Protein AF-0000000084516220 (afdb_homodimer)

Secondary structure (DSSP, 8-state):
-EEEEEEEE-STT-EEEEEEESS-SEEEEEE--TTPPTT-STTHHHHHHHHTTT-EEEEE--GGGB--SS---HHHHHHHHHHHHHHHHHTS--SEEEEEEETTHHHHHHHHHHHTTTTTTEEEEEEEEE---TTT-GGGSHHHHHHHHHHHHHHHHTT-TT-GGGGTTT-SS---GGGGTT----SHIIIII-SGGGG-HHHHHHHTTT--S-EEEEEEE-GGGHHHHHHHHHHHHHHHHHHHT--TTTEEEEEEET-B-TTT--B-S-HHHHHHHHHHHHHHHHHHHHHHHHHHHHHHHHHHHHHHHHHHHHHH-/-EEEEEEEE-STT-EEEEEEESS-SEEEEEE--TTPPTT-STTHHHHHHHHTTT-EEEEE--GGGB--SS---HHHHHHHHHHHHHHHHHTS--SEEEEEEETTHHHHHHHHHHHTTTTTTEEEEEEEEE---TTT-GGGSHHHHHHHHHHHHHHHHTT-TT-GGGGTTT-SS---GGGGTT----SHHHHHS-STTTS-HHHHHHHTTT--S-EEEEEEE-GGGHHHHHHHHHHHHHHHHHHHT--TTTEEEEEEET-B-TTT--B-S-HHHHHHHHHHHHHHHHHHHHHHHHHHHHHHHHHHHHHHHHHHHHHH-

Structure (mmCIF, N/CA/C/O backbone):
data_AF-0000000084516220-model_v1
#
loop_
_entity.id
_entity.type
_entity.pdbx_description
1 polymer 'Putative mitochondrial paraflagellar rod component, putative (PFC19)'
#
loop_
_atom_site.group_PDB
_atom_site.id
_atom_site.type_symbol
_atom_site.label_atom_id
_atom_site.label_alt_id
_atom_site.label_comp_id
_atom_site.label_asym_id
_atom_site.label_entity_id
_atom_site.label_seq_id
_atom_site.pdbx_PDB_ins_code
_atom_site.Cartn_x
_atom_site.Cartn_y
_atom_site.Cartn_z
_atom_site.occupancy
_atom_site.B_iso_or_equiv
_atom_site.auth_seq_id
_atom_site.auth_comp_id
_atom_site.auth_asym_id
_atom_site.auth_atom_id
_atom_site.pdbx_PDB_model_num
ATOM 1 N N . MET A 1 1 ? 14.117 -0.674 5.973 1 90.38 1 MET A N 1
ATOM 2 C CA . MET A 1 1 ? 13.758 -0.312 7.34 1 90.38 1 MET A CA 1
ATOM 3 C C . MET A 1 1 ? 13.094 -1.482 8.055 1 90.38 1 MET A C 1
ATOM 5 O O . MET A 1 1 ? 12.156 -2.09 7.523 1 90.38 1 MET A O 1
ATOM 9 N N . ASP A 1 2 ? 13.609 -1.786 9.242 1 93.56 2 ASP A N 1
ATOM 10 C CA . ASP A 1 2 ? 12.992 -2.818 10.07 1 93.56 2 ASP A CA 1
ATOM 11 C C . ASP A 1 2 ? 11.711 -2.305 10.727 1 93.56 2 ASP A C 1
ATOM 13 O O . ASP A 1 2 ? 11.648 -1.149 11.148 1 93.56 2 ASP A O 1
ATOM 17 N N . GLY A 1 3 ? 10.68 -3.154 10.68 1 95.62 3 GLY A N 1
ATOM 18 C CA . GLY A 1 3 ? 9.43 -2.771 11.328 1 95.62 3 GLY A CA 1
ATOM 19 C C . GLY A 1 3 ? 8.352 -3.836 11.227 1 95.62 3 GLY A C 1
ATOM 20 O O . GLY A 1 3 ? 8.656 -5.031 11.188 1 95.62 3 GLY A O 1
ATOM 21 N N . ARG A 1 4 ? 7.18 -3.416 11.516 1 96 4 ARG A N 1
ATOM 22 C CA . ARG A 1 4 ? 6.012 -4.289 11.461 1 96 4 ARG A CA 1
ATOM 23 C C . ARG A 1 4 ? 5.004 -3.793 10.438 1 96 4 ARG A C 1
ATOM 25 O O . ARG A 1 4 ? 4.734 -2.592 10.352 1 96 4 ARG A O 1
ATOM 32 N N . LEU A 1 5 ? 4.527 -4.734 9.594 1 95.25 5 LEU A N 1
ATOM 33 C CA . LEU A 1 5 ? 3.492 -4.438 8.609 1 95.25 5 LEU A CA 1
ATOM 34 C C . LEU A 1 5 ? 2.139 -4.965 9.07 1 95.25 5 LEU A C 1
ATOM 36 O O . LEU A 1 5 ? 2.018 -6.137 9.445 1 95.25 5 LEU A O 1
ATOM 40 N N . PHE A 1 6 ? 1.132 -4.102 9.109 1 93.81 6 PHE A N 1
ATOM 41 C CA . PHE A 1 6 ? -0.238 -4.445 9.469 1 93.81 6 PHE A CA 1
ATOM 42 C C . PHE A 1 6 ? -1.163 -4.328 8.266 1 93.81 6 PHE A C 1
ATOM 44 O O . PHE A 1 6 ? -1.039 -3.393 7.469 1 93.81 6 PHE A O 1
ATOM 51 N N . THR A 1 7 ? -1.919 -5.262 8.086 1 91.19 7 THR A N 1
ATOM 52 C CA . THR A 1 7 ? -3.014 -5.168 7.125 1 91.19 7 THR A CA 1
ATOM 53 C C . THR A 1 7 ? -4.336 -4.891 7.836 1 91.19 7 THR A C 1
ATOM 55 O O . THR A 1 7 ? -4.77 -5.68 8.68 1 91.19 7 THR A O 1
ATOM 58 N N . ILE A 1 8 ? -4.984 -3.832 7.426 1 91.75 8 ILE A N 1
ATOM 59 C CA . ILE A 1 8 ? -6.215 -3.4 8.086 1 91.75 8 ILE A CA 1
ATOM 60 C C . ILE A 1 8 ? -7.402 -3.613 7.152 1 91.75 8 ILE A C 1
ATOM 62 O O . ILE A 1 8 ? -7.469 -3.016 6.074 1 91.75 8 ILE A O 1
ATOM 66 N N . ALA A 1 9 ? -8.281 -4.445 7.582 1 88.88 9 ALA A N 1
ATOM 67 C CA . ALA A 1 9 ? -9.484 -4.68 6.793 1 88.88 9 ALA A CA 1
ATOM 68 C C . ALA A 1 9 ? -10.344 -3.424 6.715 1 88.88 9 ALA A C 1
ATOM 70 O O . ALA A 1 9 ? -10.57 -2.754 7.727 1 88.88 9 ALA A O 1
ATOM 71 N N . ARG A 1 10 ? -10.68 -3.082 5.559 1 88.62 10 ARG A N 1
ATOM 72 C CA . ARG A 1 10 ? -11.57 -1.95 5.312 1 88.62 10 ARG A CA 1
ATOM 73 C C . ARG A 1 10 ? -12.914 -2.42 4.77 1 88.62 10 ARG A C 1
ATOM 75 O O . ARG A 1 10 ? -13.477 -3.398 5.258 1 88.62 10 ARG A O 1
ATOM 82 N N . ASP A 1 11 ? -13.578 -1.668 3.791 1 77.06 11 ASP A N 1
ATOM 83 C CA . ASP A 1 11 ? -14.875 -2.051 3.25 1 77.06 11 ASP A CA 1
ATOM 84 C C . ASP A 1 11 ? -14.734 -3.156 2.207 1 77.06 11 ASP A C 1
ATOM 86 O O . ASP A 1 11 ? -13.867 -3.086 1.335 1 77.06 11 ASP A O 1
ATOM 90 N N . GLY A 1 12 ? -15.5 -4.285 2.422 1 72.25 12 GLY A N 1
ATOM 91 C CA . GLY A 1 12 ? -15.453 -5.375 1.459 1 72.25 12 GLY A CA 1
ATOM 92 C C . GLY A 1 12 ? -14.125 -6.102 1.438 1 72.25 12 GLY A C 1
ATOM 93 O O . GLY A 1 12 ? -13.641 -6.543 2.479 1 72.25 12 GLY A O 1
ATOM 94 N N . LEU A 1 13 ? -13.516 -6.125 0.25 1 71.75 13 LEU A N 1
ATOM 95 C CA . LEU A 1 13 ? -12.266 -6.852 0.071 1 71.75 13 LEU A CA 1
ATOM 96 C C . LEU A 1 13 ? -11.07 -5.906 0.139 1 71.75 13 LEU A C 1
ATOM 98 O O . LEU A 1 13 ? -9.922 -6.344 0.068 1 71.75 13 LEU A O 1
ATOM 102 N N . ARG A 1 14 ? -11.477 -4.664 0.496 1 79.94 14 ARG A N 1
ATOM 103 C CA . ARG A 1 14 ? -10.398 -3.68 0.514 1 79.94 14 ARG A CA 1
ATOM 104 C C . ARG A 1 14 ? -9.633 -3.734 1.828 1 79.94 14 ARG A C 1
ATOM 106 O O . ARG A 1 14 ? -10.227 -3.902 2.896 1 79.94 14 ARG A O 1
ATOM 113 N N . CYS A 1 15 ? -8.305 -3.643 1.68 1 86.38 15 CYS A N 1
ATOM 114 C CA . CYS A 1 15 ? -7.426 -3.512 2.832 1 86.38 15 CYS A CA 1
ATOM 115 C C . CYS A 1 15 ? -6.441 -2.365 2.637 1 86.38 15 CYS A C 1
ATOM 117 O O . CYS A 1 15 ? -6.172 -1.956 1.506 1 86.38 15 CYS A O 1
ATOM 119 N N . THR A 1 16 ? -6.121 -1.791 3.779 1 88.69 16 THR A N 1
ATOM 120 C CA . THR A 1 16 ? -5.023 -0.832 3.734 1 88.69 16 THR A CA 1
ATOM 121 C C . THR A 1 16 ? -3.848 -1.313 4.578 1 88.69 16 THR A C 1
ATOM 123 O O . THR A 1 16 ? -4.008 -2.18 5.441 1 88.69 16 THR A O 1
ATOM 126 N N . SER A 1 17 ? -2.646 -0.883 4.195 1 92.19 17 SER A N 1
ATOM 127 C CA . SER A 1 17 ? -1.428 -1.312 4.875 1 92.19 17 SER A CA 1
ATOM 128 C C . SER A 1 17 ? -0.879 -0.212 5.773 1 92.19 17 SER A C 1
ATOM 130 O O . SER A 1 17 ? -0.928 0.968 5.422 1 92.19 17 SER A O 1
ATOM 132 N N . LEU A 1 18 ? -0.488 -0.605 6.953 1 95.06 18 LEU A N 1
ATOM 133 C CA . LEU A 1 18 ? 0.182 0.248 7.93 1 95.06 18 LEU A CA 1
ATOM 134 C C . LEU A 1 18 ? 1.543 -0.325 8.312 1 95.06 18 LEU A C 1
ATOM 136 O O . LEU A 1 18 ? 1.644 -1.489 8.703 1 95.06 18 LEU A O 1
ATOM 140 N N . PHE A 1 19 ? 2.617 0.469 8.078 1 96.06 19 PHE A N 1
ATOM 141 C CA . PHE A 1 19 ? 3.959 0.056 8.477 1 96.06 19 PHE A CA 1
ATOM 142 C C . PHE A 1 19 ? 4.445 0.873 9.672 1 96.06 19 PHE A C 1
ATOM 144 O O . PHE A 1 19 ? 4.383 2.104 9.656 1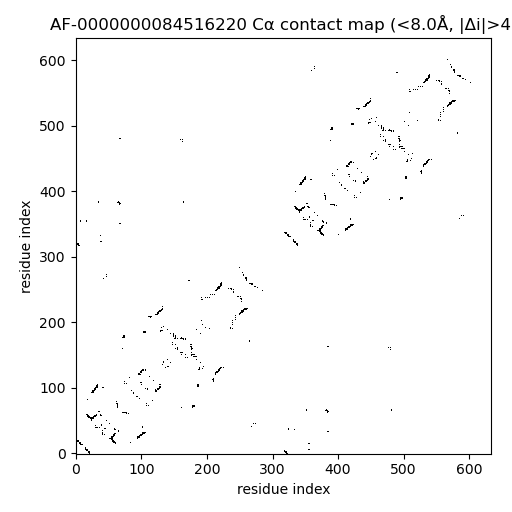 96.06 19 PHE A O 1
ATOM 151 N N . VAL A 1 20 ? 4.895 0.189 10.68 1 96.94 20 VAL A N 1
ATOM 152 C CA . VAL A 1 20 ? 5.355 0.83 11.906 1 96.94 20 VAL A CA 1
ATOM 153 C C . VAL A 1 20 ? 6.82 0.477 12.156 1 96.94 20 VAL A C 1
ATOM 155 O O . VAL A 1 20 ? 7.172 -0.701 12.25 1 96.94 20 VAL A O 1
ATOM 158 N N . ALA A 1 21 ? 7.676 1.454 12.25 1 96.38 21 ALA A N 1
ATOM 159 C CA . ALA A 1 21 ? 9.086 1.274 12.578 1 96.38 21 ALA A CA 1
ATOM 160 C C . ALA A 1 21 ? 9.406 1.854 13.953 1 96.38 21 ALA A C 1
ATOM 162 O O . ALA A 1 21 ? 8.984 2.969 14.281 1 96.38 21 ALA A O 1
ATOM 163 N N . GLY A 1 22 ? 10.156 1.115 14.758 1 95.75 22 GLY A N 1
ATOM 164 C CA . GLY A 1 22 ? 10.547 1.56 16.094 1 95.75 22 GLY A CA 1
ATOM 165 C C . GLY A 1 22 ? 9.75 0.897 17.203 1 95.75 22 GLY A C 1
ATOM 166 O O . GLY A 1 22 ? 8.688 0.324 16.953 1 95.75 22 GLY A O 1
ATOM 167 N N . ASP A 1 23 ? 10.211 1.001 18.422 1 93.5 23 ASP A N 1
ATOM 168 C CA . ASP A 1 23 ? 9.609 0.291 19.562 1 93.5 23 ASP A CA 1
ATOM 169 C C . ASP A 1 23 ? 9.031 1.269 20.578 1 93.5 23 ASP A C 1
ATOM 171 O O . ASP A 1 23 ? 8.461 0.853 21.578 1 93.5 23 ASP A O 1
ATOM 175 N N . ALA A 1 24 ? 9.141 2.521 20.234 1 96.44 24 ALA A N 1
ATOM 176 C CA . ALA A 1 24 ? 8.586 3.512 21.156 1 96.44 24 ALA A CA 1
ATOM 177 C C . ALA A 1 24 ? 7.062 3.436 21.188 1 96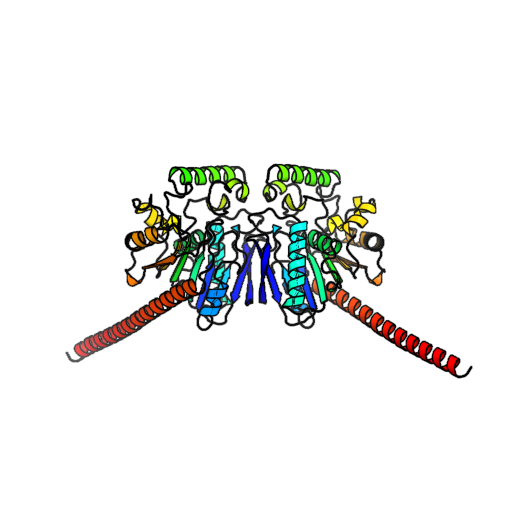.44 24 ALA A C 1
ATOM 179 O O . ALA A 1 24 ? 6.441 2.859 20.297 1 96.44 24 ALA A O 1
ATOM 180 N N . HIS A 1 25 ? 6.516 4.027 22.219 1 97.06 25 HIS A N 1
ATOM 181 C CA . HIS A 1 25 ? 5.066 4.02 22.375 1 97.06 25 HIS A CA 1
ATOM 182 C C . HIS A 1 25 ? 4.465 5.371 22.016 1 97.06 25 HIS A C 1
ATOM 184 O O . HIS A 1 25 ? 3.285 5.621 22.281 1 97.06 25 HIS A O 1
ATOM 190 N N . ARG A 1 26 ? 5.309 6.27 21.531 1 98 26 ARG A N 1
ATOM 191 C CA . ARG A 1 26 ? 4.922 7.5 20.844 1 98 26 ARG A CA 1
ATOM 192 C C . ARG A 1 26 ? 5.234 7.418 19.344 1 98 26 ARG A C 1
ATOM 194 O O . ARG A 1 26 ? 6.32 6.988 18.953 1 98 26 ARG A O 1
ATOM 201 N N . CYS A 1 27 ? 4.25 7.812 18.578 1 98.06 27 CYS A N 1
ATOM 202 C CA . CYS A 1 27 ? 4.395 7.504 17.172 1 98.06 27 CYS A CA 1
ATOM 203 C C . CYS A 1 27 ? 4.109 8.734 16.312 1 98.06 27 CYS A C 1
ATOM 205 O O . CYS A 1 27 ? 3.217 9.523 16.625 1 98.06 27 CYS A O 1
ATOM 207 N N . ILE A 1 28 ? 4.941 8.992 15.297 1 98.31 28 ILE A N 1
ATOM 208 C CA . ILE A 1 28 ? 4.625 9.906 14.203 1 98.31 28 ILE A CA 1
ATOM 209 C C . ILE A 1 28 ? 3.986 9.133 13.055 1 98.31 28 ILE A C 1
ATOM 211 O O . ILE A 1 28 ? 4.648 8.328 12.398 1 98.31 28 ILE A O 1
ATOM 215 N N . LEU A 1 29 ? 2.736 9.266 12.836 1 98.31 29 LEU A N 1
ATOM 216 C CA . LEU A 1 29 ? 2.025 8.641 11.727 1 98.31 29 LEU A CA 1
ATOM 217 C C . LEU A 1 29 ? 2.082 9.523 10.484 1 98.31 29 LEU A C 1
ATOM 219 O O . LEU A 1 29 ? 1.424 10.562 10.422 1 98.31 29 LEU A O 1
ATOM 223 N N . VAL A 1 30 ? 2.818 9.125 9.516 1 97.94 30 VAL A N 1
ATOM 224 C CA . VAL A 1 30 ? 3.021 9.852 8.266 1 97.94 30 VAL A CA 1
ATOM 225 C C . VAL A 1 30 ? 1.9 9.523 7.285 1 97.94 30 VAL A C 1
ATOM 227 O O . VAL A 1 30 ? 1.647 8.352 6.996 1 97.94 30 VAL A O 1
ATOM 230 N N . VAL A 1 31 ? 1.224 10.484 6.855 1 97.06 31 VAL A N 1
ATOM 231 C CA . VAL A 1 31 ? 0.229 10.43 5.789 1 97.06 31 VAL A CA 1
ATOM 232 C C . VAL A 1 31 ? 0.766 11.133 4.543 1 97.06 31 VAL A C 1
ATOM 234 O O . VAL A 1 31 ? 0.728 12.367 4.453 1 97.06 31 VAL A O 1
ATOM 237 N N . GLY A 1 32 ? 1.22 10.32 3.652 1 94 32 GLY A N 1
ATOM 238 C CA . GLY A 1 32 ? 1.884 10.844 2.469 1 94 32 GLY A CA 1
ATOM 239 C C . GLY A 1 32 ? 0.915 11.312 1.4 1 94 32 GLY A C 1
ATOM 240 O O . GLY A 1 32 ? -0.301 11.297 1.608 1 94 32 GLY A O 1
ATOM 241 N N . SER A 1 33 ? 1.484 11.797 0.301 1 91.69 33 SER A N 1
ATOM 242 C CA . SER A 1 33 ? 0.685 12.203 -0.851 1 91.69 33 SER A CA 1
ATOM 243 C C . SER A 1 33 ? 0.001 11.008 -1.5 1 91.69 33 SER A C 1
ATOM 245 O O . SER A 1 33 ? 0.392 9.859 -1.269 1 91.69 33 SER A O 1
ATOM 247 N N . GLN A 1 34 ? -0.963 11.305 -2.312 1 87.5 34 GLN A N 1
ATOM 248 C CA . GLN A 1 34 ? -1.731 10.258 -2.977 1 87.5 34 GLN A CA 1
ATOM 249 C C . GLN A 1 34 ? -0.817 9.305 -3.744 1 87.5 34 GLN A C 1
ATOM 251 O O . GLN A 1 34 ? -1.096 8.109 -3.836 1 87.5 34 GLN A O 1
ATOM 256 N N . MET A 1 35 ? 0.304 9.758 -4.188 1 82.25 35 MET A N 1
ATOM 257 C CA . MET A 1 35 ? 1.145 8.938 -5.055 1 82.25 35 MET A CA 1
ATOM 258 C C . MET A 1 35 ? 2.25 8.258 -4.258 1 82.25 35 MET A C 1
ATOM 260 O O . MET A 1 35 ? 3.006 7.453 -4.801 1 82.25 35 MET A O 1
ATOM 264 N N . ASP A 1 36 ? 2.312 8.508 -3.037 1 85.31 36 ASP A N 1
ATOM 265 C CA . ASP A 1 36 ? 3.408 7.961 -2.244 1 85.31 36 ASP A CA 1
ATOM 266 C C . ASP A 1 36 ? 3.158 6.496 -1.902 1 85.31 36 ASP A C 1
ATOM 268 O O . ASP A 1 36 ? 2.064 6.133 -1.462 1 85.31 36 ASP A O 1
ATOM 272 N N . ALA A 1 37 ? 4.195 5.715 -2.195 1 80.19 37 ALA A N 1
ATOM 273 C CA . ALA A 1 37 ? 4.203 4.348 -1.676 1 80.19 37 ALA A CA 1
ATOM 274 C C . ALA A 1 37 ? 4.566 4.328 -0.193 1 80.19 37 ALA A C 1
ATOM 276 O O . ALA A 1 37 ? 4.992 5.348 0.362 1 80.19 37 ALA A O 1
ATOM 277 N N . LEU A 1 38 ? 4.34 3.15 0.403 1 83.12 38 LEU A N 1
ATOM 278 C CA . LEU A 1 38 ? 4.703 3.02 1.809 1 83.12 38 LEU A CA 1
ATOM 279 C C . LEU A 1 38 ? 6.18 3.342 2.02 1 83.12 38 LEU A C 1
ATOM 281 O O . LEU A 1 38 ? 7.047 2.771 1.35 1 83.12 38 LEU A O 1
ATOM 285 N N . LEU A 1 39 ? 6.441 4.301 2.82 1 75.25 39 LEU A N 1
ATOM 286 C CA . LEU A 1 39 ? 7.734 4.801 3.279 1 75.25 39 LEU A CA 1
ATOM 287 C C . LEU A 1 39 ? 8.477 5.5 2.146 1 75.25 39 LEU A C 1
ATOM 289 O O . LEU A 1 39 ? 9.703 5.617 2.184 1 75.25 39 LEU A O 1
ATOM 293 N N . ALA A 1 40 ? 7.676 5.832 1.105 1 76.94 40 ALA A N 1
ATOM 294 C CA . ALA A 1 40 ? 8.289 6.59 0.019 1 76.94 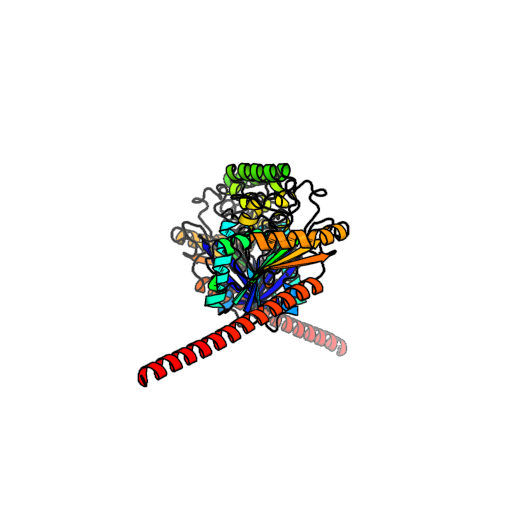40 ALA A CA 1
ATOM 295 C C . ALA A 1 40 ? 7.988 8.078 0.15 1 76.94 40 ALA A C 1
ATOM 297 O O . ALA A 1 40 ? 8.398 8.883 -0.696 1 76.94 40 ALA A O 1
ATOM 298 N N . THR A 1 41 ? 7.258 8.359 1.201 1 82.62 41 THR A N 1
ATOM 299 C CA . THR A 1 41 ? 7.035 9.773 1.484 1 82.62 41 THR A CA 1
ATOM 300 C C . THR A 1 41 ? 8.344 10.469 1.835 1 82.62 41 THR A C 1
ATOM 302 O O . THR A 1 41 ? 9.125 9.969 2.65 1 82.62 41 THR A O 1
ATOM 305 N N . PRO A 1 42 ? 8.531 11.602 1.283 1 83.88 42 PRO A N 1
ATOM 306 C CA . PRO A 1 42 ? 9.766 12.32 1.59 1 83.88 42 PRO A CA 1
ATOM 307 C C . PRO A 1 42 ? 9.969 12.539 3.088 1 83.88 42 PRO A C 1
ATOM 309 O O . PRO A 1 42 ? 9.008 12.812 3.811 1 83.88 42 PRO A O 1
ATOM 312 N N . TYR A 1 43 ? 11.125 12.234 3.592 1 90.19 43 TYR A N 1
ATOM 313 C CA . TYR A 1 43 ? 11.641 12.531 4.922 1 90.19 43 TYR A CA 1
ATOM 314 C C . TYR A 1 43 ? 11.188 11.492 5.934 1 90.19 43 TYR A C 1
ATOM 316 O O . TYR A 1 43 ? 11.539 11.562 7.113 1 90.19 43 TYR A O 1
ATOM 324 N N . ALA A 1 44 ? 10.305 10.539 5.504 1 90.75 44 ALA A N 1
ATOM 325 C CA . ALA A 1 44 ? 9.883 9.5 6.445 1 90.75 44 ALA A CA 1
ATOM 326 C C . ALA A 1 44 ? 11.094 8.789 7.047 1 90.75 44 ALA A C 1
ATOM 328 O O . ALA A 1 44 ? 11.164 8.594 8.266 1 90.75 44 ALA A O 1
ATOM 329 N N . HIS A 1 45 ? 12.062 8.492 6.262 1 90.69 45 HIS A N 1
ATOM 330 C CA . HIS A 1 45 ? 13.266 7.816 6.73 1 90.69 45 HIS A CA 1
ATOM 331 C C . HIS A 1 45 ? 14.109 8.734 7.609 1 90.69 45 HIS A C 1
ATOM 333 O O . HIS A 1 45 ? 14.664 8.297 8.625 1 90.69 45 HIS A O 1
ATOM 339 N N . ASP A 1 46 ? 14.227 9.961 7.176 1 94.25 46 ASP A N 1
ATOM 340 C CA . ASP A 1 46 ? 14.984 10.945 7.941 1 94.25 46 ASP A CA 1
ATOM 341 C C . ASP A 1 46 ? 14.383 11.141 9.336 1 94.25 46 ASP A C 1
ATOM 343 O O . ASP A 1 46 ? 15.117 11.25 10.32 1 94.25 46 ASP A O 1
ATOM 347 N N . LEU A 1 47 ? 13.07 11.227 9.328 1 94.94 47 LEU A N 1
ATOM 348 C CA . LEU A 1 47 ? 12.375 11.391 10.602 1 94.94 47 LEU A CA 1
ATOM 349 C C . LEU A 1 47 ? 12.648 10.211 11.531 1 94.94 47 LEU A C 1
ATOM 351 O O . LEU A 1 47 ? 12.93 10.398 12.719 1 94.94 47 LEU A O 1
ATOM 355 N N . PHE A 1 48 ? 12.617 9.039 11.031 1 94 48 PHE A N 1
ATOM 356 C CA . PHE A 1 48 ? 12.891 7.852 11.844 1 94 48 PHE A CA 1
ATOM 357 C C . PHE A 1 48 ? 14.312 7.879 12.375 1 94 48 PHE A C 1
ATOM 359 O O . PHE A 1 48 ? 14.539 7.691 13.578 1 94 48 PHE A O 1
ATOM 366 N N . ASP A 1 49 ? 15.242 8.148 11.484 1 94.44 49 ASP A N 1
ATOM 367 C CA . ASP A 1 49 ? 16.641 8.141 11.883 1 94.44 49 ASP A CA 1
ATOM 368 C C . ASP A 1 49 ? 16.922 9.203 12.945 1 94.44 49 ASP A C 1
ATOM 370 O O . ASP A 1 49 ? 17.719 8.977 13.859 1 94.44 49 ASP A O 1
ATOM 374 N N . GLY A 1 50 ? 16.312 10.312 12.875 1 95.5 50 GLY A N 1
ATOM 375 C CA . GLY A 1 50 ? 16.578 11.422 13.766 1 95.5 50 GLY A CA 1
ATOM 376 C C . GLY A 1 50 ? 15.828 11.328 15.086 1 95.5 50 GLY A C 1
ATOM 377 O O . GLY A 1 50 ? 16.234 11.914 16.078 1 95.5 50 GLY A O 1
ATOM 378 N N . LEU A 1 51 ? 14.711 10.539 15.023 1 96.19 51 LEU A N 1
ATOM 379 C CA . LEU A 1 51 ? 13.844 10.594 16.203 1 96.19 51 LEU A CA 1
ATOM 380 C C . LEU A 1 51 ? 13.641 9.203 16.797 1 96.19 51 LEU A C 1
ATOM 382 O O . LEU A 1 51 ? 12.852 9.031 17.719 1 96.19 51 LEU A O 1
ATOM 386 N N . LYS A 1 52 ? 14.289 8.164 16.328 1 93.62 52 LYS A N 1
ATOM 387 C CA . LYS A 1 52 ? 14.039 6.754 16.625 1 93.62 52 LYS A CA 1
ATOM 388 C C . LYS A 1 52 ? 14.219 6.453 18.109 1 93.62 52 LYS A C 1
ATOM 390 O O . LYS A 1 52 ? 13.719 5.445 18.609 1 93.62 52 LYS A O 1
ATOM 395 N N . GLU A 1 53 ? 14.938 7.266 18.859 1 93.44 53 GLU A N 1
ATOM 396 C CA . GLU A 1 53 ? 15.164 7.012 20.281 1 93.44 53 GLU A CA 1
ATOM 397 C C . GLU A 1 53 ? 13.898 7.258 21.094 1 93.44 53 GLU A C 1
ATOM 399 O O . GLU A 1 53 ? 13.719 6.668 22.156 1 93.44 53 GLU A O 1
ATOM 404 N N . SER A 1 54 ? 13 8.141 20.578 1 94.94 54 SER A N 1
ATOM 405 C CA . SER A 1 54 ? 11.859 8.531 21.406 1 94.94 54 SER A CA 1
ATOM 406 C C . SER A 1 54 ? 10.547 8.297 20.672 1 94.94 54 SER A C 1
ATOM 408 O O . SER A 1 54 ? 9.477 8.258 21.281 1 94.94 54 SER A O 1
ATOM 410 N N . TRP A 1 55 ? 10.688 8.203 19.406 1 97.5 55 TRP A N 1
ATOM 411 C CA . TRP A 1 55 ? 9.477 8.125 18.594 1 97.5 55 TRP A CA 1
ATOM 412 C C . TRP A 1 55 ? 9.547 6.965 17.609 1 97.5 55 TRP A C 1
ATOM 414 O O . TRP A 1 55 ? 10.602 6.711 17.016 1 97.5 55 TRP A O 1
ATOM 424 N N . ALA A 1 56 ? 8.461 6.172 17.516 1 97.75 56 ALA A N 1
ATOM 425 C CA . ALA A 1 56 ? 8.258 5.316 16.359 1 97.75 56 ALA A CA 1
ATOM 426 C C . ALA A 1 56 ? 7.762 6.125 15.164 1 97.75 56 ALA A C 1
ATOM 428 O O . ALA A 1 56 ? 7.289 7.254 15.32 1 97.75 56 ALA A O 1
ATOM 429 N N . VAL A 1 57 ? 7.98 5.723 14 1 97.12 57 VAL A N 1
ATOM 430 C CA . VAL A 1 57 ? 7.449 6.328 12.781 1 97.12 57 VAL A CA 1
ATOM 431 C C . VAL A 1 57 ? 6.578 5.316 12.039 1 97.12 57 VAL A C 1
ATOM 433 O O . VAL A 1 57 ? 6.98 4.168 11.844 1 97.12 57 VAL A O 1
ATOM 436 N N . ALA A 1 58 ? 5.398 5.602 11.711 1 97.44 58 ALA A N 1
ATOM 437 C CA . ALA A 1 58 ? 4.461 4.75 10.984 1 97.44 58 ALA A CA 1
ATOM 438 C C . ALA A 1 58 ? 3.959 5.441 9.719 1 97.44 58 ALA A C 1
ATOM 440 O O . ALA A 1 58 ? 3.939 6.672 9.641 1 97.44 58 ALA A O 1
ATOM 441 N N . GLN A 1 59 ? 3.67 4.801 8.719 1 96.31 59 GLN A N 1
ATOM 442 C CA . GLN A 1 59 ? 3.033 5.328 7.516 1 96.31 59 GLN A CA 1
ATOM 443 C C . GLN A 1 59 ? 1.87 4.445 7.078 1 96.31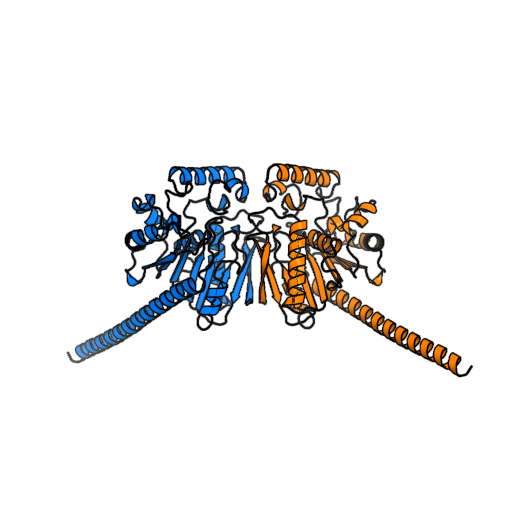 59 GLN A C 1
ATOM 445 O O . GLN A 1 59 ? 1.962 3.217 7.133 1 96.31 59 GLN A O 1
ATOM 450 N N . VAL A 1 60 ? 0.795 4.965 6.738 1 95.5 60 VAL A N 1
ATOM 451 C CA . VAL A 1 60 ? -0.387 4.262 6.25 1 95.5 60 VAL A CA 1
ATOM 452 C C . VAL A 1 60 ? -0.543 4.5 4.746 1 95.5 60 VAL A C 1
ATOM 454 O O . VAL A 1 60 ? -0.271 5.598 4.254 1 95.5 60 VAL A O 1
ATOM 457 N N . GLU A 1 61 ? -0.879 3.488 4.07 1 91.81 61 GLU A N 1
ATOM 458 C CA . GLU A 1 61 ? -1.211 3.613 2.654 1 91.81 61 GLU A CA 1
ATOM 459 C C . GLU A 1 61 ? -2.633 4.137 2.465 1 91.81 61 GLU A C 1
ATOM 461 O O . GLU A 1 61 ? -3.564 3.672 3.125 1 91.81 61 GLU A O 1
ATOM 466 N N . LEU A 1 62 ? -2.766 5.035 1.57 1 90.62 62 LEU A N 1
ATOM 467 C CA . LEU A 1 62 ? -4.078 5.625 1.321 1 90.62 62 LEU A CA 1
ATOM 468 C C . LEU A 1 62 ? -4.836 4.828 0.263 1 90.62 62 LEU A C 1
ATOM 470 O O . LEU A 1 62 ? -4.242 4.367 -0.715 1 90.62 62 LEU A O 1
ATOM 474 N N . GLY A 1 63 ? -6.105 4.699 0.505 1 87.81 63 GLY A N 1
ATOM 475 C CA . GLY A 1 63 ? -6.941 4.004 -0.462 1 87.81 63 GLY A CA 1
ATOM 476 C C . GLY A 1 63 ? -6.941 4.66 -1.83 1 87.81 63 GLY A C 1
ATOM 477 O O . GLY A 1 63 ? -7.008 3.977 -2.854 1 87.81 63 GLY A O 1
ATOM 478 N N . SER A 1 64 ? -6.883 5.988 -1.82 1 89 64 SER A N 1
ATOM 479 C CA . SER A 1 64 ? -6.938 6.738 -3.07 1 89 64 SER A CA 1
ATOM 480 C C . SER A 1 64 ? -5.66 6.551 -3.883 1 89 64 SER A C 1
ATOM 482 O O . SER A 1 64 ? -5.613 6.891 -5.066 1 89 64 SER A O 1
ATOM 484 N N . SER A 1 65 ? -4.648 5.977 -3.289 1 85.94 65 SER A N 1
ATOM 485 C CA . SER A 1 65 ? -3.398 5.711 -3.992 1 85.94 65 SER A CA 1
ATOM 486 C C . SER A 1 65 ? -3.496 4.441 -4.832 1 85.94 65 SER A C 1
ATOM 488 O O . SER A 1 65 ? -2.648 4.199 -5.695 1 85.94 65 SER A O 1
ATOM 490 N N . ARG A 1 66 ? -4.438 3.748 -4.652 1 83.75 66 ARG A N 1
ATOM 491 C CA . ARG A 1 66 ? -4.555 2.436 -5.277 1 83.75 66 ARG A CA 1
ATOM 492 C C . ARG A 1 66 ? -5.652 2.428 -6.336 1 83.75 66 ARG A C 1
ATOM 494 O O . ARG A 1 66 ? -6.582 3.234 -6.277 1 83.75 66 ARG A O 1
ATOM 501 N N . VAL A 1 67 ? -5.344 1.455 -7.293 1 75.06 67 VAL A N 1
ATOM 502 C CA . VAL A 1 67 ? -6.375 1.268 -8.312 1 75.06 67 VAL A CA 1
ATOM 503 C C . VAL A 1 67 ? -7.398 0.244 -7.828 1 75.06 67 VAL A C 1
ATOM 505 O O . VAL A 1 67 ? -7.035 -0.865 -7.426 1 75.06 67 VAL A O 1
ATOM 508 N N . ASP A 1 68 ? -8.242 0.461 -6.891 1 62.69 68 ASP A N 1
ATOM 509 C CA . ASP A 1 68 ? -9.117 -0.594 -6.391 1 62.69 68 ASP A CA 1
ATOM 510 C C . ASP A 1 68 ? -10.547 -0.4 -6.879 1 62.69 68 ASP A C 1
ATOM 512 O O . ASP A 1 68 ? -10.812 0.462 -7.719 1 62.69 68 ASP A O 1
ATOM 516 N N . PHE A 1 69 ? -11.406 -1.367 -6.312 1 57.84 69 PHE A N 1
ATOM 517 C CA . PHE A 1 69 ? -12.789 -1.492 -6.754 1 57.84 69 PHE A CA 1
ATOM 518 C C . PHE A 1 69 ? -13.562 -0.203 -6.496 1 57.84 69 PHE A C 1
ATOM 520 O O . PHE A 1 69 ? -14.531 0.099 -7.195 1 57.84 69 PHE A O 1
ATOM 527 N N . GLY A 1 70 ? -12.938 0.558 -5.777 1 62.97 70 GLY A N 1
ATOM 528 C CA . GLY A 1 70 ? -13.75 1.731 -5.508 1 62.97 70 GLY A CA 1
ATOM 529 C C . GLY A 1 70 ? -12.938 3.004 -5.363 1 62.97 70 GLY A C 1
ATOM 530 O O . GLY A 1 70 ? -11.797 2.965 -4.902 1 62.97 70 GLY A O 1
ATOM 531 N N . VAL A 1 71 ? -13.547 3.889 -6.086 1 68.75 71 VAL A N 1
ATOM 532 C CA . VAL A 1 71 ? -12.883 5.188 -6.078 1 68.75 71 VAL A CA 1
ATOM 533 C C . VAL A 1 71 ? -12.891 5.766 -4.664 1 68.75 71 VAL A C 1
ATOM 535 O O . VAL A 1 71 ? -13.953 5.875 -4.039 1 68.75 71 VAL A O 1
ATOM 538 N N . CYS A 1 72 ? -11.75 5.969 -4.273 1 78.38 72 CYS A N 1
ATOM 539 C CA . CYS A 1 72 ? -11.578 6.531 -2.941 1 78.38 72 CYS A CA 1
ATOM 540 C C . CYS A 1 72 ? -11.328 8.031 -3.014 1 78.38 72 CYS A C 1
ATOM 542 O O . CYS A 1 72 ? -10.547 8.5 -3.842 1 78.38 72 CYS A O 1
ATOM 544 N N . ASP A 1 73 ? -12.203 8.703 -2.1 1 88.69 73 ASP A N 1
ATOM 545 C CA . ASP A 1 73 ? -11.961 10.133 -1.946 1 88.69 73 ASP A CA 1
ATOM 546 C C . ASP A 1 73 ? -11.258 10.43 -0.626 1 88.69 73 ASP A C 1
ATOM 548 O O . ASP A 1 73 ? -10.758 9.523 0.039 1 88.69 73 ASP A O 1
ATOM 552 N N . HIS A 1 74 ? -11.117 11.812 -0.363 1 90.44 74 HIS A N 1
ATOM 553 C CA . HIS A 1 74 ? -10.352 12.188 0.818 1 90.44 74 HIS A CA 1
ATOM 554 C C . HIS A 1 74 ? -11.062 11.75 2.098 1 90.44 74 HIS A C 1
ATOM 556 O O . HIS A 1 74 ? -10.406 11.484 3.111 1 90.44 74 HIS A O 1
ATOM 562 N N . MET A 1 75 ? -12.398 11.617 2.145 1 91.19 75 MET A N 1
ATOM 563 C CA . MET A 1 75 ? -13.117 11.141 3.322 1 91.19 75 MET A CA 1
ATOM 564 C C . MET A 1 75 ? -12.844 9.664 3.564 1 91.19 75 MET A C 1
ATOM 566 O O . MET A 1 75 ? -12.695 9.234 4.711 1 91.19 75 MET A O 1
ATOM 570 N N . SER A 1 76 ? -12.852 8.875 2.461 1 91.44 76 SER A N 1
ATOM 571 C CA . SER A 1 76 ? -12.484 7.469 2.57 1 91.44 76 SER A CA 1
ATOM 572 C C . SER A 1 76 ? -11.062 7.305 3.088 1 91.44 76 SER A C 1
ATOM 574 O O . SER A 1 76 ? -10.781 6.402 3.879 1 91.44 76 SER A O 1
ATOM 576 N N . ASP A 1 77 ? -10.164 8.18 2.596 1 93.62 77 ASP A N 1
ATOM 577 C CA . ASP A 1 77 ? -8.773 8.156 3.061 1 93.62 77 ASP A CA 1
ATOM 578 C C . ASP A 1 77 ? -8.688 8.5 4.547 1 93.62 77 ASP A C 1
ATOM 580 O O . ASP A 1 77 ? -7.898 7.906 5.281 1 93.62 77 ASP A O 1
ATOM 584 N N . ALA A 1 78 ? -9.461 9.5 4.926 1 94.88 78 ALA A N 1
ATOM 585 C CA . ALA A 1 78 ? -9.484 9.859 6.34 1 94.88 78 ALA A CA 1
ATOM 586 C C . ALA A 1 78 ? -9.977 8.688 7.191 1 94.88 78 ALA A C 1
ATOM 588 O O . ALA A 1 78 ? -9.477 8.469 8.297 1 94.88 78 ALA A O 1
ATOM 589 N N . ASP A 1 79 ? -10.961 8.016 6.723 1 94.75 79 ASP A N 1
ATOM 590 C CA . ASP A 1 79 ? -11.453 6.824 7.402 1 94.75 79 ASP A CA 1
ATOM 591 C C . ASP A 1 79 ? -10.352 5.77 7.523 1 94.75 79 ASP A C 1
ATOM 593 O O . ASP A 1 79 ? -10.266 5.066 8.531 1 94.75 79 ASP A O 1
ATOM 597 N N . ASP A 1 80 ? -9.555 5.566 6.48 1 93.88 80 ASP A N 1
ATOM 598 C CA . ASP A 1 80 ? -8.414 4.656 6.527 1 93.88 80 ASP A CA 1
ATOM 599 C C . ASP A 1 80 ? -7.418 5.082 7.602 1 93.88 80 ASP A C 1
ATOM 601 O O . ASP A 1 80 ? -6.871 4.238 8.32 1 93.88 80 ASP A O 1
ATOM 605 N N . VAL A 1 81 ? -7.141 6.391 7.664 1 96.88 81 VAL A N 1
ATOM 606 C CA . VAL A 1 81 ? -6.203 6.906 8.656 1 96.88 81 VAL A CA 1
ATOM 607 C C . VAL A 1 81 ? -6.762 6.684 10.062 1 96.88 81 VAL A C 1
ATOM 609 O O . VAL A 1 81 ? -6.023 6.32 10.984 1 96.88 81 VAL A O 1
ATOM 612 N N . ASN A 1 82 ? -8.07 6.906 10.242 1 97.25 82 ASN A N 1
ATOM 613 C CA . ASN A 1 82 ? -8.695 6.625 11.531 1 97.25 82 ASN A CA 1
ATOM 614 C C . ASN A 1 82 ? -8.555 5.156 11.922 1 97.25 82 ASN A C 1
ATOM 616 O O . ASN A 1 82 ? -8.328 4.836 13.086 1 97.25 82 ASN A O 1
ATOM 620 N N . ALA A 1 83 ? -8.742 4.258 10.953 1 96.12 83 ALA A N 1
ATOM 621 C CA . ALA A 1 83 ? -8.539 2.832 11.211 1 96.12 83 ALA A CA 1
ATOM 622 C C . ALA A 1 83 ? -7.09 2.551 11.617 1 96.12 83 ALA A C 1
ATOM 624 O O . ALA A 1 83 ? -6.836 1.702 12.477 1 96.12 83 ALA A O 1
ATOM 625 N N . ALA A 1 84 ? -6.137 3.246 10.984 1 96.94 84 ALA A N 1
ATOM 626 C CA . ALA A 1 84 ? -4.727 3.105 11.344 1 96.94 84 ALA A CA 1
ATOM 627 C C . ALA A 1 84 ? -4.469 3.59 12.766 1 96.94 84 ALA A C 1
ATOM 629 O O . ALA A 1 84 ? -3.721 2.959 13.516 1 96.94 84 ALA A O 1
ATOM 630 N N . LEU A 1 85 ? -5.051 4.73 13.117 1 98.06 85 LEU A N 1
ATOM 631 C CA . LEU A 1 85 ? -4.922 5.25 14.477 1 98.06 85 LEU A CA 1
ATOM 632 C C . LEU A 1 85 ? -5.453 4.246 15.492 1 98.06 85 LEU A C 1
ATOM 634 O O . LEU A 1 85 ? -4.84 4.039 16.547 1 98.06 85 LEU A O 1
ATOM 638 N N . HIS A 1 86 ? -6.566 3.666 15.164 1 97.19 86 HIS A N 1
ATOM 639 C CA . HIS A 1 86 ? -7.137 2.639 16.031 1 97.19 86 HIS A CA 1
ATOM 640 C C . HIS A 1 86 ? -6.184 1.461 16.188 1 97.19 86 HIS A C 1
ATOM 642 O O . HIS A 1 86 ? -5.98 0.971 17.297 1 97.19 86 HIS A O 1
ATOM 648 N N . ALA A 1 87 ? -5.629 0.995 15.117 1 96.44 87 ALA A N 1
ATOM 649 C CA . ALA A 1 87 ? -4.676 -0.111 15.164 1 96.44 87 ALA A CA 1
ATOM 650 C C . ALA A 1 87 ? -3.438 0.263 15.977 1 96.44 87 ALA A C 1
ATOM 652 O O . ALA A 1 87 ? -2.912 -0.559 16.734 1 96.44 87 ALA A O 1
ATOM 653 N N . LEU A 1 88 ? -2.924 1.482 15.805 1 97.88 88 LEU A N 1
ATOM 654 C CA . LEU A 1 88 ? -1.749 1.947 16.531 1 97.88 88 LEU A CA 1
ATOM 655 C C . LEU A 1 88 ? -2.004 1.937 18.047 1 97.88 88 LEU A C 1
ATOM 657 O O . LEU A 1 88 ? -1.117 1.582 18.828 1 97.88 88 LEU A O 1
ATOM 661 N N . THR A 1 89 ? -3.213 2.273 18.406 1 96.69 89 THR A N 1
ATOM 662 C CA . THR A 1 89 ? -3.541 2.359 19.828 1 96.69 89 THR A CA 1
ATOM 663 C C . THR A 1 89 ? -3.812 0.972 20.406 1 96.69 89 THR A C 1
ATOM 665 O O . THR A 1 89 ? -3.334 0.643 21.5 1 96.69 89 THR A O 1
ATOM 668 N N . THR A 1 90 ? -4.535 0.156 19.719 1 95.88 90 THR A N 1
ATOM 669 C CA . THR A 1 90 ? -5.012 -1.107 20.266 1 95.88 90 THR A CA 1
ATOM 670 C C . THR A 1 90 ? -3.98 -2.213 20.062 1 95.88 90 THR A C 1
ATOM 672 O O . THR A 1 90 ? -3.746 -3.025 20.953 1 95.88 90 THR A O 1
ATOM 675 N N . GLU A 1 91 ? -3.432 -2.25 18.906 1 94.38 91 GLU A N 1
ATOM 676 C CA . GLU A 1 91 ? -2.516 -3.34 18.594 1 94.38 91 GLU A CA 1
ATOM 677 C C . GLU A 1 91 ? -1.074 -2.967 18.922 1 94.38 91 GLU A C 1
ATOM 679 O O . GLU A 1 91 ? -0.309 -3.803 19.406 1 94.38 91 GLU A O 1
ATOM 684 N N . CYS A 1 92 ? -0.641 -1.706 18.719 1 95.5 92 CYS A N 1
ATOM 685 C CA . CYS A 1 92 ? 0.738 -1.281 18.922 1 95.5 92 CYS A CA 1
ATOM 686 C C . CYS A 1 92 ? 0.896 -0.589 20.281 1 95.5 92 CYS A C 1
ATOM 688 O O . CYS A 1 92 ? 2.004 -0.208 20.656 1 95.5 92 CYS A O 1
ATOM 690 N N . LYS A 1 93 ? -0.206 -0.327 21.016 1 96.44 93 LYS A N 1
ATOM 691 C CA . LYS A 1 93 ? -0.214 0.247 22.344 1 96.44 93 LYS A CA 1
ATOM 692 C C . LYS A 1 93 ? 0.419 1.635 22.359 1 96.44 93 LYS A C 1
ATOM 694 O O . LYS A 1 93 ? 1.201 1.961 23.25 1 96.44 93 LYS A O 1
ATOM 699 N N . MET A 1 94 ? 0.224 2.279 21.297 1 97.38 94 MET A N 1
ATOM 700 C CA . MET A 1 94 ? 0.688 3.664 21.25 1 97.38 94 MET A CA 1
ATOM 701 C C . MET A 1 94 ? -0.102 4.535 22.219 1 97.38 94 MET A C 1
ATOM 703 O O . MET A 1 94 ? -1.326 4.422 22.312 1 97.38 94 MET A O 1
ATOM 707 N N . THR A 1 95 ? 0.614 5.402 22.984 1 96.44 95 THR A N 1
ATOM 708 C CA . THR A 1 95 ? -0.015 6.281 23.969 1 96.44 95 THR A CA 1
ATOM 709 C C . THR A 1 95 ? -0.25 7.668 23.375 1 96.44 95 THR A C 1
ATOM 711 O O . THR A 1 95 ? -1.106 8.414 23.859 1 96.44 95 THR A O 1
ATOM 714 N N . GLU A 1 96 ? 0.483 8.008 22.391 1 96.75 96 GLU A N 1
ATOM 715 C CA . GLU A 1 96 ? 0.328 9.289 21.703 1 96.75 96 GLU A CA 1
ATOM 716 C C . GLU A 1 96 ? 0.726 9.188 20.234 1 96.75 96 GLU A C 1
ATOM 718 O O . GLU A 1 96 ? 1.633 8.43 19.891 1 96.75 96 GLU A O 1
ATOM 723 N N . VAL A 1 97 ? 0.057 9.961 19.422 1 98.31 97 VAL A N 1
ATOM 724 C CA . VAL A 1 97 ? 0.34 9.969 17.984 1 98.31 97 VAL A CA 1
ATOM 725 C C . VAL A 1 97 ? 0.421 11.414 17.484 1 98.31 97 VAL A C 1
ATOM 727 O O . VAL A 1 97 ? -0.389 12.258 17.875 1 98.31 97 VAL A O 1
ATOM 730 N N . VAL A 1 98 ? 1.466 11.719 16.75 1 98.5 98 VAL A N 1
ATOM 731 C CA . VAL A 1 98 ? 1.591 12.945 15.961 1 98.5 98 VAL A CA 1
ATOM 732 C C . VAL A 1 98 ? 1.204 12.664 14.516 1 98.5 98 VAL A C 1
ATOM 734 O O . VAL A 1 98 ? 1.754 11.758 13.883 1 98.5 98 VAL A O 1
ATOM 737 N N . LEU A 1 99 ? 0.252 13.367 14 1 98.56 99 LEU A N 1
ATOM 738 C CA . LEU A 1 99 ? -0.086 13.25 12.586 1 98.56 99 LEU A CA 1
ATOM 739 C C . LEU A 1 99 ? 0.825 14.125 11.734 1 98.56 99 LEU A C 1
ATOM 741 O O . LEU A 1 99 ? 0.994 15.312 12.016 1 98.56 99 LEU A O 1
ATOM 745 N N . TYR A 1 100 ? 1.457 13.531 10.766 1 98.44 100 TYR A N 1
ATOM 746 C CA . TYR A 1 100 ? 2.309 14.219 9.797 1 98.44 100 TYR A CA 1
ATOM 747 C C . TYR A 1 100 ? 1.727 14.125 8.391 1 98.44 100 TYR A C 1
ATOM 749 O O . TYR A 1 100 ? 1.863 13.094 7.727 1 98.44 100 TYR A O 1
ATOM 757 N N . GLY A 1 101 ? 1.079 15.156 7.906 1 97.44 101 GLY A N 1
ATOM 758 C CA . GLY A 1 101 ? 0.553 15.211 6.551 1 97.44 101 GLY A CA 1
ATOM 759 C C . GLY A 1 101 ? 1.521 15.836 5.562 1 97.44 101 GLY A C 1
ATOM 760 O O . GLY A 1 101 ? 1.976 16.969 5.758 1 97.44 101 GLY A O 1
ATOM 761 N N . SER A 1 102 ? 1.835 15.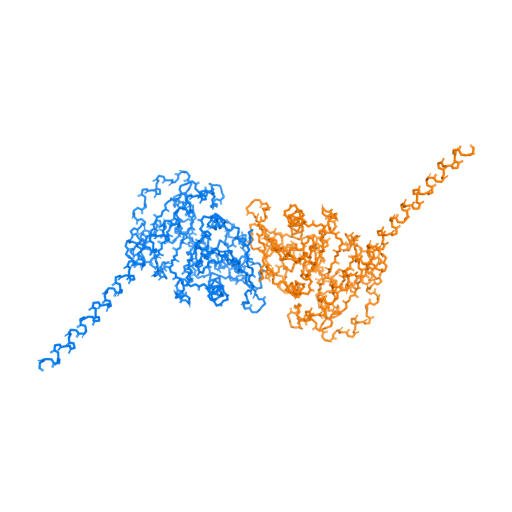109 4.512 1 95.75 102 SER A N 1
ATOM 762 C CA . SER A 1 102 ? 2.754 15.578 3.48 1 95.75 102 SER A CA 1
ATOM 763 C C . SER A 1 102 ? 2.051 15.711 2.133 1 95.75 102 SER A C 1
ATOM 765 O O . SER A 1 102 ? 1.326 14.805 1.713 1 95.75 102 SER A O 1
ATOM 767 N N . GLY A 1 103 ? 2.297 16.828 1.423 1 93 103 GLY A N 1
ATOM 768 C CA . GLY A 1 103 ? 1.671 17.031 0.125 1 93 103 GLY A CA 1
ATOM 769 C C . GLY A 1 103 ? 0.157 16.953 0.175 1 93 103 GLY A C 1
ATOM 770 O O . GLY A 1 103 ? -0.479 17.703 0.93 1 93 103 GLY A O 1
ATOM 771 N N . THR A 1 104 ? -0.429 16.062 -0.603 1 93.25 104 THR A N 1
ATOM 772 C CA . THR A 1 104 ? -1.881 15.93 -0.599 1 93.25 104 THR A CA 1
ATOM 773 C C . THR A 1 104 ? -2.352 15.18 0.645 1 93.25 104 THR A C 1
ATOM 775 O O . THR A 1 104 ? -3.545 15.164 0.952 1 93.25 104 THR A O 1
ATOM 778 N N . GLY A 1 105 ? -1.452 14.586 1.378 1 95.44 105 GLY A N 1
ATOM 779 C CA . GLY A 1 105 ? -1.791 14.016 2.674 1 95.44 105 GLY A CA 1
ATOM 780 C C . GLY A 1 105 ? -2.303 15.047 3.66 1 95.44 105 GLY A C 1
ATOM 781 O O . GLY A 1 105 ? -2.982 14.703 4.629 1 95.44 105 GLY A O 1
ATOM 782 N N . VAL A 1 106 ? -1.965 16.297 3.439 1 96.44 106 VAL A N 1
ATOM 783 C CA . VAL A 1 106 ? -2.436 17.406 4.277 1 96.44 106 VAL A CA 1
ATOM 784 C C . VAL A 1 106 ? -3.963 17.422 4.289 1 96.44 106 VAL A C 1
ATOM 786 O O . VAL A 1 106 ? -4.578 17.547 5.352 1 96.44 106 VAL A O 1
ATOM 789 N N . GLN A 1 107 ? -4.605 17.281 3.092 1 95.56 107 GLN A N 1
ATOM 790 C CA . GLN A 1 107 ? -6.062 17.25 2.992 1 95.56 107 GLN A CA 1
ATOM 791 C C . GLN A 1 107 ? -6.652 16.141 3.867 1 95.56 107 GLN A C 1
ATOM 793 O O . GLN A 1 107 ? -7.656 16.359 4.551 1 95.56 107 GLN A O 1
ATOM 798 N N . VAL A 1 108 ? -6 14.992 3.883 1 96.19 108 VAL A N 1
ATOM 799 C CA . VAL A 1 108 ? -6.488 13.82 4.605 1 96.19 108 VAL A CA 1
ATOM 800 C C . VAL A 1 108 ? -6.352 14.047 6.109 1 96.19 108 VAL A C 1
ATOM 802 O O . VAL A 1 108 ? -7.281 13.781 6.871 1 96.19 108 VAL A O 1
ATOM 805 N N . VAL A 1 109 ? -5.234 14.555 6.52 1 97.5 109 VAL A N 1
ATOM 806 C CA . VAL A 1 109 ? -4.98 14.812 7.934 1 97.5 109 VAL A CA 1
ATOM 807 C C . VAL A 1 109 ? -5.984 15.836 8.461 1 97.5 109 VAL A C 1
ATOM 809 O O . VAL A 1 109 ? -6.52 15.68 9.562 1 97.5 109 VAL A O 1
ATOM 812 N N . LEU A 1 110 ? -6.23 16.875 7.699 1 96.31 110 LEU A N 1
ATOM 813 C CA . LEU A 1 110 ? -7.207 17.891 8.102 1 96.31 110 LEU A CA 1
ATOM 814 C C . LEU A 1 110 ? -8.594 17.266 8.258 1 96.31 110 LEU A C 1
ATOM 816 O O . LEU A 1 110 ? -9.328 17.609 9.188 1 96.31 110 LEU A O 1
ATOM 820 N N . GLU A 1 111 ? -8.922 16.359 7.379 1 95.44 111 GLU A N 1
ATOM 821 C CA . GLU A 1 111 ? -10.211 15.68 7.473 1 95.44 111 GLU A CA 1
ATOM 822 C C . GLU A 1 111 ? -10.266 14.773 8.703 1 95.44 111 GLU A C 1
ATOM 824 O O . GLU A 1 111 ? -11.312 14.68 9.359 1 95.44 111 GLU A O 1
ATOM 829 N N . VAL A 1 112 ? -9.203 14.062 9.008 1 96.88 112 VAL A N 1
ATOM 830 C CA . VAL A 1 112 ? -9.117 13.219 10.188 1 96.88 112 VAL A CA 1
ATOM 831 C C . VAL A 1 112 ? -9.344 14.055 11.445 1 96.88 112 VAL A C 1
ATOM 833 O O . VAL A 1 112 ? -10.117 13.672 12.328 1 96.88 112 VAL A O 1
ATOM 836 N N . LEU A 1 113 ? -8.68 15.211 11.5 1 96.75 113 LEU A N 1
ATOM 837 C CA . LEU A 1 113 ? -8.797 16.094 12.648 1 96.75 113 LEU A CA 1
ATOM 838 C C . LEU A 1 113 ? -10.211 16.641 12.766 1 96.75 113 LEU A C 1
ATOM 840 O O . LEU A 1 113 ? -10.75 16.766 13.875 1 96.75 113 LEU A O 1
ATOM 844 N N . ALA A 1 114 ? -10.836 16.953 11.656 1 94.12 114 ALA A N 1
ATOM 845 C CA . ALA A 1 114 ? -12.195 17.484 11.656 1 94.12 114 ALA A CA 1
ATOM 846 C C . ALA A 1 114 ? -13.195 16.438 12.148 1 94.12 114 ALA A C 1
ATOM 848 O O . ALA A 1 114 ? -14.172 16.781 12.82 1 94.12 114 ALA A O 1
ATOM 849 N N . SER A 1 115 ? -12.969 15.203 11.797 1 91.81 115 SER A N 1
ATOM 850 C CA . SER A 1 115 ? -13.859 14.133 12.234 1 91.81 115 SER A CA 1
ATOM 851 C C . SER A 1 115 ? -13.727 13.883 13.734 1 91.81 115 SER A C 1
ATOM 853 O O . SER A 1 115 ? -14.703 13.562 14.406 1 91.81 115 SER A O 1
ATOM 855 N N . GLY A 1 116 ? -12.562 13.984 14.219 1 88 116 GLY A N 1
ATOM 856 C CA . GLY A 1 116 ? -12.281 13.852 15.641 1 88 116 GLY A CA 1
ATOM 857 C C . GLY A 1 116 ? -12.5 12.438 16.156 1 88 116 GLY A C 1
ATOM 858 O O . GLY A 1 116 ? -12.656 12.234 17.359 1 88 116 GLY A O 1
ATOM 859 N N . SER A 1 117 ? -12.523 11.469 15.297 1 84.38 117 SER A N 1
ATOM 860 C CA . SER A 1 117 ? -12.844 10.094 15.664 1 84.38 117 SER A CA 1
ATOM 861 C C . SER A 1 117 ? -11.82 9.531 16.641 1 84.38 117 SER A C 1
ATOM 863 O O . SER A 1 117 ? -12.148 8.711 17.5 1 84.38 117 SER A O 1
ATOM 865 N N . GLN A 1 118 ? -10.539 9.891 16.5 1 86.69 118 GLN A N 1
ATOM 866 C CA . GLN A 1 118 ? -9.453 9.422 17.344 1 86.69 118 GLN A CA 1
ATOM 867 C C . GLN A 1 118 ? -8.703 10.594 17.984 1 86.69 118 GLN A C 1
ATOM 869 O O . GLN A 1 118 ? -7.473 10.586 18.047 1 86.69 118 GLN A O 1
ATOM 874 N N . ALA A 1 119 ? -9.492 11.516 18.359 1 85.31 119 ALA A N 1
ATOM 875 C CA . ALA A 1 119 ? -8.922 12.766 18.859 1 85.31 119 ALA A CA 1
ATOM 876 C C . ALA A 1 119 ? -8.109 12.547 20.125 1 85.31 119 ALA A C 1
ATOM 878 O O . ALA A 1 119 ? -7.145 13.266 20.391 1 85.31 119 ALA A O 1
ATOM 879 N N . GLU A 1 120 ? -8.375 11.539 20.875 1 90.38 120 GLU A N 1
ATOM 880 C CA . GLU A 1 120 ? -7.773 11.336 22.188 1 90.38 120 GLU A CA 1
ATOM 881 C C . GLU A 1 120 ? -6.297 10.969 22.078 1 90.38 120 GLU A C 1
ATOM 883 O O . GLU A 1 120 ? -5.496 11.312 22.938 1 90.38 120 GLU A O 1
ATOM 888 N N . VAL A 1 121 ? -5.973 10.328 21 1 95.56 121 VAL A N 1
ATOM 889 C CA . VAL A 1 121 ? -4.602 9.836 20.906 1 95.56 121 VAL A CA 1
ATOM 890 C C . VAL A 1 121 ? -3.738 10.828 20.141 1 95.56 121 VAL A C 1
ATOM 892 O O . VAL A 1 121 ? -2.516 10.844 20.281 1 95.56 121 VAL A O 1
ATOM 895 N N . VAL A 1 122 ? -4.305 11.672 19.328 1 97.44 122 VAL A N 1
ATOM 896 C CA . VAL A 1 122 ? -3.559 12.633 18.531 1 97.44 122 VAL A CA 1
ATOM 897 C C . VAL A 1 122 ? -3.199 13.852 19.375 1 97.44 122 VAL A C 1
ATOM 899 O O . VAL A 1 122 ? -4.086 14.555 19.875 1 97.44 122 VAL A O 1
ATOM 902 N N . THR A 1 123 ? -1.863 14.141 19.531 1 96.62 123 THR A N 1
ATOM 903 C CA . THR A 1 123 ? -1.454 15.188 20.469 1 96.62 123 THR A CA 1
ATOM 904 C C . THR A 1 123 ? -0.839 16.359 19.734 1 96.62 123 THR A C 1
ATOM 906 O O . THR A 1 123 ? -0.708 17.453 20.281 1 96.62 123 THR A O 1
ATOM 909 N N . ARG A 1 124 ? -0.434 16.156 18.516 1 97.56 124 ARG A N 1
ATOM 910 C CA . ARG A 1 124 ? 0.192 17.172 17.688 1 97.56 124 ARG A CA 1
ATOM 911 C C . ARG A 1 124 ? -0.055 16.906 16.203 1 97.56 124 ARG A C 1
ATOM 913 O O . ARG A 1 124 ? -0.376 15.773 15.828 1 97.56 124 ARG A O 1
ATOM 920 N N . VAL A 1 125 ? 0.127 17.953 15.406 1 98.31 125 VAL A N 1
ATOM 921 C CA . VAL A 1 125 ? -0.022 17.781 13.969 1 98.31 125 VAL A CA 1
ATOM 922 C C . VAL A 1 125 ? 1.056 18.594 13.242 1 98.31 125 VAL A C 1
ATOM 924 O O . VAL A 1 125 ? 1.417 19.688 13.672 1 98.31 125 VAL A O 1
ATOM 927 N N . VAL A 1 126 ? 1.629 18 12.227 1 98.56 126 VAL A N 1
ATOM 928 C CA . VAL A 1 126 ? 2.572 18.641 11.32 1 98.56 126 VAL A CA 1
ATOM 929 C C . VAL A 1 126 ? 2.018 18.609 9.898 1 98.56 126 VAL A C 1
ATOM 931 O O . VAL A 1 126 ? 1.663 17.547 9.383 1 98.56 126 VAL A O 1
ATOM 934 N N . LEU A 1 127 ? 1.89 19.719 9.273 1 98 127 LEU A N 1
ATOM 935 C CA . LEU A 1 127 ? 1.453 19.844 7.887 1 98 127 LEU A CA 1
ATOM 936 C C . LEU A 1 127 ? 2.572 20.391 7.016 1 98 127 LEU A C 1
ATOM 938 O O . LEU A 1 127 ? 3.086 21.484 7.273 1 98 127 LEU A O 1
ATOM 942 N N . HIS A 1 128 ? 2.914 19.656 6.016 1 97.44 128 HIS A N 1
ATOM 943 C CA . HIS A 1 128 ? 4.117 19.938 5.238 1 97.44 128 HIS A CA 1
ATOM 944 C C . HIS A 1 128 ? 3.814 19.953 3.742 1 97.44 128 HIS A C 1
ATOM 946 O O . HIS A 1 128 ? 3.107 19.078 3.238 1 97.44 128 HIS A O 1
ATOM 952 N N . GLY A 1 129 ? 4.336 20.922 2.998 1 95.06 129 GLY A N 1
ATOM 953 C CA . GLY A 1 129 ? 4.18 20.969 1.553 1 95.06 129 GLY A CA 1
ATOM 954 C C . GLY A 1 129 ? 4.898 22.141 0.907 1 95.06 129 GLY A C 1
ATOM 955 O O . GLY A 1 129 ? 5.449 22.984 1.602 1 95.06 129 GLY A O 1
ATOM 956 N N . GLY A 1 130 ? 4.918 22.094 -0.415 1 92.06 130 GLY A N 1
ATOM 957 C CA . GLY A 1 130 ? 5.508 23.188 -1.176 1 92.06 130 GLY A CA 1
ATOM 958 C C . GLY A 1 130 ? 4.578 24.375 -1.331 1 92.06 130 GLY A C 1
ATOM 959 O O . GLY A 1 130 ? 3.359 24.219 -1.394 1 92.06 130 GLY A O 1
ATOM 960 N N . VAL A 1 131 ? 5.168 25.578 -1.34 1 90.25 131 VAL A N 1
ATOM 961 C CA . VAL A 1 131 ? 4.41 26.797 -1.592 1 90.25 131 VAL A CA 1
ATOM 962 C C . VAL A 1 131 ? 5.059 27.578 -2.729 1 90.25 131 VAL A C 1
ATOM 964 O O . VAL A 1 131 ? 6.289 27.609 -2.846 1 90.25 131 VAL A O 1
ATOM 967 N N . VAL A 1 132 ? 4.223 28.016 -3.551 1 85.06 132 VAL A N 1
ATOM 968 C CA . VAL A 1 132 ? 4.668 28.844 -4.664 1 85.06 132 VAL A CA 1
ATOM 969 C C . VAL A 1 132 ? 3.855 30.141 -4.699 1 85.06 132 VAL A C 1
ATOM 971 O O . VAL A 1 132 ? 2.795 30.234 -4.074 1 85.06 132 VAL A O 1
ATOM 974 N N . SER A 1 133 ? 4.418 31.094 -5.414 1 78.06 133 SER A N 1
ATOM 975 C CA . SER A 1 133 ? 3.689 32.344 -5.566 1 78.06 133 SER A CA 1
ATOM 976 C C . SER A 1 133 ? 2.443 32.156 -6.426 1 78.06 133 SER A C 1
ATOM 978 O O . SER A 1 133 ? 2.494 31.516 -7.473 1 78.06 133 SER A O 1
ATOM 980 N N . PRO A 1 134 ? 1.374 32.594 -5.891 1 69.81 134 PRO A N 1
ATOM 981 C CA . PRO A 1 134 ? 0.18 32.531 -6.734 1 69.81 134 PRO A CA 1
ATOM 982 C C . PRO A 1 134 ? 0.372 33.188 -8.086 1 69.81 134 PRO A C 1
ATOM 984 O O . PRO A 1 134 ? -0.282 32.844 -9.07 1 69.81 134 PRO A O 1
ATOM 987 N N . GLU A 1 135 ? 1.193 34.156 -8.086 1 70 135 GLU A N 1
ATOM 988 C CA . GLU A 1 135 ? 1.459 34.844 -9.336 1 70 135 GLU A CA 1
ATOM 989 C C . GLU A 1 135 ? 2.223 33.969 -10.32 1 70 135 GLU A C 1
ATOM 991 O O . GLU A 1 135 ? 2.1 34.125 -11.539 1 70 135 GLU A O 1
ATOM 996 N N . SER A 1 136 ? 2.869 33.094 -9.688 1 69.19 136 SER A N 1
ATOM 997 C CA . SER A 1 136 ? 3.738 32.281 -10.531 1 69.19 136 SER A CA 1
ATOM 998 C C . SER A 1 136 ? 3.031 31.031 -11 1 69.19 136 SER A C 1
ATOM 1000 O O . SER A 1 136 ? 3.459 30.391 -11.961 1 69.19 136 SER A O 1
ATOM 1002 N N . SER A 1 137 ? 2.041 30.766 -10.188 1 75.25 137 SER A N 1
ATOM 1003 C CA . SER A 1 137 ? 1.372 29.547 -10.594 1 75.25 137 SER A CA 1
ATOM 1004 C C . SER A 1 137 ? -0.059 29.812 -11.047 1 75.25 137 SER A C 1
ATOM 1006 O O . SER A 1 137 ? -0.837 30.438 -10.32 1 75.25 137 SER A O 1
ATOM 1008 N N . LYS A 1 138 ? -0.313 29.391 -12.305 1 81.06 138 LYS A N 1
ATOM 1009 C CA . LYS A 1 138 ? -1.649 29.562 -12.867 1 81.06 138 LYS A CA 1
ATOM 1010 C C . LYS A 1 138 ? -2.656 28.641 -12.172 1 81.06 138 LYS A C 1
ATOM 1012 O O . LYS A 1 138 ? -3.867 28.859 -12.281 1 81.06 138 LYS A O 1
ATOM 1017 N N . HIS A 1 139 ? -2.217 27.875 -11.281 1 84.44 139 HIS A N 1
ATOM 1018 C CA . HIS A 1 139 ? -3.086 26.844 -10.711 1 84.44 139 HIS A CA 1
ATOM 1019 C C . HIS A 1 139 ? -3.799 27.359 -9.469 1 84.44 139 HIS A C 1
ATOM 1021 O O . HIS A 1 139 ? -4.801 26.781 -9.039 1 84.44 139 HIS A O 1
ATOM 1027 N N . PHE A 1 140 ? -3.254 28.438 -8.914 1 83.12 140 PHE A N 1
ATOM 1028 C CA . PHE A 1 140 ? -3.811 28.828 -7.625 1 83.12 140 PHE A CA 1
ATOM 1029 C C . PHE A 1 140 ? -4.617 30.109 -7.754 1 83.12 140 PHE A C 1
ATOM 1031 O O . PHE A 1 140 ? -4.969 30.734 -6.75 1 83.12 140 PHE A O 1
ATOM 1038 N N . ALA A 1 141 ? -4.918 30.469 -8.992 1 80.56 141 ALA A N 1
ATOM 1039 C CA . ALA A 1 141 ? -5.895 31.531 -9.234 1 80.56 141 ALA A CA 1
ATOM 1040 C C . ALA A 1 141 ? -7.309 31.062 -8.906 1 80.56 141 ALA A C 1
ATOM 1042 O O . ALA A 1 141 ? -7.617 29.875 -9.031 1 80.56 141 ALA A O 1
ATOM 1043 N N . PRO A 1 142 ? -8.148 32.031 -8.391 1 79.75 142 PRO A N 1
ATOM 1044 C CA . PRO A 1 142 ? -9.516 31.625 -8.047 1 79.75 142 PRO A CA 1
ATOM 1045 C C . PRO A 1 142 ? -10.227 30.922 -9.195 1 79.75 142 PRO A C 1
ATOM 1047 O O . PRO A 1 142 ? -10.906 29.906 -8.969 1 79.75 142 PRO A O 1
ATOM 1050 N N . ASP A 1 143 ? -10.07 31.453 -10.398 1 83.44 143 AS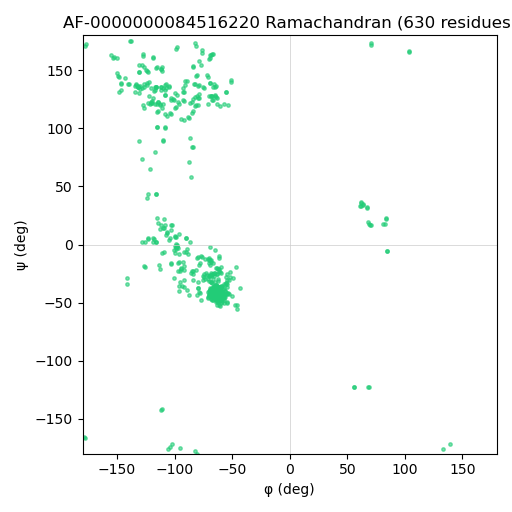P A N 1
ATOM 1051 C CA . ASP A 1 143 ? -10.742 30.844 -11.547 1 83.44 143 ASP A CA 1
ATOM 1052 C C . ASP A 1 143 ? -10.195 29.453 -11.828 1 83.44 143 ASP A C 1
ATOM 1054 O O . ASP A 1 143 ? -10.938 28.562 -12.227 1 83.44 143 ASP A O 1
ATOM 1058 N N . ALA A 1 144 ? -8.898 29.344 -11.602 1 86.19 144 ALA A N 1
ATOM 1059 C CA . ALA A 1 144 ? -8.273 28.047 -11.82 1 86.19 144 ALA A CA 1
ATOM 1060 C C . ALA A 1 144 ? -8.766 27.016 -10.797 1 86.19 144 ALA A C 1
ATOM 1062 O O . ALA A 1 144 ? -8.961 25.844 -11.133 1 86.19 144 ALA A O 1
ATOM 1063 N N . THR A 1 145 ? -8.922 27.438 -9.625 1 84.25 145 THR A N 1
ATOM 1064 C CA . THR A 1 145 ? -9.422 26.562 -8.57 1 84.25 145 THR A CA 1
ATOM 1065 C C . THR A 1 145 ? -10.852 26.125 -8.859 1 84.25 145 THR A C 1
ATOM 1067 O O . THR A 1 145 ? -11.188 24.953 -8.703 1 84.25 145 THR A O 1
ATOM 1070 N N . GLU A 1 146 ? -11.648 27.094 -9.242 1 86.38 146 GLU A N 1
ATOM 1071 C CA . GLU A 1 146 ? -13.031 26.781 -9.57 1 86.38 146 GLU A CA 1
ATOM 1072 C C . GLU A 1 146 ? -13.117 25.812 -10.742 1 86.38 146 GLU A C 1
ATOM 1074 O O . GLU A 1 146 ? -13.938 24.891 -10.734 1 86.38 146 GLU A O 1
ATOM 1079 N N . HIS A 1 147 ? -12.328 26.047 -11.664 1 91.06 147 HIS A N 1
ATOM 1080 C CA . HIS A 1 147 ? -12.305 25.203 -12.844 1 91.06 147 HIS A CA 1
ATOM 1081 C C . HIS A 1 147 ? -11.883 23.781 -12.484 1 91.06 147 HIS A C 1
ATOM 1083 O O . HIS A 1 147 ? -12.461 22.812 -12.984 1 91.06 147 HIS A O 1
ATOM 1089 N N . ARG A 1 148 ? -10.859 23.672 -11.695 1 92.56 148 ARG A N 1
ATOM 1090 C CA . ARG A 1 148 ? -10.367 22.375 -11.242 1 92.56 148 ARG A CA 1
ATOM 1091 C C . ARG A 1 148 ? -11.461 21.578 -10.539 1 92.56 148 ARG A C 1
ATOM 1093 O O . ARG A 1 148 ? -11.664 20.406 -10.828 1 92.56 148 ARG A O 1
ATOM 1100 N N . VAL A 1 149 ? -12.195 22.234 -9.672 1 92.06 149 VAL A N 1
ATOM 1101 C CA . VAL A 1 149 ? -13.25 21.578 -8.906 1 92.06 149 VAL A CA 1
ATOM 1102 C C . VAL A 1 149 ? -14.391 21.172 -9.836 1 92.06 149 VAL A C 1
ATOM 1104 O O . VAL A 1 149 ? -14.906 20.062 -9.75 1 92.06 149 VAL A O 1
ATOM 1107 N N . SER A 1 150 ? -14.781 22.094 -10.781 1 93.69 150 SER A N 1
ATOM 1108 C CA . SER A 1 150 ? -15.867 21.828 -11.727 1 93.69 150 SER A CA 1
ATOM 1109 C C . SER A 1 150 ? -15.531 20.641 -12.625 1 93.69 150 SER A C 1
ATOM 1111 O O . SER A 1 150 ? -16.375 19.781 -12.867 1 93.69 150 SER A O 1
ATOM 1113 N N . ARG A 1 151 ? -14.328 20.656 -13 1 94.94 151 ARG A N 1
ATOM 1114 C CA . ARG A 1 151 ? -13.891 19.562 -13.867 1 94.94 151 ARG A CA 1
ATOM 1115 C C . ARG A 1 151 ? -13.883 18.234 -13.109 1 94.94 151 ARG A C 1
ATOM 1117 O O . ARG A 1 151 ? -14.258 17.203 -13.664 1 94.94 151 ARG A O 1
ATOM 1124 N N . ALA A 1 152 ? -13.336 18.234 -11.969 1 93.75 152 ALA A N 1
ATOM 1125 C CA . ALA A 1 152 ? -13.336 17.031 -11.141 1 93.75 152 ALA A CA 1
ATOM 1126 C C . ALA A 1 152 ? -14.75 16.5 -10.938 1 93.75 152 ALA A C 1
ATOM 1128 O O . ALA A 1 152 ? -14.984 15.297 -11.016 1 93.75 152 ALA A O 1
ATOM 1129 N N . GLN A 1 153 ? -15.734 17.422 -10.703 1 93.81 153 GLN A N 1
ATOM 1130 C CA . GLN A 1 153 ? -17.125 17.031 -10.508 1 93.81 153 GLN A CA 1
ATOM 1131 C C . GLN A 1 153 ? -17.688 16.391 -11.773 1 93.81 153 GLN A C 1
ATOM 1133 O O . GLN A 1 153 ? -18.438 15.414 -11.695 1 93.81 153 GLN A O 1
ATOM 1138 N N . ALA A 1 154 ? -17.328 16.922 -12.906 1 95.19 154 ALA A N 1
ATOM 1139 C CA . ALA A 1 154 ? -17.781 16.375 -14.18 1 95.19 154 ALA A CA 1
ATOM 1140 C C . ALA A 1 154 ? -17.234 14.953 -14.375 1 95.19 154 ALA A C 1
ATOM 1142 O O . ALA A 1 154 ? -17.953 14.062 -14.828 1 95.19 154 ALA A O 1
ATOM 1143 N N . LEU A 1 155 ? -16 14.789 -14.008 1 91.06 155 LEU A N 1
ATOM 1144 C CA . LEU A 1 155 ? -15.367 13.484 -14.148 1 91.06 155 LEU A CA 1
ATOM 1145 C C . LEU A 1 155 ? -15.992 12.469 -13.195 1 91.06 155 LEU A C 1
ATOM 1147 O O . LEU A 1 155 ? -16.141 11.289 -13.539 1 91.06 155 LEU A O 1
ATOM 1151 N N . LEU A 1 156 ? -16.312 12.883 -12.055 1 91 156 LEU A N 1
ATOM 1152 C CA . LEU A 1 156 ? -16.969 12.016 -11.086 1 91 156 LEU A CA 1
ATOM 1153 C C . LEU A 1 156 ? -18.312 11.531 -11.625 1 91 156 LEU A C 1
ATOM 1155 O O . LEU A 1 156 ? -18.672 10.359 -11.461 1 91 156 LEU A O 1
ATOM 1159 N N . LYS A 1 157 ? -19.062 12.406 -12.266 1 92.06 157 LYS A N 1
ATOM 1160 C CA . LYS A 1 157 ? -20.344 12.055 -12.859 1 92.06 157 LYS A CA 1
ATOM 1161 C C . LYS A 1 157 ? -20.172 11.047 -13.992 1 92.06 157 LYS A C 1
ATOM 1163 O O . LYS A 1 157 ? -21.062 10.234 -14.25 1 92.06 157 LYS A O 1
ATOM 1168 N N . GLU A 1 158 ? -19.016 11.047 -14.57 1 87.5 158 GLU A N 1
ATOM 1169 C CA . GLU A 1 158 ? -18.703 10.125 -15.648 1 87.5 158 GLU A CA 1
ATOM 1170 C C . GLU A 1 158 ? -18.109 8.828 -15.109 1 87.5 158 GLU A C 1
ATOM 1172 O O . GLU A 1 158 ? -17.594 8 -15.875 1 87.5 158 GLU A O 1
ATOM 1177 N N . ASN A 1 159 ? -18.062 8.656 -13.773 1 83.31 159 ASN A N 1
ATOM 1178 C CA . ASN A 1 159 ? -17.484 7.492 -13.109 1 83.31 159 ASN A CA 1
ATOM 1179 C C . ASN A 1 159 ? -15.992 7.371 -13.383 1 83.31 159 ASN A C 1
ATOM 1181 O O . ASN A 1 159 ? -15.484 6.27 -13.586 1 83.31 159 ASN A O 1
ATOM 1185 N N . ARG A 1 160 ? -15.398 8.539 -13.477 1 84.31 160 ARG A N 1
ATOM 1186 C CA . ARG A 1 160 ? -13.961 8.602 -13.719 1 84.31 160 ARG A CA 1
ATOM 1187 C C . ARG A 1 160 ? -13.234 9.242 -12.539 1 84.31 160 ARG A C 1
ATOM 1189 O O . ARG A 1 160 ? -12.344 10.07 -12.727 1 84.31 160 ARG A O 1
ATOM 1196 N N . GLY A 1 161 ? -13.594 8.883 -11.383 1 86.75 161 GLY A N 1
ATOM 1197 C CA . GLY A 1 161 ? -13.047 9.453 -10.164 1 86.75 161 GLY A CA 1
ATOM 1198 C C . GLY A 1 161 ? -11.594 9.086 -9.938 1 86.75 161 GLY A C 1
ATOM 1199 O O . GLY A 1 161 ? -10.891 9.758 -9.18 1 86.75 161 GLY A O 1
ATOM 1200 N N . ALA A 1 162 ? -11.047 8.055 -10.672 1 82.31 162 ALA A N 1
ATOM 1201 C CA . ALA A 1 162 ? -9.672 7.605 -10.492 1 82.31 162 ALA A CA 1
ATOM 1202 C C . ALA A 1 162 ? -8.797 8.055 -11.664 1 82.31 162 ALA A C 1
ATOM 1204 O O . ALA A 1 162 ? -7.629 7.664 -11.75 1 82.31 162 ALA A O 1
ATOM 1205 N N . ASP A 1 163 ? -9.32 8.914 -12.508 1 83.06 163 ASP A N 1
ATOM 1206 C CA . ASP A 1 163 ? -8.656 9.312 -13.75 1 83.06 163 ASP A CA 1
ATOM 1207 C C . ASP A 1 163 ? -7.676 10.453 -13.5 1 83.06 163 ASP A C 1
ATOM 1209 O O . ASP A 1 163 ? -7.941 11.602 -13.883 1 83.06 163 ASP A O 1
ATOM 1213 N N . MET A 1 164 ? -6.473 10.133 -13.078 1 83.81 164 MET A N 1
ATOM 1214 C CA . MET A 1 164 ? -5.461 11.133 -12.766 1 83.81 164 MET A CA 1
ATOM 1215 C C . MET A 1 164 ? -4.988 11.844 -14.031 1 83.81 164 MET A C 1
ATOM 1217 O O . MET A 1 164 ? -4.66 13.031 -14 1 83.81 164 MET A O 1
ATOM 1221 N N . GLY A 1 165 ? -4.996 11.109 -15.094 1 81.75 165 GLY A N 1
ATOM 1222 C CA . GLY A 1 165 ? -4.562 11.68 -16.359 1 81.75 165 GLY A CA 1
ATOM 1223 C C . GLY A 1 165 ? -5.406 12.859 -16.797 1 81.75 165 GLY A C 1
ATOM 1224 O O . GLY A 1 165 ? -4.887 13.82 -17.375 1 81.75 165 GLY A O 1
ATOM 1225 N N . ALA A 1 166 ? -6.625 12.789 -16.547 1 86.69 166 ALA A N 1
ATOM 1226 C CA . ALA A 1 166 ? -7.535 13.859 -16.953 1 86.69 166 ALA A CA 1
ATOM 1227 C C . ALA A 1 166 ? -7.297 15.125 -16.141 1 86.69 166 ALA A C 1
ATOM 1229 O O . ALA A 1 166 ? -7.742 16.203 -16.516 1 86.69 166 ALA A O 1
ATOM 1230 N N . MET A 1 167 ? -6.602 14.992 -14.984 1 89 167 MET A N 1
ATOM 1231 C CA . MET A 1 167 ? -6.367 16.125 -14.086 1 89 167 MET A CA 1
ATOM 1232 C C . MET A 1 167 ? -4.988 16.734 -14.328 1 89 167 MET A C 1
ATOM 1234 O O . MET A 1 167 ? -4.637 17.75 -13.719 1 89 167 MET A O 1
ATOM 1238 N N . LYS A 1 168 ? -4.148 16.188 -15.219 1 85 168 LYS A N 1
ATOM 1239 C CA . LYS A 1 168 ? -2.73 16.484 -15.398 1 85 168 LYS A CA 1
ATOM 1240 C C . LYS A 1 168 ? -2.51 17.984 -15.617 1 85 168 LYS A C 1
ATOM 1242 O O . LYS A 1 168 ? -1.522 18.547 -15.133 1 85 168 LYS A O 1
ATOM 1247 N N . ASP A 1 169 ? -3.416 18.703 -16.266 1 88.69 169 ASP A N 1
ATOM 1248 C CA . ASP A 1 169 ? -3.201 20.125 -16.578 1 88.69 169 ASP A CA 1
ATOM 1249 C C . ASP A 1 169 ? -3.998 21.016 -15.641 1 88.69 169 ASP A C 1
ATOM 1251 O O . ASP A 1 169 ? -4.035 22.234 -15.828 1 88.69 169 ASP A O 1
ATOM 1255 N N . LEU A 1 170 ? -4.516 20.438 -14.609 1 90.31 170 LEU A N 1
ATOM 1256 C CA . LEU A 1 170 ? -5.41 21.219 -13.758 1 90.31 170 LEU A CA 1
ATOM 1257 C C . LEU A 1 170 ? -4.77 21.484 -12.398 1 90.31 170 LEU A C 1
ATOM 1259 O O . LEU A 1 170 ? -5.289 22.281 -11.617 1 90.31 170 LEU A O 1
ATOM 1263 N N . TYR A 1 171 ? -3.68 20.875 -12.188 1 87.38 171 TYR A N 1
ATOM 1264 C CA . TYR A 1 171 ? -2.924 21.078 -10.953 1 87.38 171 TYR A CA 1
ATOM 1265 C C . TYR A 1 171 ? -1.441 20.797 -11.172 1 87.38 171 TYR A C 1
ATOM 1267 O O . TYR A 1 171 ? -1.057 20.219 -12.195 1 87.38 171 TYR A O 1
ATOM 1275 N N . ASP A 1 172 ? -0.652 21.312 -10.281 1 84.25 172 ASP A N 1
ATOM 1276 C CA . ASP A 1 172 ? 0.788 21.156 -10.461 1 84.25 172 ASP A CA 1
ATOM 1277 C C . ASP A 1 172 ? 1.281 19.859 -9.797 1 84.25 172 ASP A C 1
ATOM 1279 O O . ASP A 1 172 ? 2.469 19.547 -9.867 1 84.25 172 ASP A O 1
ATOM 1283 N N . ILE A 1 173 ? 0.398 19.156 -9.125 1 83.69 173 ILE A N 1
ATOM 1284 C CA . ILE A 1 173 ? 0.707 17.844 -8.531 1 83.69 173 ILE A CA 1
ATOM 1285 C C . ILE A 1 173 ? -0.322 16.812 -8.992 1 83.69 173 ILE A C 1
ATOM 1287 O O . ILE A 1 173 ? -1.455 17.172 -9.328 1 83.69 173 ILE A O 1
ATOM 1291 N N . PRO A 1 174 ? 0.048 15.5 -9.055 1 83.88 174 PRO A N 1
ATOM 1292 C CA . PRO A 1 174 ? -0.921 14.477 -9.445 1 83.88 174 PRO A CA 1
ATOM 1293 C C . PRO A 1 174 ? -2.029 14.289 -8.406 1 83.88 174 PRO A C 1
ATOM 1295 O O . PRO A 1 174 ? -1.748 14.156 -7.215 1 83.88 174 PRO A O 1
ATOM 1298 N N . VAL A 1 175 ? -3.199 14.367 -8.875 1 88.25 175 VAL A N 1
ATOM 1299 C CA . VAL A 1 175 ? -4.352 14.156 -7.996 1 88.25 175 VAL A CA 1
ATOM 1300 C C . VAL A 1 175 ? -5.5 13.547 -8.797 1 88.25 175 VAL A C 1
ATOM 1302 O O . VAL A 1 175 ? -5.676 13.844 -9.977 1 88.25 175 VAL A O 1
ATOM 1305 N N . THR A 1 176 ? -6.289 12.656 -8.148 1 89 176 THR A N 1
ATOM 1306 C CA . THR A 1 176 ? -7.473 12.094 -8.781 1 89 176 THR A CA 1
ATOM 1307 C C . THR A 1 176 ? -8.664 13.031 -8.633 1 89 176 THR A C 1
ATOM 1309 O O . THR A 1 176 ? -8.734 13.805 -7.68 1 89 176 THR A O 1
ATOM 1312 N N . PRO A 1 177 ? -9.648 12.961 -9.609 1 91.5 177 PRO A N 1
ATOM 1313 C CA . PRO A 1 177 ? -10.867 13.75 -9.445 1 91.5 177 PRO A CA 1
ATOM 1314 C C . PRO A 1 177 ? -11.578 13.477 -8.117 1 91.5 177 PRO A C 1
ATOM 1316 O O . PRO A 1 177 ? -12.133 14.391 -7.508 1 91.5 177 PRO A O 1
ATOM 1319 N N . ALA A 1 178 ? -11.523 12.328 -7.645 1 91.38 178 ALA A N 1
ATOM 1320 C CA . ALA A 1 178 ? -12.234 11.906 -6.438 1 91.38 178 ALA A CA 1
ATOM 1321 C C . ALA A 1 178 ? -11.758 12.688 -5.219 1 91.38 178 ALA A C 1
ATOM 1323 O O . ALA A 1 178 ? -12.531 12.953 -4.293 1 91.38 178 ALA A O 1
ATOM 1324 N N . ARG A 1 179 ? -10.523 13.07 -5.23 1 91.69 179 ARG A N 1
ATOM 1325 C CA . ARG A 1 179 ? -9.953 13.828 -4.113 1 91.69 179 ARG A CA 1
ATOM 1326 C C . ARG A 1 179 ? -10.594 15.203 -4.004 1 91.69 179 ARG A C 1
ATOM 1328 O O . ARG A 1 179 ? -10.477 15.867 -2.971 1 91.69 179 ARG A O 1
ATOM 1335 N N . LEU A 1 180 ? -11.273 15.648 -5.023 1 93 180 LEU A N 1
ATOM 1336 C CA . LEU A 1 180 ? -11.906 16.969 -5.055 1 93 180 LEU A CA 1
ATOM 1337 C C . LEU A 1 180 ? -13.422 16.844 -4.949 1 93 180 LEU A C 1
ATOM 1339 O O . LEU A 1 180 ? -14.148 17.797 -5.219 1 93 180 LEU A O 1
ATOM 1343 N N . ARG A 1 181 ? -13.891 15.656 -4.492 1 90.62 181 ARG A N 1
ATOM 1344 C CA . ARG A 1 181 ? -15.328 15.391 -4.438 1 90.62 181 ARG A CA 1
ATOM 1345 C C . ARG A 1 181 ? -16.031 16.406 -3.539 1 90.62 181 ARG A C 1
ATOM 1347 O O . ARG A 1 181 ? -17.109 16.906 -3.881 1 90.62 181 ARG A O 1
ATOM 1354 N N . TYR A 1 182 ? -15.531 16.672 -2.352 1 82 182 TYR A N 1
ATOM 1355 C CA . TYR A 1 182 ? -16.219 17.516 -1.378 1 82 182 TYR A CA 1
ATOM 1356 C C . TYR A 1 182 ? -15.477 18.828 -1.174 1 82 182 TYR A C 1
ATOM 1358 O O . TYR A 1 182 ? -15.695 19.531 -0.185 1 82 182 TYR A O 1
ATOM 1366 N N . GLY A 1 183 ? -14.57 19.188 -2.096 1 72.56 183 GLY A N 1
ATOM 1367 C CA . GLY A 1 183 ? -13.938 20.5 -2.023 1 72.56 183 GLY A CA 1
ATOM 1368 C C . GLY A 1 183 ? -12.461 20.469 -2.35 1 72.56 183 GLY A C 1
ATOM 1369 O O . GLY A 1 183 ? -11.961 19.5 -2.916 1 72.56 183 GLY A O 1
ATOM 1370 N N . ASN A 1 184 ? -11.727 21.672 -2.119 1 72 184 ASN A N 1
ATOM 1371 C CA . ASN A 1 184 ? -10.492 21.953 -2.846 1 72 184 ASN A CA 1
ATOM 1372 C C . ASN A 1 184 ? -9.297 22.078 -1.9 1 72 184 ASN A C 1
ATOM 1374 O O . ASN A 1 184 ? -8.195 22.438 -2.326 1 72 184 ASN A O 1
ATOM 1378 N N . THR A 1 185 ? -9.336 21.844 -0.608 1 86.94 185 THR A N 1
ATOM 1379 C CA . THR A 1 185 ? -8.141 22.078 0.198 1 86.94 185 THR A CA 1
ATOM 1380 C C . THR A 1 185 ? -7.242 20.844 0.199 1 86.94 185 THR A C 1
ATOM 1382 O O . THR A 1 185 ? -7.273 20.047 1.137 1 86.94 185 THR A O 1
ATOM 1385 N N . LEU A 1 186 ? -6.262 20.875 -0.833 1 90.75 186 LEU A N 1
ATOM 1386 C CA . LEU A 1 186 ? -5.477 19.672 -1.07 1 90.75 186 LEU A CA 1
ATOM 1387 C C . LEU A 1 186 ? -4.148 19.734 -0.323 1 90.75 186 LEU A C 1
ATOM 1389 O O . LEU A 1 186 ? -3.605 18.688 0.065 1 90.75 186 LEU A O 1
ATOM 1393 N N . THR A 1 187 ? -3.619 20.953 -0.181 1 92.12 187 THR A N 1
ATOM 1394 C CA . THR A 1 187 ? -2.252 21.094 0.307 1 92.12 187 THR A CA 1
ATOM 1395 C C . THR A 1 187 ? -2.156 22.234 1.314 1 92.12 187 THR A C 1
ATOM 1397 O O . THR A 1 187 ? -3.125 22.969 1.522 1 92.12 187 THR A O 1
ATOM 1400 N N . VAL A 1 188 ? -0.938 22.391 1.919 1 92.5 188 VAL A N 1
ATOM 1401 C CA . VAL A 1 188 ? -0.701 23.484 2.854 1 92.5 188 VAL A CA 1
ATOM 1402 C C . VAL A 1 188 ? -0.742 24.812 2.107 1 92.5 188 VAL A C 1
ATOM 1404 O O . VAL A 1 188 ? -1.173 25.828 2.66 1 92.5 188 VAL A O 1
ATOM 1407 N N . GLN A 1 189 ? -0.435 24.781 0.75 1 89.38 189 GLN A N 1
ATOM 1408 C CA . GLN A 1 189 ? -0.568 25.938 -0.12 1 89.38 189 GLN A CA 1
ATOM 1409 C C . GLN A 1 189 ? -2.004 26.453 -0.128 1 89.38 189 GLN A C 1
ATOM 1411 O O . GLN A 1 189 ? -2.236 27.656 0.043 1 89.38 189 GLN A O 1
ATOM 1416 N N . GLU A 1 190 ? -2.91 25.594 -0.215 1 87.88 190 GLU A N 1
ATOM 1417 C CA . GLU A 1 190 ? -4.316 25.969 -0.3 1 87.88 190 GLU A CA 1
ATOM 1418 C C . GLU A 1 190 ? -4.906 26.219 1.085 1 87.88 190 GLU A C 1
ATOM 1420 O O . GLU A 1 190 ? -5.809 27.047 1.241 1 87.88 190 GLU A O 1
ATOM 1425 N N . ALA A 1 191 ? -4.395 25.531 2.035 1 88.56 191 ALA A N 1
ATOM 1426 C CA . ALA A 1 191 ? -4.938 25.625 3.387 1 88.56 191 ALA A CA 1
ATOM 1427 C C . ALA A 1 191 ? -4.516 26.922 4.059 1 88.56 191 ALA A C 1
ATOM 1429 O O . ALA A 1 191 ? -5.266 27.5 4.855 1 88.56 191 ALA A O 1
ATOM 1430 N N . LEU A 1 192 ? -3.342 27.391 3.68 1 87.56 192 LEU A N 1
ATOM 1431 C CA . LEU A 1 192 ? -2.805 28.438 4.539 1 87.56 192 LEU A CA 1
ATOM 1432 C C . LEU A 1 192 ? -2.104 29.516 3.717 1 87.56 192 LEU A C 1
ATOM 1434 O O . LEU A 1 192 ? -1.987 30.656 4.152 1 87.56 192 LEU A O 1
ATOM 1438 N N . TRP A 1 193 ? -1.543 29.25 2.561 1 83.5 193 TRP A N 1
ATOM 1439 C CA . TRP A 1 193 ? -0.621 30.156 1.88 1 83.5 193 TRP A CA 1
ATOM 1440 C C . TRP A 1 193 ? -1.328 30.922 0.763 1 83.5 193 TRP A C 1
ATOM 1442 O O . TRP A 1 193 ? -0.742 31.797 0.139 1 83.5 193 TRP A O 1
ATOM 1452 N N . GLN A 1 194 ? -2.625 30.578 0.522 1 72.5 194 GLN A N 1
ATOM 1453 C CA . GLN A 1 194 ? -3.254 31.281 -0.591 1 72.5 194 GLN A CA 1
ATOM 1454 C C . GLN A 1 194 ? -3.508 32.75 -0.246 1 72.5 194 GLN A C 1
ATOM 1456 O O . GLN A 1 194 ? -4.039 33.062 0.822 1 72.5 194 GLN A O 1
ATOM 1461 N N . PRO A 1 195 ? -2.889 33.625 -1.093 1 55.81 195 PRO A N 1
ATOM 1462 C CA . PRO A 1 195 ? -3.148 35.031 -0.876 1 55.81 195 PRO A CA 1
ATOM 1463 C C . PRO A 1 195 ? -4.637 35.375 -0.868 1 55.81 195 PRO A C 1
ATOM 1465 O O . PRO A 1 195 ? -5.078 36.219 -0.092 1 55.81 195 PRO A O 1
ATOM 1468 N N . VAL A 1 196 ? -5.238 34.844 -1.944 1 50.62 196 VAL A N 1
ATOM 1469 C CA . VAL A 1 196 ? -6.664 35.125 -2.043 1 50.62 196 VAL A CA 1
ATOM 1470 C C . VAL A 1 196 ? -7.359 34.75 -0.738 1 50.62 196 VAL A C 1
ATOM 1472 O O . VAL A 1 196 ? -8.406 35.312 -0.4 1 50.62 196 VAL A O 1
ATOM 1475 N N . LEU A 1 197 ? -6.645 33.844 -0.088 1 52.5 197 LEU A N 1
ATOM 1476 C CA . LEU A 1 197 ? -7.262 33.406 1.16 1 52.5 197 LEU A CA 1
ATOM 1477 C C . LEU A 1 197 ? -6.984 34.406 2.279 1 52.5 197 LEU A C 1
ATOM 1479 O O . LEU A 1 197 ? -7.637 34.375 3.326 1 52.5 197 LEU A O 1
ATOM 1483 N N . GLU A 1 198 ? -5.887 35.188 2.031 1 53.56 198 GLU A N 1
ATOM 1484 C CA . GLU A 1 198 ? -5.699 36.219 3.025 1 53.56 198 GLU A CA 1
ATOM 1485 C C . GLU A 1 198 ? -6.996 37 3.268 1 53.56 198 GLU A C 1
ATOM 1487 O O . GLU A 1 198 ? -7.289 37.406 4.398 1 53.56 198 GLU A O 1
ATOM 1492 N N . GLN A 1 199 ? -7.68 36.938 2.064 1 59 199 GLN A N 1
ATOM 1493 C CA . GLN A 1 199 ? -8.891 37.719 2.188 1 59 199 GLN A CA 1
ATOM 1494 C C . GLN A 1 199 ? -10.094 36.844 2.537 1 59 199 GLN A C 1
ATOM 1496 O O . GLN A 1 199 ? -11.211 37.344 2.682 1 59 199 GLN A O 1
ATOM 1501 N N . ASN A 1 200 ? -9.727 35.688 2.811 1 69.69 200 ASN A N 1
ATOM 1502 C CA . ASN A 1 200 ? -10.867 34.812 3.057 1 69.69 200 ASN A CA 1
ATOM 1503 C C . ASN A 1 200 ? -10.734 34.062 4.387 1 69.69 200 ASN A C 1
ATOM 1505 O O . ASN A 1 200 ? -10.492 32.844 4.414 1 69.69 200 ASN A O 1
ATOM 1509 N N . GLU A 1 201 ? -10.922 34.781 5.324 1 76.56 201 GLU A N 1
ATOM 1510 C CA . GLU A 1 201 ? -10.836 34.25 6.68 1 76.56 201 GLU A CA 1
ATOM 1511 C C . GLU A 1 201 ? -11.75 33.062 6.852 1 76.56 201 GLU A C 1
ATOM 1513 O O . GLU A 1 201 ? -11.406 32.094 7.543 1 76.56 201 GLU A O 1
ATOM 1518 N N . LYS A 1 202 ? -12.836 33.156 6.227 1 80.38 202 LYS A N 1
ATOM 1519 C CA . LYS A 1 202 ? -13.805 32.062 6.324 1 80.38 202 LYS A CA 1
ATOM 1520 C C . LYS A 1 202 ? -13.25 30.797 5.723 1 80.38 202 LYS A C 1
ATOM 1522 O O . LYS A 1 202 ? -13.461 29.703 6.262 1 80.38 202 LYS A O 1
ATOM 1527 N N . ALA A 1 203 ? -12.555 30.953 4.711 1 79.88 203 ALA A N 1
ATOM 1528 C CA . ALA A 1 203 ? -11.977 29.797 4.039 1 79.88 203 ALA A CA 1
ATOM 1529 C C . ALA A 1 203 ? -10.898 29.141 4.898 1 79.88 203 ALA A C 1
ATOM 1531 O O . ALA A 1 203 ? -10.805 27.906 4.965 1 79.88 203 ALA A O 1
ATOM 1532 N N . TYR A 1 204 ? -10.086 30 5.562 1 86 204 TYR A N 1
ATOM 1533 C CA . TYR A 1 204 ? -9.039 29.5 6.441 1 86 204 TYR A CA 1
ATOM 1534 C C . TYR A 1 204 ? -9.633 28.766 7.641 1 86 204 TYR A C 1
ATOM 1536 O O . TYR A 1 204 ? -9.172 27.688 8.008 1 86 204 TYR A O 1
ATOM 1544 N N . LYS A 1 205 ? -10.695 29.375 8.164 1 87.69 205 LYS A N 1
ATOM 1545 C CA . LYS A 1 205 ? -11.367 28.766 9.312 1 87.69 205 LYS A CA 1
ATOM 1546 C C . LYS A 1 205 ? -11.984 27.422 8.938 1 87.69 205 LYS A C 1
ATOM 1548 O O . LYS A 1 205 ? -11.922 26.453 9.711 1 87.69 205 LYS A O 1
ATOM 1553 N N . ALA A 1 206 ? -12.484 27.406 7.816 1 87.25 206 ALA A N 1
ATOM 1554 C CA . ALA A 1 206 ? -13.109 26.156 7.355 1 87.25 206 ALA A CA 1
ATOM 1555 C C . ALA A 1 206 ? -12.055 25.078 7.109 1 87.25 206 ALA A C 1
ATOM 1557 O O . ALA A 1 206 ? -12.266 23.906 7.449 1 87.25 206 ALA A O 1
ATOM 1558 N N . ALA A 1 207 ? -10.977 25.422 6.543 1 88.62 207 ALA A N 1
ATOM 1559 C CA . ALA A 1 207 ? -9.914 24.469 6.191 1 88.62 207 ALA A CA 1
ATOM 1560 C C . ALA A 1 207 ? -9.242 23.906 7.441 1 88.62 207 ALA A C 1
ATOM 1562 O O . ALA A 1 207 ? -8.906 22.734 7.492 1 88.62 207 ALA A O 1
ATOM 1563 N N . LEU A 1 208 ? -9.031 24.781 8.477 1 93.62 208 LEU A N 1
ATOM 1564 C CA . LEU A 1 208 ? -8.234 24.422 9.641 1 93.62 208 LEU A CA 1
ATOM 1565 C C . LEU A 1 208 ? -9.133 24.078 10.828 1 93.62 208 LEU A C 1
ATOM 1567 O O . LEU A 1 208 ? -8.656 23.984 11.961 1 93.62 208 LEU A O 1
ATOM 1571 N N . ARG A 1 209 ? -10.477 23.797 10.625 1 90.94 209 ARG A N 1
ATOM 1572 C CA . ARG A 1 209 ? -11.523 23.688 11.641 1 90.94 209 ARG A CA 1
ATOM 1573 C C . ARG A 1 209 ? -11.25 22.516 12.578 1 90.94 209 ARG A C 1
ATOM 1575 O O . ARG A 1 209 ? -11.672 22.531 13.734 1 90.94 209 ARG A O 1
ATOM 1582 N N . GLY A 1 210 ? -10.508 21.594 12.266 1 93.5 210 GLY A N 1
ATOM 1583 C CA . GLY A 1 210 ? -10.336 20.391 13.062 1 93.5 210 GLY A CA 1
ATOM 1584 C C . GLY A 1 210 ? -9.086 20.422 13.922 1 93.5 210 GLY A C 1
ATOM 1585 O O . GLY A 1 210 ? -8.883 19.547 14.766 1 93.5 210 GLY A O 1
ATOM 1586 N N . ILE A 1 211 ? -8.305 21.453 13.828 1 96.38 211 ILE A N 1
ATOM 1587 C CA . ILE A 1 211 ? -7.043 21.5 14.57 1 96.38 211 ILE A CA 1
ATOM 1588 C C . ILE A 1 211 ? -7.297 22 15.992 1 96.38 211 ILE A C 1
ATOM 1590 O O . ILE A 1 211 ? -7.684 23.141 16.188 1 96.38 211 ILE A O 1
ATOM 1594 N N . ALA A 1 212 ? -7.07 21.141 16.969 1 95 212 ALA A N 1
ATOM 1595 C CA . ALA A 1 212 ? -7.273 21.469 18.391 1 95 212 ALA A CA 1
ATOM 1596 C C . ALA A 1 212 ? -6.027 21.141 19.203 1 95 212 ALA A C 1
ATOM 1598 O O . ALA A 1 212 ? -6.035 21.281 20.438 1 95 212 ALA A O 1
ATOM 1599 N N . VAL A 1 213 ? -5.008 20.688 18.547 1 95.94 213 VAL A N 1
ATOM 1600 C CA . VAL A 1 213 ? -3.729 20.344 19.156 1 95.94 213 VAL A CA 1
ATOM 1601 C C . VAL A 1 213 ? -2.623 21.219 18.562 1 95.94 213 VAL A C 1
ATOM 1603 O O . VAL A 1 213 ? -2.811 21.844 17.516 1 95.94 213 VAL A O 1
ATOM 1606 N N . PRO A 1 214 ? -1.43 21.312 19.312 1 96.62 214 PRO A N 1
ATOM 1607 C CA . PRO A 1 214 ? -0.33 22.094 18.75 1 96.62 214 PRO A CA 1
ATOM 1608 C C . PRO A 1 214 ? -0.001 21.688 17.312 1 96.62 214 PRO A C 1
ATOM 1610 O O . PRO A 1 214 ? -0.02 20.5 16.984 1 96.62 214 PRO A O 1
ATOM 1613 N N . ALA A 1 215 ? 0.289 22.719 16.453 1 98 215 ALA A N 1
ATOM 1614 C CA . ALA A 1 215 ? 0.452 22.469 15.031 1 98 215 ALA A CA 1
ATOM 1615 C C . ALA A 1 215 ? 1.729 23.125 14.508 1 98 215 ALA A C 1
ATOM 1617 O O . ALA A 1 215 ? 2.084 24.234 14.922 1 98 215 ALA A O 1
ATOM 1618 N N . LEU A 1 216 ? 2.436 22.406 13.703 1 98.44 216 LEU A N 1
ATOM 1619 C CA . LEU A 1 216 ? 3.598 22.906 12.969 1 98.44 216 LEU A CA 1
ATOM 1620 C C . LEU A 1 216 ? 3.338 22.891 11.469 1 98.44 216 LEU A C 1
ATOM 1622 O O . LEU A 1 216 ? 3.018 21.859 10.891 1 98.44 216 LEU A O 1
ATOM 1626 N N . PHE A 1 217 ? 3.43 24.078 10.812 1 97.5 217 PHE A N 1
ATOM 1627 C CA . PHE A 1 217 ? 3.355 24.203 9.359 1 97.5 217 PHE A CA 1
ATOM 1628 C C . PHE A 1 217 ? 4.75 24.328 8.758 1 97.5 217 PHE A C 1
ATOM 1630 O O . PHE A 1 217 ? 5.492 25.266 9.086 1 97.5 217 PHE A O 1
ATOM 1637 N N . LEU A 1 218 ? 5.086 23.359 7.953 1 97.38 218 LEU A N 1
ATOM 1638 C CA . LEU A 1 218 ? 6.352 23.375 7.23 1 97.38 218 LEU A CA 1
ATOM 1639 C C . LEU A 1 218 ? 6.141 23.766 5.77 1 97.38 218 LEU A C 1
ATOM 1641 O O . LEU A 1 218 ? 5.566 23 4.996 1 97.38 218 LEU A O 1
ATOM 1645 N N . LEU A 1 219 ? 6.668 24.984 5.391 1 95.56 219 LEU A N 1
ATOM 1646 C CA . LEU A 1 219 ? 6.488 25.531 4.051 1 95.56 219 LEU A CA 1
ATOM 1647 C C . LEU A 1 219 ? 7.781 25.438 3.246 1 95.56 219 LEU A C 1
ATOM 1649 O O . LEU A 1 219 ? 8.734 26.188 3.51 1 95.56 219 LEU A O 1
ATOM 1653 N N . ALA A 1 220 ? 7.746 24.547 2.238 1 95.31 220 ALA A N 1
ATOM 1654 C CA . ALA A 1 220 ? 8.914 24.359 1.384 1 95.31 220 ALA A CA 1
ATOM 1655 C C . ALA A 1 220 ? 8.867 25.281 0.172 1 95.31 220 ALA A C 1
ATOM 1657 O O . ALA A 1 220 ? 7.812 25.453 -0.444 1 95.31 220 ALA A O 1
ATOM 1658 N N . THR A 1 221 ? 10.047 25.922 -0.203 1 91.44 221 THR A N 1
ATOM 1659 C CA . THR A 1 221 ? 10.109 26.844 -1.33 1 91.44 221 THR A CA 1
ATOM 1660 C C . THR A 1 221 ? 11.273 26.5 -2.25 1 91.44 221 THR A C 1
ATOM 1662 O O . THR A 1 221 ? 12.195 25.781 -1.849 1 91.44 221 THR A O 1
ATOM 1665 N N . ASP A 1 222 ? 11.07 26.906 -3.471 1 88.12 222 ASP A N 1
ATOM 1666 C CA . ASP A 1 222 ? 12.234 26.938 -4.352 1 88.12 222 ASP A CA 1
ATOM 1667 C C . ASP A 1 222 ? 13.055 28.203 -4.145 1 88.12 222 ASP A C 1
ATOM 1669 O O . ASP A 1 222 ? 12.625 29.109 -3.428 1 88.12 222 ASP A O 1
ATOM 1673 N N . ALA A 1 223 ? 14.195 28.25 -4.809 1 85.69 223 ALA A N 1
ATOM 1674 C CA . ALA A 1 223 ? 15.148 29.328 -4.586 1 85.69 223 ALA A CA 1
ATOM 1675 C C . ALA A 1 223 ? 14.555 30.672 -4.988 1 85.69 223 ALA A C 1
ATOM 1677 O O . ALA A 1 223 ? 14.789 31.688 -4.332 1 85.69 223 ALA A O 1
ATOM 1678 N N . SER A 1 224 ? 13.766 30.734 -6.031 1 84.75 224 SER A N 1
ATOM 1679 C CA . SER A 1 224 ? 13.266 31.984 -6.594 1 84.75 224 SER A CA 1
ATOM 1680 C C . SER A 1 224 ? 12.188 32.594 -5.703 1 84.75 224 SER A C 1
ATOM 1682 O O . SER A 1 224 ? 11.914 33.812 -5.797 1 84.75 224 SER A O 1
ATOM 1684 N N . TYR A 1 225 ? 11.648 31.844 -4.703 1 88.31 225 TYR A N 1
ATOM 1685 C CA . TYR A 1 225 ? 10.516 32.312 -3.928 1 88.31 225 TYR A CA 1
ATOM 1686 C C . TYR A 1 225 ? 10.891 32.5 -2.461 1 88.31 225 TYR A C 1
ATOM 1688 O O . TYR A 1 225 ? 10.055 32.875 -1.641 1 88.31 225 TYR A O 1
ATOM 1696 N N . ASN A 1 226 ? 12.086 32.281 -2.119 1 89.31 226 ASN A N 1
ATOM 1697 C CA . ASN A 1 226 ? 12.531 32.281 -0.728 1 89.31 226 ASN A CA 1
ATOM 1698 C C . ASN A 1 226 ? 12.305 33.625 -0.056 1 89.31 226 ASN A C 1
ATOM 1700 O O . ASN A 1 226 ? 11.688 33.688 1.005 1 89.31 226 ASN A O 1
ATOM 1704 N N . ALA A 1 227 ? 12.781 34.625 -0.661 1 90.06 227 ALA A N 1
ATOM 1705 C CA . ALA A 1 227 ? 12.742 35.938 -0.059 1 90.06 227 ALA A CA 1
ATOM 1706 C C . ALA A 1 227 ? 11.312 36.438 0.13 1 90.06 227 ALA A C 1
ATOM 1708 O O . ALA A 1 227 ? 10.961 36.938 1.192 1 90.06 227 ALA A O 1
ATOM 1709 N N . ARG A 1 228 ? 10.531 36.281 -0.87 1 87.69 228 ARG A N 1
ATOM 1710 C CA . ARG A 1 228 ? 9.141 36.719 -0.797 1 87.69 228 ARG A CA 1
ATOM 1711 C C . ARG A 1 228 ? 8.367 35.906 0.249 1 87.69 228 ARG A C 1
ATOM 1713 O O . ARG A 1 228 ? 7.543 36.469 0.979 1 87.69 228 ARG A O 1
ATOM 1720 N N . ALA A 1 229 ? 8.609 34.625 0.324 1 90.44 229 ALA A N 1
ATOM 1721 C CA . ALA A 1 229 ? 7.941 33.781 1.306 1 90.44 229 ALA A CA 1
ATOM 1722 C C . ALA A 1 229 ? 8.336 34.188 2.727 1 90.44 229 ALA A C 1
ATOM 1724 O O . ALA A 1 229 ? 7.492 34.188 3.627 1 90.44 229 ALA A O 1
ATOM 1725 N N . ALA A 1 230 ? 9.578 34.469 2.883 1 91.69 230 ALA A N 1
ATOM 1726 C CA . ALA A 1 230 ? 10.07 34.875 4.199 1 91.69 230 ALA A CA 1
ATOM 1727 C C . ALA A 1 230 ? 9.383 36.156 4.68 1 91.69 230 ALA A C 1
ATOM 1729 O O . ALA A 1 230 ? 9.031 36.281 5.859 1 91.69 230 ALA A O 1
ATOM 1730 N N . SER A 1 231 ? 9.188 37.031 3.791 1 89.75 231 SER A N 1
ATOM 1731 C CA . SER A 1 231 ? 8.555 38.312 4.125 1 89.75 231 SER A CA 1
ATOM 1732 C C . SER A 1 231 ? 7.086 38.125 4.48 1 89.75 231 SER A C 1
ATOM 1734 O O . SER A 1 231 ? 6.523 38.906 5.25 1 89.75 231 SER A O 1
ATOM 1736 N N . ALA A 1 232 ? 6.453 37.094 3.969 1 87.62 232 ALA A N 1
ATOM 1737 C CA . ALA A 1 232 ? 5.023 36.875 4.164 1 87.62 232 ALA A CA 1
ATOM 1738 C C . ALA A 1 232 ? 4.766 36.031 5.414 1 87.62 232 ALA A C 1
ATOM 1740 O O . ALA A 1 232 ? 3.631 35.969 5.898 1 87.62 232 ALA A O 1
ATOM 1741 N N . LEU A 1 233 ? 5.766 35.5 6.078 1 89.75 233 LEU A N 1
ATOM 1742 C CA . LEU A 1 233 ? 5.637 34.469 7.125 1 89.75 233 LEU A CA 1
ATOM 1743 C C . LEU A 1 233 ? 4.898 35.031 8.336 1 89.75 233 LEU A C 1
ATOM 1745 O O . LEU A 1 233 ? 4.035 34.375 8.906 1 89.75 233 LEU A O 1
ATOM 1749 N N . PRO A 1 234 ? 5.199 36.281 8.781 1 88.44 234 PRO A N 1
ATOM 1750 C CA . PRO A 1 234 ? 4.484 36.781 9.953 1 88.44 234 PRO A CA 1
ATOM 1751 C C . PRO A 1 234 ? 2.979 36.906 9.719 1 88.44 234 PRO A C 1
ATOM 1753 O O . PRO A 1 234 ? 2.188 36.562 10.602 1 88.44 234 PRO A O 1
ATOM 1756 N N . ALA A 1 235 ? 2.604 37.344 8.508 1 86.5 235 ALA A N 1
ATOM 1757 C CA . ALA A 1 235 ? 1.184 37.438 8.18 1 86.5 235 ALA A CA 1
ATOM 1758 C C . ALA A 1 235 ? 0.518 36.094 8.133 1 86.5 235 ALA A C 1
ATOM 1760 O O . ALA A 1 235 ? -0.615 35.906 8.594 1 86.5 235 ALA A O 1
ATOM 1761 N N . VAL A 1 236 ? 1.212 35.125 7.629 1 88.44 236 VAL A N 1
ATOM 1762 C CA . VAL A 1 236 ? 0.689 33.75 7.512 1 88.44 236 VAL A CA 1
ATOM 1763 C C . VAL A 1 236 ? 0.502 33.156 8.906 1 88.44 236 VAL A C 1
ATOM 1765 O O . VAL A 1 236 ? -0.503 32.5 9.172 1 88.44 236 VAL A O 1
ATOM 1768 N N . ARG A 1 237 ? 1.493 33.375 9.727 1 89.81 237 ARG A N 1
ATOM 1769 C CA . ARG A 1 237 ? 1.396 32.875 11.102 1 89.81 237 ARG A CA 1
ATOM 1770 C C . ARG A 1 237 ? 0.196 33.469 11.82 1 89.81 237 ARG A C 1
ATOM 1772 O O . ARG A 1 237 ? -0.52 32.781 12.539 1 89.81 237 ARG A O 1
ATOM 1779 N N . SER A 1 238 ? -0.027 34.75 11.648 1 89 238 SER A N 1
ATOM 1780 C CA . SER A 1 238 ? -1.158 35.438 12.266 1 89 238 SER A CA 1
ATOM 1781 C C . SER A 1 238 ? -2.484 34.844 11.781 1 89 238 SER A C 1
ATOM 1783 O O . SER A 1 238 ? -3.404 34.656 12.578 1 89 238 SER A O 1
ATOM 1785 N N . VAL A 1 239 ? -2.539 34.594 10.484 1 87.31 239 VAL A N 1
ATOM 1786 C CA . VAL A 1 239 ? -3.746 34.031 9.898 1 87.31 239 VAL A CA 1
ATOM 1787 C C . VAL A 1 239 ? -3.996 32.656 10.484 1 87.31 239 VAL A C 1
ATOM 1789 O O . VAL A 1 239 ? -5.129 32.312 10.836 1 87.31 239 VAL A O 1
ATOM 1792 N N . ALA A 1 240 ? -2.963 31.828 10.602 1 91.5 240 ALA A N 1
ATOM 1793 C CA . ALA A 1 240 ? -3.08 30.469 11.141 1 91.5 240 ALA A CA 1
ATOM 1794 C C . ALA A 1 240 ? -3.568 30.5 12.586 1 91.5 240 ALA A C 1
ATOM 1796 O O . ALA A 1 240 ? -4.461 29.734 12.953 1 91.5 240 ALA A O 1
ATOM 1797 N N . MET A 1 241 ? -3.004 31.391 13.398 1 91.56 241 MET A N 1
ATOM 1798 C CA . MET A 1 241 ? -3.363 31.516 14.805 1 91.56 241 MET A CA 1
ATOM 1799 C C . MET A 1 241 ? -4.832 31.891 14.969 1 91.56 241 MET A C 1
ATOM 1801 O O . MET A 1 241 ? -5.547 31.297 15.781 1 91.56 241 MET A O 1
ATOM 1805 N N . LYS A 1 242 ? -5.27 32.812 14.156 1 89.25 242 LYS A N 1
ATOM 1806 C CA . LYS A 1 242 ? -6.656 33.281 14.211 1 89.25 242 LYS A CA 1
ATOM 1807 C C . LYS A 1 242 ? -7.613 32.156 13.766 1 89.25 242 LYS A C 1
ATOM 1809 O O . LYS A 1 242 ? -8.68 32 14.344 1 89.25 242 LYS A O 1
ATOM 1814 N N . ALA A 1 243 ? -7.211 31.531 12.727 1 90.81 243 ALA A N 1
ATOM 1815 C CA . ALA A 1 243 ? -8.078 30.484 12.164 1 90.81 243 ALA A CA 1
ATOM 1816 C C . ALA A 1 243 ? -8.203 29.312 13.125 1 90.81 243 ALA A C 1
ATOM 1818 O O . ALA A 1 243 ? -9.281 28.734 13.2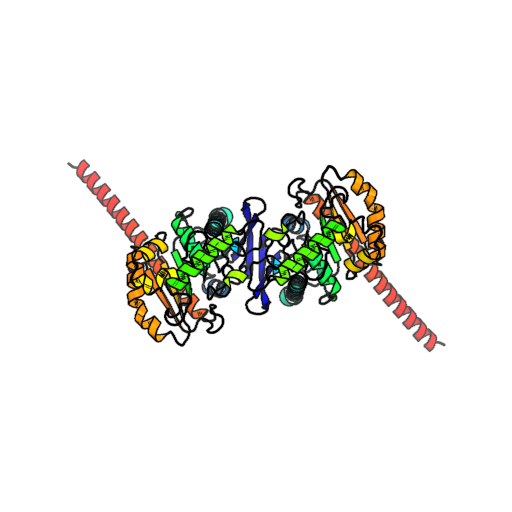73 1 90.81 243 ALA A O 1
ATOM 1819 N N . ILE A 1 244 ? -7.156 28.859 13.742 1 93.56 244 ILE A N 1
ATOM 1820 C CA . ILE A 1 244 ? -7.129 27.688 14.602 1 93.56 244 ILE A CA 1
ATOM 1821 C C . ILE A 1 244 ? -7.672 28.031 15.984 1 93.56 244 ILE A C 1
ATOM 1823 O O . ILE A 1 244 ? -8.305 27.203 16.641 1 93.56 244 ILE A O 1
ATOM 1827 N N . GLY A 1 245 ? -7.363 29.266 16.516 1 92.19 245 GLY A N 1
ATOM 1828 C CA . GLY A 1 245 ? -7.855 29.734 17.797 1 92.19 245 GLY A CA 1
ATOM 1829 C C . GLY A 1 245 ? -7.035 29.234 18.969 1 92.19 245 GLY A C 1
ATOM 1830 O O . GLY A 1 245 ? -7.543 29.109 20.094 1 92.19 245 GLY A O 1
ATOM 1831 N N . LEU A 1 246 ? -5.859 28.797 18.672 1 92.12 246 LEU A N 1
ATOM 1832 C CA . LEU A 1 246 ? -4.938 28.375 19.719 1 92.12 246 LEU A CA 1
ATOM 1833 C C . LEU A 1 246 ? -3.936 29.484 20.031 1 92.12 246 LEU A C 1
ATOM 1835 O O . LEU A 1 246 ? -3.85 30.484 19.312 1 92.12 246 LEU A O 1
ATOM 1839 N N . SER A 1 247 ? -3.182 29.266 21.203 1 90.19 247 SER A N 1
ATOM 1840 C CA . SER A 1 247 ? -2.203 30.266 21.625 1 90.19 247 SER A CA 1
ATOM 1841 C C . SER A 1 247 ? -1.021 30.312 20.656 1 90.19 247 SER A C 1
ATOM 1843 O O . SER A 1 247 ? -0.814 29.391 19.859 1 90.19 247 SER A O 1
ATOM 1845 N N . SER A 1 248 ? -0.314 31.375 20.688 1 90.56 248 SER A N 1
ATOM 1846 C CA . SER A 1 248 ? 0.836 31.609 19.828 1 90.56 248 SER A CA 1
ATOM 1847 C C . SER A 1 248 ? 1.914 30.547 20.047 1 90.56 248 SER A C 1
ATOM 1849 O O . SER A 1 248 ? 2.693 30.25 19.125 1 90.56 248 SER A O 1
ATOM 1851 N N . GLU A 1 249 ? 1.892 29.953 21.203 1 91 249 GLU A N 1
ATOM 1852 C CA . GLU A 1 249 ? 2.898 28.938 21.516 1 91 249 GLU A CA 1
ATOM 1853 C C . GLU A 1 249 ? 2.547 27.609 20.859 1 91 249 GLU A C 1
ATOM 1855 O O . GLU A 1 249 ? 3.406 26.734 20.719 1 91 249 GLU A O 1
ATOM 1860 N N . ALA A 1 250 ? 1.328 27.5 20.469 1 94.38 250 ALA A N 1
ATOM 1861 C CA . ALA A 1 250 ? 0.848 26.219 19.953 1 94.38 250 ALA A CA 1
ATOM 1862 C C . ALA A 1 250 ? 0.907 26.172 18.422 1 94.38 250 ALA A C 1
ATOM 1864 O O . ALA A 1 250 ? 0.817 25.109 17.828 1 94.38 250 ALA A O 1
ATOM 1865 N N . VAL A 1 251 ? 1.064 27.312 17.781 1 95.94 251 VAL A N 1
ATOM 1866 C CA . VAL A 1 251 ? 1.042 27.375 16.328 1 95.94 251 VAL A CA 1
ATOM 1867 C C . VAL A 1 251 ? 2.41 27.812 15.805 1 95.94 251 VAL A C 1
ATOM 1869 O O . VAL A 1 251 ? 2.865 28.922 16.094 1 95.94 251 VAL A O 1
ATOM 1872 N N . HIS A 1 252 ? 3.043 26.891 15.109 1 96.38 252 HIS A N 1
ATOM 1873 C CA . HIS A 1 252 ? 4.359 27.156 14.539 1 96.38 252 HIS A CA 1
ATOM 1874 C C . HIS A 1 252 ? 4.32 27.109 13.016 1 96.38 252 HIS A C 1
ATOM 1876 O O . HIS A 1 252 ? 3.641 26.266 12.438 1 96.38 252 HIS A O 1
ATOM 1882 N N . VAL A 1 253 ? 4.977 28.094 12.344 1 95.44 253 VAL A N 1
ATOM 1883 C CA . VAL A 1 253 ? 5.141 28.141 10.898 1 95.44 253 VAL A CA 1
ATOM 1884 C C . VAL A 1 253 ? 6.617 28.297 10.547 1 95.44 253 VAL A C 1
ATOM 1886 O O . VAL A 1 253 ? 7.262 29.25 10.992 1 95.44 253 VAL A O 1
ATOM 1889 N N . GLU A 1 254 ? 7.145 27.297 9.867 1 95.38 254 GLU A N 1
ATOM 1890 C CA . GLU A 1 254 ? 8.555 27.328 9.508 1 95.38 254 GLU A CA 1
ATOM 1891 C C . GLU A 1 254 ? 8.742 27.219 7.996 1 95.38 254 GLU A C 1
ATOM 1893 O O . GLU A 1 254 ? 8.023 26.469 7.324 1 95.38 254 GLU A O 1
ATOM 1898 N N . LEU A 1 255 ? 9.727 28.031 7.48 1 94.25 255 LEU A N 1
ATOM 1899 C CA . LEU A 1 255 ? 10.102 27.969 6.074 1 94.25 255 LEU A CA 1
ATOM 1900 C C . LEU A 1 255 ? 11.266 27 5.867 1 94.25 255 LEU A C 1
ATOM 1902 O O . LEU A 1 255 ? 12.219 26.984 6.652 1 94.25 255 LEU A O 1
ATOM 1906 N N . LEU A 1 256 ? 11.109 26.125 4.891 1 95.94 256 LEU A N 1
ATOM 1907 C CA . LEU A 1 256 ? 12.172 25.234 4.453 1 95.94 256 LEU A CA 1
ATOM 1908 C C . LEU A 1 256 ? 12.672 25.609 3.066 1 95.94 256 LEU A C 1
ATOM 1910 O O . LEU A 1 256 ? 12.258 25.016 2.066 1 95.94 256 LEU A O 1
ATOM 1914 N N . PRO A 1 257 ? 13.711 26.531 3.023 1 92.56 257 PRO A N 1
ATOM 1915 C CA . PRO A 1 257 ? 14.133 27.094 1.739 1 92.56 257 PRO A CA 1
ATOM 1916 C C . PRO A 1 257 ? 14.828 26.062 0.85 1 92.56 257 PRO A C 1
ATOM 1918 O O . PRO A 1 257 ? 15.586 25.219 1.346 1 92.56 257 PRO A O 1
ATOM 1921 N N . ASN A 1 258 ? 14.578 26.047 -0.391 1 91.5 258 ASN A N 1
ATOM 1922 C CA . ASN A 1 258 ? 15.242 25.266 -1.43 1 91.5 258 ASN A CA 1
ATOM 1923 C C . ASN A 1 258 ? 14.977 23.781 -1.266 1 91.5 258 ASN A C 1
ATOM 1925 O O . ASN A 1 258 ? 15.867 22.953 -1.494 1 91.5 258 ASN A O 1
ATOM 1929 N N . THR A 1 259 ? 13.781 23.469 -0.747 1 93.44 259 THR A N 1
ATOM 1930 C CA . THR A 1 259 ? 13.492 22.062 -0.505 1 93.44 259 THR A CA 1
ATOM 1931 C C . THR A 1 259 ? 12.352 21.578 -1.396 1 93.44 259 THR A C 1
ATOM 1933 O O . THR A 1 259 ? 11.648 20.625 -1.055 1 93.44 259 THR A O 1
ATOM 1936 N N . VAL A 1 260 ? 12.148 22.25 -2.453 1 89.25 260 VAL A N 1
ATOM 1937 C CA . VAL A 1 260 ? 11.242 21.797 -3.506 1 89.25 260 VAL A CA 1
ATOM 1938 C C . VAL A 1 260 ? 11.984 21.734 -4.84 1 89.25 260 VAL A C 1
ATOM 1940 O O . VAL A 1 260 ? 12.812 22.609 -5.133 1 89.25 260 VAL A O 1
ATOM 1943 N N . ASP A 1 261 ? 11.695 20.688 -5.473 1 81.62 261 ASP A N 1
ATOM 1944 C CA . ASP A 1 261 ? 12.219 20.609 -6.832 1 81.62 261 ASP A CA 1
ATOM 1945 C C . ASP A 1 261 ? 11.516 21.609 -7.754 1 81.62 261 ASP A C 1
ATOM 1947 O O . ASP A 1 261 ? 10.289 21.578 -7.883 1 81.62 261 ASP A O 1
ATOM 1951 N N . GLU A 1 262 ? 12.281 22.391 -8.445 1 72.62 262 GLU A N 1
ATOM 1952 C CA . GLU A 1 262 ? 11.719 23.484 -9.227 1 72.62 262 GLU A CA 1
ATOM 1953 C C . GLU A 1 262 ? 10.945 22.969 -10.438 1 72.62 262 GLU A C 1
ATOM 1955 O O . GLU A 1 262 ? 9.984 23.594 -10.875 1 72.62 262 GLU A O 1
ATOM 1960 N N . HIS A 1 263 ? 11.305 21.844 -10.906 1 71.81 263 HIS A N 1
ATOM 1961 C CA . HIS A 1 263 ? 10.711 21.328 -12.133 1 71.81 263 HIS A CA 1
ATOM 1962 C C . HIS A 1 263 ? 9.562 20.375 -11.836 1 71.81 263 HIS A C 1
ATOM 1964 O O . HIS A 1 263 ? 8.492 20.484 -12.445 1 71.81 263 HIS A O 1
ATOM 1970 N N . ARG A 1 264 ? 9.766 19.656 -10.766 1 70.69 264 ARG A N 1
ATOM 1971 C CA . ARG A 1 264 ? 8.805 18.594 -10.516 1 70.69 264 ARG A CA 1
ATOM 1972 C C . ARG A 1 264 ? 7.82 18.984 -9.414 1 70.69 264 ARG A C 1
ATOM 1974 O O . ARG A 1 264 ? 6.773 18.359 -9.258 1 70.69 264 ARG A O 1
ATOM 1981 N N . ARG A 1 265 ? 8.156 19.984 -8.68 1 75.69 265 ARG A N 1
ATOM 1982 C CA . ARG A 1 265 ? 7.332 20.5 -7.59 1 75.69 265 ARG A CA 1
ATOM 1983 C C . ARG A 1 265 ? 7.129 19.438 -6.512 1 75.69 265 ARG A C 1
ATOM 1985 O O . ARG A 1 265 ? 6.008 19.219 -6.047 1 75.69 265 ARG A O 1
ATOM 1992 N N . VAL A 1 266 ? 8.141 18.688 -6.324 1 81.88 266 VAL A N 1
ATOM 1993 C CA . VAL A 1 266 ? 8.125 17.688 -5.266 1 81.88 266 VAL A CA 1
ATOM 1994 C C . VAL A 1 266 ? 9.102 18.078 -4.164 1 81.88 266 VAL A C 1
ATOM 1996 O O . VAL A 1 266 ? 10.07 18.797 -4.414 1 81.88 266 VAL A O 1
ATOM 1999 N N . LEU A 1 267 ? 8.789 17.688 -2.951 1 88.75 267 LEU A N 1
ATOM 2000 C CA . LEU A 1 267 ? 9.672 17.906 -1.814 1 88.75 267 LEU A CA 1
ATOM 2001 C C . LEU A 1 267 ? 10.984 17.156 -1.994 1 88.75 267 LEU A C 1
ATOM 2003 O O . LEU A 1 267 ? 10.992 16 -2.414 1 88.75 267 LEU A O 1
ATOM 2007 N N . LYS A 1 268 ? 11.992 17.875 -1.885 1 82.25 268 LYS A N 1
ATOM 2008 C CA . LYS A 1 268 ? 13.305 17.297 -2.111 1 82.25 268 LYS A CA 1
ATOM 2009 C C . LYS A 1 268 ? 14.359 17.938 -1.224 1 82.25 268 LYS A C 1
ATOM 2011 O O . LYS A 1 268 ? 14.336 19.156 -1.007 1 82.25 268 LYS A O 1
ATOM 2016 N N . GLY A 1 269 ? 15.195 17.062 -0.747 1 79.81 269 GLY A N 1
ATOM 2017 C CA . GLY A 1 269 ? 16.312 17.594 0.021 1 79.81 269 GLY A CA 1
ATOM 2018 C C . GLY A 1 269 ? 15.898 18.156 1.364 1 79.81 269 GLY A C 1
ATOM 2019 O O . GLY A 1 269 ? 14.742 18.016 1.771 1 79.81 269 GLY A O 1
ATOM 2020 N N . GLY A 1 270 ? 16.844 18.531 2.24 1 87.12 270 GLY A N 1
ATOM 2021 C CA . GLY A 1 270 ? 16.609 19.219 3.504 1 87.12 270 GLY A CA 1
ATOM 2022 C C . GLY A 1 270 ? 16.25 18.281 4.637 1 87.12 270 GLY A C 1
ATOM 2023 O O . GLY A 1 270 ? 15.578 18.672 5.586 1 87.12 270 GLY A O 1
ATOM 2024 N N . GLY A 1 271 ? 16.625 17.078 4.469 1 91.31 271 GLY A N 1
ATOM 2025 C CA . GLY A 1 271 ? 16.359 16.078 5.492 1 91.31 271 GLY A CA 1
ATOM 2026 C C . GLY A 1 271 ? 16.703 16.562 6.891 1 91.31 271 GLY A C 1
ATOM 2027 O O . GLY A 1 271 ? 15.836 16.594 7.77 1 91.31 271 GLY A O 1
ATOM 2028 N N . PRO A 1 272 ? 17.891 17.047 7.07 1 92.94 272 PRO A N 1
ATOM 2029 C CA . PRO A 1 272 ? 18.297 17.531 8.398 1 92.94 272 PRO A CA 1
ATOM 2030 C C . PRO A 1 272 ? 17.484 18.734 8.867 1 92.94 272 PRO A C 1
ATOM 2032 O O . PRO A 1 272 ? 17.172 18.844 10.062 1 92.94 272 PRO A O 1
ATOM 2035 N N . LEU A 1 273 ? 17.109 19.609 7.918 1 94.25 273 LEU A N 1
ATOM 2036 C CA . LEU A 1 273 ? 16.297 20.781 8.266 1 94.25 273 LEU A CA 1
ATOM 2037 C C . LEU A 1 273 ? 14.922 20.359 8.773 1 94.25 273 LEU A C 1
ATOM 2039 O O . LEU A 1 273 ? 14.438 20.891 9.766 1 94.25 273 LEU A O 1
ATOM 2043 N N . VAL A 1 274 ? 14.305 19.453 8.117 1 96.25 274 VAL A N 1
ATOM 2044 C CA . VAL A 1 274 ? 12.969 18.969 8.477 1 96.25 274 VAL A CA 1
ATOM 2045 C C . VAL A 1 274 ? 13.016 18.281 9.836 1 96.25 274 VAL A C 1
ATOM 2047 O O . VAL A 1 274 ? 12.188 18.547 10.703 1 96.25 274 VAL A O 1
ATOM 2050 N N . VAL A 1 275 ? 14.055 17.391 10.016 1 96.75 275 VAL A N 1
ATOM 2051 C CA . VAL A 1 275 ? 14.188 16.641 11.258 1 96.75 275 VAL A CA 1
ATOM 2052 C C . VAL A 1 275 ? 14.391 17.594 12.422 1 96.75 275 VAL A C 1
ATOM 2054 O O . VAL A 1 275 ? 13.773 17.453 13.484 1 96.75 275 VAL A O 1
ATOM 2057 N N . THR A 1 276 ? 15.188 18.594 12.211 1 96.88 276 THR A N 1
ATOM 2058 C CA . THR A 1 276 ? 15.461 19.562 13.25 1 96.88 276 THR A CA 1
ATOM 2059 C C . THR A 1 276 ? 14.203 20.344 13.609 1 96.88 276 THR A C 1
ATOM 2061 O O . THR A 1 276 ? 13.898 20.547 14.789 1 96.88 276 THR A O 1
ATOM 2064 N N . ALA A 1 277 ? 13.469 20.812 12.625 1 97.38 277 ALA A N 1
ATOM 2065 C CA . ALA A 1 277 ? 12.25 21.578 12.852 1 97.38 277 ALA A CA 1
ATOM 2066 C C . ALA A 1 277 ? 11.219 20.75 13.617 1 97.38 277 ALA A C 1
ATOM 2068 O O . ALA A 1 277 ? 10.594 21.25 14.562 1 97.38 277 ALA A O 1
ATOM 2069 N N . VAL A 1 278 ? 11.055 19.469 13.242 1 98.06 278 VAL A N 1
ATOM 2070 C CA . VAL A 1 278 ? 10.07 18.609 13.875 1 98.06 278 VAL A CA 1
ATOM 2071 C C . VAL A 1 278 ? 10.516 18.266 15.297 1 98.06 278 VAL A C 1
ATOM 2073 O O . VAL A 1 278 ? 9.703 18.281 16.234 1 98.06 278 VAL A O 1
ATOM 2076 N N . GLN A 1 279 ? 11.789 18.016 15.438 1 97.12 279 GLN A N 1
ATOM 2077 C CA . GLN A 1 279 ? 12.328 17.703 16.75 1 97.12 279 GLN A CA 1
ATOM 2078 C C . GLN A 1 279 ? 12.125 18.859 17.719 1 97.12 279 GLN A C 1
ATOM 2080 O O . GLN A 1 279 ? 11.734 18.656 18.875 1 97.12 279 GLN A O 1
ATOM 2085 N N . GLN A 1 280 ? 12.477 20.031 17.281 1 97.06 280 GLN A N 1
ATOM 2086 C CA . GLN A 1 280 ? 12.32 21.219 18.109 1 97.06 280 GLN A CA 1
ATOM 2087 C C . GLN A 1 280 ? 10.852 21.438 18.469 1 97.06 280 GLN A C 1
ATOM 2089 O O . GLN A 1 280 ? 10.531 21.781 19.609 1 97.06 280 GLN A O 1
ATOM 2094 N N . PHE A 1 281 ? 10.008 21.297 17.547 1 97.88 281 PHE A N 1
ATOM 2095 C CA . PHE A 1 281 ? 8.578 21.453 17.75 1 97.88 281 PHE A CA 1
ATOM 2096 C C . PHE A 1 281 ? 8.07 20.469 18.797 1 97.88 281 PHE A C 1
ATOM 2098 O O . PHE A 1 281 ? 7.355 20.844 19.719 1 97.88 281 PHE A O 1
ATOM 2105 N N . LEU A 1 282 ? 8.461 19.141 18.625 1 97.19 282 LEU A N 1
ATOM 2106 C CA . LEU A 1 282 ? 8.016 18.094 19.547 1 97.19 282 LEU A CA 1
ATOM 2107 C C . LEU A 1 282 ? 8.57 18.328 20.938 1 97.19 282 LEU A C 1
ATOM 2109 O O . LEU A 1 282 ? 7.859 18.156 21.938 1 97.19 282 LEU A O 1
ATOM 2113 N N . ALA A 1 283 ? 9.836 18.781 21.016 1 95.12 283 ALA A N 1
ATOM 2114 C CA . ALA A 1 283 ? 10.461 19.047 22.312 1 95.12 283 ALA A CA 1
ATOM 2115 C C . ALA A 1 283 ? 9.789 20.219 23.016 1 95.12 283 ALA A C 1
ATOM 2117 O O . ALA A 1 283 ? 9.562 20.172 24.234 1 95.12 283 ALA A O 1
ATOM 2118 N N . SER A 1 284 ? 9.547 21.219 22.281 1 95 284 SER A N 1
ATOM 2119 C CA . SER A 1 284 ? 8.883 22.391 22.844 1 95 284 SER A CA 1
ATOM 2120 C C . SER A 1 284 ? 7.484 22.047 23.359 1 95 284 SER A C 1
ATOM 2122 O O . SER A 1 284 ? 7.078 22.484 24.422 1 95 284 SER A O 1
ATOM 2124 N N . ALA A 1 285 ? 6.781 21.281 22.578 1 92.5 285 ALA A N 1
ATOM 2125 C CA . ALA A 1 285 ? 5.434 20.875 22.969 1 92.5 285 ALA A CA 1
ATOM 2126 C C . ALA A 1 285 ? 5.465 19.984 24.203 1 92.5 285 ALA A C 1
ATOM 2128 O O . ALA A 1 285 ? 4.582 20.062 25.047 1 92.5 285 ALA A O 1
ATOM 2129 N N . ASP A 1 286 ? 6.484 19.109 24.266 1 93.62 286 ASP A N 1
ATOM 2130 C CA . ASP A 1 286 ? 6.645 18.25 25.438 1 93.62 286 ASP A CA 1
ATOM 2131 C C . ASP A 1 286 ? 6.883 19.078 26.688 1 93.62 286 ASP A C 1
ATOM 2133 O O . ASP A 1 286 ? 6.324 18.781 27.75 1 93.62 286 ASP A O 1
ATOM 2137 N N . MET A 1 287 ? 7.746 20 26.562 1 92.88 287 MET A N 1
ATOM 2138 C CA . MET A 1 287 ? 8.055 20.875 27.703 1 92.88 287 MET A CA 1
ATOM 2139 C C . MET A 1 287 ? 6.809 21.594 28.188 1 92.88 287 MET A C 1
ATOM 2141 O O . MET A 1 287 ? 6.582 21.719 29.391 1 92.88 287 MET A O 1
ATOM 2145 N N . ARG A 1 288 ? 6.031 22.031 27.344 1 90.12 288 ARG A N 1
ATOM 2146 C CA . ARG A 1 288 ? 4.812 22.734 27.703 1 90.12 288 ARG A CA 1
ATOM 2147 C C . ARG A 1 288 ? 3.799 21.797 28.344 1 90.12 288 ARG A C 1
ATOM 2149 O O . ARG A 1 288 ? 3.088 22.188 29.281 1 90.12 288 ARG A O 1
ATOM 2156 N N . ARG A 1 289 ? 3.777 20.641 27.781 1 88 289 ARG A N 1
ATOM 2157 C CA . ARG A 1 289 ? 2.879 19.641 28.344 1 88 289 ARG A CA 1
ATOM 2158 C C . ARG A 1 289 ? 3.281 19.297 29.781 1 88 289 ARG A C 1
ATOM 2160 O O . ARG A 1 289 ? 2.422 19.125 30.656 1 88 289 ARG A O 1
ATOM 2167 N N . GLU A 1 290 ? 4.559 19.203 29.969 1 89.5 290 GLU A N 1
ATOM 2168 C CA . GLU A 1 290 ? 5.07 18.938 31.297 1 89.5 290 GLU A CA 1
ATOM 2169 C C . GLU A 1 290 ? 4.801 20.094 32.25 1 89.5 290 GLU A C 1
ATOM 2171 O O . GLU A 1 290 ? 4.434 19.906 33.406 1 89.5 290 GLU A O 1
ATOM 2176 N N . GLN A 1 291 ? 5.008 21.203 31.75 1 88.44 291 GLN A N 1
ATOM 2177 C CA . GLN A 1 291 ? 4.746 22.391 32.531 1 88.44 291 GLN A CA 1
ATOM 2178 C C . GLN A 1 291 ? 3.271 22.484 32.938 1 88.44 291 GLN A C 1
ATOM 2180 O O . GLN A 1 291 ? 2.943 22.844 34.062 1 88.44 291 GLN A O 1
ATOM 2185 N N . ARG A 1 292 ? 2.521 22.094 32.031 1 84 292 ARG A N 1
ATOM 2186 C CA . ARG A 1 292 ? 1.089 22.109 32.312 1 84 292 ARG A CA 1
ATOM 2187 C C . ARG A 1 292 ? 0.716 21.047 33.344 1 84 292 ARG A C 1
ATOM 2189 O O . ARG A 1 292 ? -0.153 21.266 34.188 1 84 292 ARG A O 1
ATOM 2196 N N . ARG A 1 293 ? 1.378 19.969 33.156 1 83 293 ARG A N 1
ATOM 2197 C CA . ARG A 1 293 ? 1.133 18.891 34.125 1 83 293 ARG A CA 1
ATOM 2198 C C . ARG A 1 293 ? 1.558 19.281 35.531 1 83 293 ARG A C 1
ATOM 2200 O O . ARG A 1 293 ? 0.816 19.078 36.5 1 83 293 ARG A O 1
ATOM 2207 N N . ILE A 1 294 ? 2.756 19.844 35.625 1 88.5 294 ILE A N 1
ATOM 2208 C CA . ILE A 1 294 ? 3.283 20.281 36.906 1 88.5 294 ILE A CA 1
ATOM 2209 C C . ILE A 1 294 ? 2.371 21.359 37.5 1 88.5 294 ILE A C 1
ATOM 2211 O O . ILE A 1 294 ? 2.053 21.344 38.688 1 88.5 294 ILE A O 1
ATOM 2215 N N . ALA A 1 295 ? 1.976 22.203 36.625 1 85.19 295 ALA A N 1
ATOM 2216 C CA . ALA A 1 295 ? 1.082 23.266 37.062 1 85.19 295 ALA A CA 1
ATOM 2217 C C . ALA A 1 295 ? -0.262 22.703 37.5 1 85.19 295 ALA A C 1
ATOM 2219 O O . ALA A 1 295 ? -0.828 23.156 38.5 1 85.19 295 ALA A O 1
ATOM 2220 N N . ALA A 1 296 ? -0.6 21.75 36.812 1 85.25 296 ALA A N 1
ATOM 2221 C CA . ALA A 1 296 ? -1.874 21.125 37.156 1 85.25 296 ALA A CA 1
ATOM 2222 C C . ALA A 1 296 ? -1.772 20.375 38.5 1 85.25 296 ALA A C 1
ATOM 2224 O O . ALA A 1 296 ? -2.709 20.406 39.281 1 85.25 296 ALA A O 1
ATOM 2225 N N . GLU A 1 297 ? -0.713 19.719 38.594 1 83.81 297 GLU A N 1
ATOM 2226 C CA . GLU A 1 297 ? -0.477 19.016 39.875 1 83.81 297 GLU A CA 1
ATOM 2227 C C . GLU A 1 297 ? -0.377 19.984 41.031 1 83.81 297 GLU A C 1
ATOM 2229 O O . GLU A 1 297 ? -0.907 19.734 42.125 1 83.81 297 GLU A O 1
ATOM 2234 N N . ALA A 1 298 ? 0.363 21.047 40.812 1 87.25 298 ALA A N 1
ATOM 2235 C CA . ALA A 1 298 ? 0.506 22.078 41.844 1 87.25 298 ALA A CA 1
ATOM 2236 C C . ALA A 1 298 ? -0.846 22.688 42.188 1 87.25 298 ALA A C 1
ATOM 2238 O O . ALA A 1 298 ? -1.146 22.922 43.344 1 87.25 298 ALA A O 1
ATOM 2239 N N . ASN A 1 299 ? -1.504 22.828 41.125 1 84 299 ASN A N 1
ATOM 2240 C CA . ASN A 1 299 ? -2.832 23.406 41.344 1 84 299 ASN A CA 1
ATOM 2241 C C . ASN A 1 299 ? -3.746 22.422 42.094 1 84 299 ASN A C 1
ATOM 2243 O O . ASN A 1 299 ? -4.562 22.828 42.906 1 84 299 ASN A O 1
ATOM 2247 N N . ALA A 1 300 ? -3.479 21.203 41.812 1 86.62 300 ALA A N 1
ATOM 2248 C CA . ALA A 1 300 ? -4.262 20.172 42.5 1 86.62 300 ALA A CA 1
ATOM 2249 C C . ALA A 1 300 ? -3.893 20.078 43.969 1 86.62 300 ALA A C 1
ATOM 2251 O O . ALA A 1 300 ? -4.766 19.906 44.844 1 86.62 300 ALA A O 1
ATOM 2252 N N . VAL A 1 301 ? -2.68 20.078 44.156 1 83.94 301 VAL A N 1
ATOM 2253 C CA . VAL A 1 301 ? -2.193 20.031 45.531 1 83.94 301 VAL A CA 1
ATOM 2254 C C . VAL A 1 301 ? -2.711 21.25 46.281 1 83.94 301 VAL A C 1
ATOM 2256 O O . VAL A 1 301 ? -3.135 21.141 47.438 1 83.94 301 VAL A O 1
ATOM 2259 N N . GLU A 1 302 ? -2.541 22.359 45.625 1 85.31 302 GLU A N 1
ATOM 2260 C CA . GLU A 1 302 ? -3.023 23.594 46.25 1 85.31 302 GLU A CA 1
ATOM 2261 C C . GLU A 1 302 ? -4.531 23.547 46.469 1 85.31 302 GLU A C 1
ATOM 2263 O O . GLU A 1 302 ? -5.027 24 47.5 1 85.31 302 GLU A O 1
ATOM 2268 N N . ALA A 1 303 ? -5.094 23.016 45.562 1 88 303 ALA A N 1
ATOM 2269 C CA . ALA A 1 303 ? -6.543 22.859 45.688 1 88 303 ALA A CA 1
ATOM 2270 C C . ALA A 1 303 ? -6.887 21.922 46.844 1 88 303 ALA A C 1
ATOM 2272 O O . ALA A 1 303 ? -7.836 22.156 47.594 1 88 303 ALA A O 1
ATOM 2273 N N . GLU A 1 304 ? -6.168 20.859 46.875 1 81.12 304 GLU A N 1
ATOM 2274 C CA . GLU A 1 304 ? -6.355 19.922 47.969 1 81.12 304 GLU A CA 1
ATOM 2275 C C . GLU A 1 304 ? -6.051 20.578 49.312 1 81.12 304 GLU A C 1
ATOM 2277 O O . GLU A 1 304 ? -6.754 20.328 50.312 1 81.12 304 GLU A O 1
ATOM 2282 N N . ARG A 1 305 ? -4.965 21.266 49.375 1 82.38 305 ARG A N 1
ATOM 2283 C CA . ARG A 1 305 ? -4.598 21.984 50.594 1 82.38 305 ARG A CA 1
ATOM 2284 C C . ARG A 1 305 ? -5.68 22.984 51 1 82.38 305 ARG A C 1
ATOM 2286 O O . ARG A 1 305 ? -6.035 23.078 52.188 1 82.38 305 ARG A O 1
ATOM 2293 N N . GLN A 1 306 ? -6.027 23.609 50 1 85.62 306 GLN A N 1
ATOM 2294 C CA . GLN A 1 306 ? -7.082 24.594 50.281 1 85.62 306 GLN A CA 1
ATOM 2295 C C . GLN A 1 306 ? -8.359 23.891 50.75 1 85.62 306 GLN A C 1
ATOM 2297 O O . GLN A 1 306 ? -9.039 24.391 51.656 1 85.62 306 GLN A O 1
ATOM 2302 N N . HIS A 1 307 ? -8.477 22.812 50.156 1 86 307 HIS A N 1
ATOM 2303 C CA . HIS A 1 307 ? -9.633 22.031 50.594 1 86 307 HIS A CA 1
ATOM 2304 C C . HIS A 1 307 ? -9.484 21.562 52.031 1 86 307 HIS A C 1
ATOM 2306 O O . HIS A 1 307 ? -10.438 21.625 52.812 1 86 307 HIS A O 1
ATOM 2312 N N . ARG A 1 308 ? -8.289 21.031 52.219 1 82 308 ARG A N 1
ATOM 2313 C CA . ARG A 1 308 ? -8.023 20.594 53.594 1 82 308 ARG A CA 1
ATOM 2314 C C . ARG A 1 308 ? -8.117 21.75 54.562 1 82 308 ARG A C 1
ATOM 2316 O O . ARG A 1 308 ? -8.625 21.594 55.688 1 82 308 ARG A O 1
ATOM 2323 N N . PHE A 1 309 ? -7.734 22.906 54.281 1 82.12 309 PHE A N 1
ATOM 2324 C CA . PHE A 1 309 ? -7.781 24.109 55.094 1 82.12 309 PHE A CA 1
ATOM 2325 C C . PHE A 1 309 ? -9.219 24.562 55.312 1 82.12 309 PHE A C 1
ATOM 2327 O O . PHE A 1 309 ? -9.609 24.891 56.438 1 82.12 309 PHE A O 1
ATOM 2334 N N . ASP A 1 310 ? -9.852 24.453 54.406 1 82 310 ASP A N 1
ATOM 2335 C CA . ASP A 1 310 ? -11.25 24.844 54.5 1 82 310 ASP A CA 1
ATOM 2336 C C . ASP A 1 310 ? -12.031 23.875 55.406 1 82 310 ASP A C 1
ATOM 2338 O O . ASP A 1 310 ? -12.883 24.297 56.188 1 82 310 ASP A O 1
ATOM 2342 N N . LEU A 1 311 ? -11.609 22.641 55.188 1 81.62 311 LEU A N 1
ATOM 2343 C CA . LEU A 1 311 ? -12.234 21.609 56 1 81.62 311 LEU A CA 1
ATOM 2344 C C . LEU A 1 311 ? -11.867 21.828 57.469 1 81.62 311 LEU A C 1
ATOM 2346 O O . LEU A 1 311 ? -12.727 21.703 58.375 1 81.62 311 LEU A O 1
ATOM 2350 N N . ALA A 1 312 ? -10.633 22.062 57.812 1 83.69 312 ALA A N 1
ATOM 2351 C CA . ALA A 1 312 ? -10.156 22.312 59.156 1 83.69 312 ALA A CA 1
ATOM 2352 C C . ALA A 1 312 ? -10.805 23.562 59.75 1 83.69 312 ALA A C 1
ATOM 2354 O O . ALA A 1 312 ? -11.203 23.562 60.938 1 83.69 312 ALA A O 1
ATOM 2355 N N . LYS A 1 313 ? -10.922 24.516 59.031 1 83.75 313 LYS A N 1
ATOM 2356 C CA . LYS A 1 313 ? -11.57 25.75 59.469 1 83.75 313 LYS A CA 1
ATOM 2357 C C . LYS A 1 313 ? -13.039 25.516 59.812 1 83.75 313 LYS A C 1
ATOM 2359 O O . LYS A 1 313 ? -13.547 26.031 60.812 1 83.75 313 LYS A O 1
ATOM 2364 N N . ALA A 1 314 ? -13.547 24.562 59.25 1 82.94 314 ALA A N 1
ATOM 2365 C CA . ALA A 1 314 ? -14.961 24.25 59.469 1 82.94 314 ALA A CA 1
ATOM 2366 C C . ALA A 1 314 ? -15.164 23.438 60.719 1 82.94 314 ALA A C 1
ATOM 2368 O O . ALA A 1 314 ? -16.188 23.578 61.406 1 82.94 314 ALA A O 1
ATOM 2369 N N . MET A 1 315 ? -14.047 22.797 60.938 1 73.44 315 MET A N 1
ATOM 2370 C CA . MET A 1 315 ? -14.125 21.953 62.125 1 73.44 315 MET A CA 1
ATOM 2371 C C . MET A 1 315 ? -13.953 22.797 63.375 1 73.44 315 MET A C 1
ATOM 2373 O O . MET A 1 315 ? -14.516 22.453 64.438 1 73.44 315 MET A O 1
ATOM 2377 N N . TYR A 1 316 ? -13.062 23.75 63.375 1 79.56 316 TYR A N 1
ATOM 2378 C CA . TYR A 1 316 ? -12.75 24.578 64.562 1 79.56 316 TYR A CA 1
ATOM 2379 C C . TYR A 1 316 ? -13.711 25.75 64.625 1 79.56 316 TYR A C 1
ATOM 2381 O O . TYR A 1 316 ? -13.719 26.469 65.625 1 79.56 316 TYR A O 1
ATOM 2389 N N . ALA A 1 317 ? -14.469 25.875 63.938 1 66.75 317 ALA A N 1
ATOM 2390 C CA . ALA A 1 317 ? -15.531 26.875 64.125 1 66.75 317 ALA A CA 1
ATOM 2391 C C . ALA A 1 317 ? -16.703 26.266 64.875 1 66.75 317 ALA A C 1
ATOM 2393 O O . ALA A 1 317 ? -17.016 25.078 64.75 1 66.75 317 ALA A O 1
ATOM 2394 N N . MET B 1 1 ? 2.818 -8.383 11.008 1 91 1 MET B N 1
ATOM 2395 C CA . MET B 1 1 ? 3.965 -9.227 10.68 1 91 1 MET B CA 1
ATOM 2396 C C . MET B 1 1 ? 5.27 -8.445 10.812 1 91 1 MET B C 1
ATOM 2398 O O . MET B 1 1 ? 5.395 -7.344 10.273 1 91 1 MET B O 1
ATOM 2402 N N . ASP B 1 2 ? 6.219 -9 11.547 1 93.69 2 ASP B N 1
ATOM 2403 C CA . ASP B 1 2 ? 7.543 -8.398 11.648 1 93.69 2 ASP B CA 1
ATOM 2404 C C . ASP B 1 2 ? 8.352 -8.625 10.375 1 93.69 2 ASP B C 1
ATOM 2406 O O . ASP B 1 2 ? 8.281 -9.703 9.773 1 93.69 2 ASP B O 1
ATOM 2410 N N . GLY B 1 3 ? 8.984 -7.586 9.93 1 95.62 3 GLY B N 1
ATOM 2411 C CA . GLY B 1 3 ? 9.82 -7.723 8.75 1 95.62 3 GLY B CA 1
ATOM 2412 C C . GLY B 1 3 ? 10.539 -6.438 8.383 1 95.62 3 GLY B C 1
ATOM 2413 O O . GLY B 1 3 ? 10.859 -5.625 9.25 1 95.62 3 GLY B O 1
ATOM 2414 N N . ARG B 1 4 ? 11.062 -6.449 7.18 1 95.94 4 ARG B N 1
ATOM 2415 C CA . ARG B 1 4 ? 11.773 -5.301 6.633 1 95.94 4 ARG B CA 1
ATOM 2416 C C . ARG B 1 4 ? 11.062 -4.754 5.398 1 95.94 4 ARG B C 1
ATOM 2418 O O . ARG B 1 4 ? 10.617 -5.52 4.539 1 95.94 4 ARG B O 1
ATOM 2425 N N . LEU B 1 5 ? 10.891 -3.383 5.379 1 95.19 5 LEU B N 1
ATOM 2426 C CA . LEU B 1 5 ? 10.312 -2.695 4.23 1 95.19 5 LEU B CA 1
ATOM 2427 C C . LEU B 1 5 ? 11.391 -2.004 3.408 1 95.19 5 LEU B C 1
ATOM 2429 O O . LEU B 1 5 ? 12.211 -1.256 3.951 1 95.19 5 LEU B O 1
ATOM 2433 N N . PHE B 1 6 ? 11.453 -2.328 2.102 1 93.69 6 PHE B N 1
ATOM 2434 C CA . PHE B 1 6 ? 12.375 -1.715 1.156 1 93.69 6 PHE B CA 1
ATOM 2435 C C . PHE B 1 6 ? 11.633 -0.821 0.172 1 93.69 6 PHE B C 1
ATOM 2437 O O . PHE B 1 6 ? 10.547 -1.171 -0.293 1 93.69 6 PHE B O 1
ATOM 2444 N N . THR B 1 7 ? 12.117 0.279 -0.043 1 91.06 7 THR B N 1
ATOM 2445 C CA . THR B 1 7 ? 11.664 1.137 -1.133 1 91.06 7 THR B CA 1
ATOM 2446 C C . THR B 1 7 ? 12.633 1.071 -2.311 1 91.06 7 THR B C 1
ATOM 2448 O O . THR B 1 7 ? 13.812 1.406 -2.172 1 91.06 7 THR B O 1
ATOM 2451 N N . ILE B 1 8 ? 12.102 0.768 -3.4 1 91.5 8 ILE B N 1
ATOM 2452 C CA . ILE B 1 8 ? 12.922 0.574 -4.59 1 91.5 8 ILE B CA 1
ATOM 2453 C C . ILE B 1 8 ? 12.633 1.683 -5.602 1 91.5 8 ILE B C 1
ATOM 2455 O O . ILE B 1 8 ? 11.508 1.81 -6.09 1 91.5 8 ILE B O 1
ATOM 2459 N N . ALA B 1 9 ? 13.664 2.404 -5.91 1 88.56 9 ALA B N 1
ATOM 2460 C CA . ALA B 1 9 ? 13.523 3.463 -6.906 1 88.56 9 ALA B CA 1
ATOM 2461 C C . ALA B 1 9 ? 13.273 2.879 -8.297 1 88.56 9 ALA B C 1
ATOM 2463 O O . ALA B 1 9 ? 13.945 1.937 -8.711 1 88.56 9 ALA B O 1
ATOM 2464 N N . ARG B 1 10 ? 12.25 3.348 -8.898 1 88.38 10 ARG B N 1
ATOM 2465 C CA . ARG B 1 10 ? 11.93 2.959 -10.266 1 88.38 10 ARG B CA 1
ATOM 2466 C C . ARG B 1 10 ? 12.133 4.121 -11.227 1 88.38 10 ARG B C 1
ATOM 2468 O O . ARG B 1 10 ? 13.148 4.82 -11.156 1 88.38 10 ARG B O 1
ATOM 2475 N N . ASP B 1 11 ? 11.266 4.344 -12.273 1 76.56 11 ASP B N 1
ATOM 2476 C CA . ASP B 1 11 ? 11.414 5.422 -13.25 1 76.56 11 ASP B CA 1
ATOM 2477 C C . ASP B 1 11 ? 10.914 6.75 -12.68 1 76.56 11 ASP B C 1
ATOM 2479 O O . ASP B 1 11 ? 9.844 6.809 -12.078 1 76.56 11 ASP B O 1
ATOM 2483 N N . GLY B 1 12 ? 11.82 7.801 -12.727 1 71.62 12 GLY B N 1
ATOM 2484 C CA . GLY B 1 12 ? 11.422 9.109 -12.242 1 71.62 12 GLY B CA 1
ATOM 2485 C C . GLY B 1 12 ? 11.211 9.148 -10.742 1 71.62 12 GLY B C 1
ATOM 2486 O O . GLY B 1 12 ? 12.102 8.766 -9.977 1 71.62 12 GLY B O 1
ATOM 2487 N N . LEU B 1 13 ? 10.016 9.539 -10.367 1 71 13 LEU B N 1
ATOM 2488 C CA . LEU B 1 13 ? 9.711 9.695 -8.953 1 71 13 LEU B CA 1
ATOM 2489 C C . LEU B 1 13 ? 8.953 8.484 -8.422 1 71 13 LEU B C 1
ATOM 2491 O O . LEU B 1 13 ? 8.656 8.398 -7.23 1 71 13 LEU B O 1
ATOM 2495 N N . ARG B 1 14 ? 8.883 7.523 -9.352 1 79.62 14 ARG B N 1
ATOM 2496 C CA . ARG B 1 14 ? 8.117 6.344 -8.945 1 79.62 14 ARG B CA 1
ATOM 2497 C C . ARG B 1 14 ? 8.977 5.398 -8.109 1 79.62 14 ARG B C 1
ATOM 2499 O O . ARG B 1 14 ? 10.156 5.203 -8.406 1 79.62 14 ARG B O 1
ATOM 2506 N N . CYS B 1 15 ? 8.391 4.852 -7.051 1 86.19 15 CYS B N 1
ATOM 2507 C CA . CYS B 1 15 ? 9 3.811 -6.234 1 86.19 15 CYS B CA 1
ATOM 2508 C C . CYS B 1 15 ? 8.031 2.654 -6.012 1 86.19 15 CYS B C 1
ATOM 2510 O O . CYS B 1 15 ? 6.816 2.826 -6.141 1 86.19 15 CYS B O 1
ATOM 2512 N N . THR B 1 16 ? 8.609 1.499 -5.902 1 88.81 16 THR B N 1
ATOM 2513 C CA . THR B 1 16 ? 7.801 0.362 -5.477 1 88.81 16 THR B CA 1
ATOM 2514 C C . THR B 1 16 ? 8.281 -0.169 -4.129 1 88.81 16 THR B C 1
ATOM 2516 O O . THR B 1 16 ? 9.406 0.1 -3.719 1 88.81 16 THR B O 1
ATOM 2519 N N . SER B 1 17 ? 7.391 -0.766 -3.375 1 92.12 17 SER B N 1
ATOM 2520 C CA . SER B 1 17 ? 7.691 -1.261 -2.037 1 92.12 17 SER B CA 1
ATOM 2521 C C . SER B 1 17 ? 7.832 -2.779 -2.027 1 92.12 17 SER B C 1
ATOM 2523 O O . SER B 1 17 ? 7.094 -3.48 -2.721 1 92.12 17 SER B O 1
ATOM 2525 N N . LEU B 1 18 ? 8.828 -3.25 -1.333 1 95.06 18 LEU B N 1
ATOM 2526 C CA . LEU B 1 18 ? 9.078 -4.668 -1.091 1 95.06 18 LEU B CA 1
ATOM 2527 C C . LEU B 1 18 ? 9.141 -4.961 0.405 1 95.06 18 LEU B C 1
ATOM 2529 O O . LEU B 1 18 ? 9.898 -4.316 1.139 1 95.06 18 LEU B O 1
ATOM 2533 N N . PHE B 1 19 ? 8.258 -5.859 0.88 1 96.06 19 PHE B N 1
ATOM 2534 C CA . PHE B 1 19 ? 8.273 -6.273 2.279 1 96.06 19 PHE B CA 1
ATOM 2535 C C . PHE B 1 19 ? 8.789 -7.699 2.418 1 96.06 19 PHE B C 1
ATOM 2537 O O . PHE B 1 19 ? 8.328 -8.602 1.721 1 96.06 19 PHE B O 1
ATOM 2544 N N . VAL B 1 20 ? 9.766 -7.879 3.291 1 96.94 20 VAL B N 1
ATOM 2545 C CA . VAL B 1 20 ? 10.383 -9.18 3.5 1 96.94 20 VAL B CA 1
ATOM 2546 C C . VAL B 1 20 ? 10.211 -9.609 4.957 1 96.94 20 VAL B C 1
ATOM 2548 O O . VAL B 1 20 ? 10.633 -8.898 5.871 1 96.94 20 VAL B O 1
ATOM 2551 N N . ALA B 1 21 ? 9.602 -10.742 5.207 1 96.38 21 ALA B N 1
ATOM 2552 C CA . ALA B 1 21 ? 9.445 -11.328 6.535 1 96.38 21 ALA B CA 1
ATOM 2553 C C . ALA B 1 21 ? 10.266 -12.602 6.676 1 96.38 21 ALA B C 1
ATOM 2555 O O . ALA B 1 21 ? 10.25 -13.461 5.785 1 96.38 21 ALA B O 1
ATOM 2556 N N . GLY B 1 22 ? 10.969 -12.758 7.789 1 95.5 22 GLY B N 1
ATOM 2557 C CA . GLY B 1 22 ? 11.773 -13.93 8.047 1 95.5 22 GLY B CA 1
ATOM 2558 C C . GLY B 1 22 ? 13.258 -13.695 7.848 1 95.5 22 GLY B C 1
ATOM 2559 O O . GLY B 1 22 ? 13.656 -12.711 7.211 1 95.5 22 GLY B O 1
ATOM 2560 N N . ASP B 1 23 ? 14.102 -14.594 8.297 1 93.19 23 ASP B N 1
ATOM 2561 C CA . ASP B 1 23 ? 15.547 -14.398 8.281 1 93.19 23 ASP B CA 1
ATOM 2562 C C . ASP B 1 23 ? 16.234 -15.453 7.414 1 93.19 23 ASP B C 1
ATOM 2564 O O . ASP B 1 23 ? 17.453 -15.43 7.25 1 93.19 23 ASP B O 1
ATOM 2568 N N . ALA B 1 24 ? 15.406 -16.297 6.816 1 96 24 ALA B N 1
ATOM 2569 C CA . ALA B 1 24 ? 15.992 -17.312 5.949 1 96 24 ALA B CA 1
ATOM 2570 C C . ALA B 1 24 ? 16.609 -16.688 4.699 1 96 24 ALA B C 1
ATOM 2572 O O . ALA B 1 24 ? 16.281 -15.555 4.348 1 96 24 ALA B O 1
ATOM 2573 N N . HIS B 1 25 ? 17.391 -17.422 4.074 1 97.12 25 HIS B N 1
ATOM 2574 C CA . HIS B 1 25 ? 18.047 -16.938 2.867 1 97.12 25 HIS B CA 1
ATOM 2575 C C . HIS B 1 25 ? 17.422 -17.547 1.614 1 97.12 25 HIS B C 1
ATOM 2577 O O . HIS B 1 25 ? 17.969 -17.406 0.516 1 97.12 25 HIS B O 1
ATOM 2583 N N . ARG B 1 26 ? 16.391 -18.312 1.836 1 98 26 ARG B N 1
ATOM 2584 C CA . ARG B 1 26 ? 15.469 -18.75 0.794 1 98 26 ARG B CA 1
ATOM 2585 C C . ARG B 1 26 ? 14.133 -18.031 0.921 1 98 26 ARG B C 1
ATOM 2587 O O . ARG B 1 26 ? 13.578 -17.922 2.02 1 98 26 ARG B O 1
ATOM 2594 N N . CYS B 1 27 ? 13.672 -17.594 -0.231 1 98.06 27 CYS B N 1
ATOM 2595 C CA . CYS B 1 27 ? 12.539 -16.672 -0.117 1 98.06 27 CYS B CA 1
ATOM 2596 C C . CYS B 1 27 ? 11.438 -17.047 -1.093 1 98.06 27 CYS B C 1
ATOM 2598 O O . CYS B 1 27 ? 11.711 -17.453 -2.223 1 98.06 27 CYS B O 1
ATOM 2600 N N . ILE B 1 28 ? 10.188 -17 -0.636 1 98.31 28 ILE B N 1
ATOM 2601 C CA . ILE B 1 28 ? 9.023 -17.016 -1.51 1 98.31 28 ILE B CA 1
ATOM 2602 C C . ILE B 1 28 ? 8.578 -15.578 -1.794 1 98.31 28 ILE B C 1
ATOM 2604 O O . ILE B 1 28 ? 8.102 -14.883 -0.898 1 98.31 28 ILE B O 1
ATOM 2608 N N . LEU B 1 29 ? 8.781 -15.117 -2.957 1 98.31 29 LEU B N 1
ATOM 2609 C CA . LEU B 1 29 ? 8.344 -13.789 -3.363 1 98.31 29 LEU B CA 1
ATOM 2610 C C . LEU B 1 29 ? 6.922 -13.828 -3.92 1 98.31 29 LEU B C 1
ATOM 2612 O O . LEU B 1 29 ? 6.703 -14.328 -5.027 1 98.31 29 LEU B O 1
ATOM 2616 N N . VAL B 1 30 ? 6.008 -13.297 -3.227 1 97.88 30 VAL B N 1
ATOM 2617 C CA . VAL B 1 30 ? 4.594 -13.281 -3.586 1 97.88 30 VAL B CA 1
ATOM 2618 C C . VAL B 1 30 ? 4.297 -12.086 -4.484 1 97.88 30 VAL B C 1
ATOM 2620 O O . VAL B 1 30 ? 4.602 -10.945 -4.129 1 97.88 30 VAL B O 1
ATOM 2623 N N . VAL B 1 31 ? 3.807 -12.328 -5.598 1 97.12 31 VAL B N 1
ATOM 2624 C CA . VAL B 1 31 ? 3.285 -11.344 -6.539 1 97.12 31 VAL B CA 1
ATOM 2625 C C . VAL B 1 31 ? 1.763 -11.438 -6.598 1 97.12 31 VAL B C 1
ATOM 2627 O O . VAL B 1 31 ? 1.214 -12.312 -7.277 1 97.12 31 VAL B O 1
ATOM 2630 N N . GLY B 1 32 ? 1.159 -10.539 -5.934 1 94.12 32 GLY B N 1
ATOM 2631 C CA . GLY B 1 32 ? -0.287 -10.594 -5.781 1 94.12 32 GLY B CA 1
ATOM 2632 C C . GLY B 1 32 ? -1.03 -10.016 -6.973 1 94.12 32 GLY B C 1
ATOM 2633 O O . GLY B 1 32 ? -0.416 -9.641 -7.973 1 94.12 32 GLY B O 1
ATOM 2634 N N . SER B 1 33 ? -2.348 -10.008 -6.848 1 91.62 33 SER B N 1
ATOM 2635 C CA . SER B 1 33 ? -3.197 -9.406 -7.871 1 91.62 33 SER B CA 1
ATOM 2636 C C . SER B 1 33 ? -3.031 -7.895 -7.906 1 91.62 33 SER B C 1
ATOM 2638 O O . SER B 1 33 ? -2.516 -7.297 -6.961 1 91.62 33 SER B O 1
ATOM 2640 N N . GLN B 1 34 ? -3.49 -7.332 -9.016 1 87.5 34 GLN B N 1
ATOM 2641 C CA . GLN B 1 34 ? -3.379 -5.891 -9.211 1 87.5 34 GLN B CA 1
ATOM 2642 C C . GLN B 1 34 ? -4.004 -5.129 -8.047 1 87.5 34 GLN B C 1
ATOM 2644 O O . GLN B 1 34 ? -3.529 -4.047 -7.684 1 87.5 34 GLN B O 1
ATOM 2649 N N . MET B 1 35 ? -4.957 -5.695 -7.324 1 82.19 35 MET B N 1
ATOM 2650 C CA . MET B 1 35 ? -5.691 -4.965 -6.293 1 82.19 35 MET B CA 1
ATOM 2651 C C . MET B 1 35 ? -5.137 -5.273 -4.91 1 82.19 35 MET B C 1
ATOM 2653 O O . MET B 1 35 ? -5.559 -4.672 -3.92 1 82.19 35 MET B O 1
ATOM 2657 N N . ASP B 1 36 ? -4.191 -6.094 -4.887 1 85.25 36 ASP B N 1
ATOM 2658 C CA . ASP B 1 36 ? -3.691 -6.512 -3.582 1 85.25 36 ASP B CA 1
ATOM 2659 C C . ASP B 1 36 ? -2.734 -5.473 -3.002 1 85.25 36 ASP B C 1
ATOM 2661 O O . ASP B 1 36 ? -1.832 -5 -3.695 1 85.25 36 ASP B O 1
ATOM 2665 N N . ALA B 1 37 ? -3.1 -5.109 -1.701 1 79.75 37 ALA B N 1
ATOM 2666 C CA . ALA B 1 37 ? -2.129 -4.34 -0.93 1 79.75 37 ALA B CA 1
ATOM 2667 C C . ALA B 1 37 ? -0.998 -5.23 -0.426 1 79.75 37 ALA B C 1
ATOM 2669 O O . ALA B 1 37 ? -1.072 -6.457 -0.53 1 79.75 37 ALA B O 1
ATOM 2670 N N . LEU B 1 38 ? 0.11 -4.602 0.022 1 83.19 38 LEU B N 1
ATOM 2671 C CA . LEU B 1 38 ? 1.225 -5.363 0.576 1 83.19 38 LEU B CA 1
ATOM 2672 C C . LEU B 1 38 ? 0.748 -6.289 1.689 1 83.19 38 LEU B C 1
ATOM 2674 O O . LEU B 1 38 ? 0.074 -5.848 2.623 1 83.19 38 LEU B O 1
ATOM 2678 N N . LEU B 1 39 ? 0.947 -7.488 1.509 1 75.25 39 LEU B N 1
ATOM 2679 C CA . LEU B 1 39 ? 0.674 -8.609 2.402 1 75.25 39 LEU B CA 1
ATOM 2680 C C . LEU B 1 39 ? -0.826 -8.852 2.527 1 75.25 39 LEU B C 1
ATOM 2682 O O . LEU B 1 39 ? -1.281 -9.469 3.496 1 75.25 39 LEU B O 1
ATOM 2686 N N . ALA B 1 40 ? -1.552 -8.289 1.605 1 76.38 40 ALA B N 1
ATOM 2687 C CA . ALA B 1 40 ? -2.99 -8.547 1.601 1 76.38 40 ALA B CA 1
ATOM 2688 C C . ALA B 1 40 ? -3.35 -9.641 0.599 1 76.38 40 ALA B C 1
ATOM 2690 O O . ALA B 1 40 ? -4.523 -9.984 0.438 1 76.38 40 ALA B O 1
ATOM 2691 N N . THR B 1 41 ? -2.33 -10.109 -0.054 1 82.31 41 THR B N 1
ATOM 2692 C CA . THR B 1 41 ? -2.564 -11.25 -0.934 1 82.31 41 THR B CA 1
ATOM 2693 C C . THR B 1 41 ? -3.004 -12.469 -0.131 1 82.31 41 THR B C 1
ATOM 2695 O O . THR B 1 41 ? -2.393 -12.805 0.887 1 82.31 41 THR B O 1
ATOM 2698 N N . PRO B 1 42 ? -3.963 -13.117 -0.618 1 83.5 42 PRO B N 1
ATOM 2699 C CA . PRO B 1 42 ? -4.43 -14.312 0.095 1 83.5 42 PRO B CA 1
ATOM 2700 C C . PRO B 1 42 ? -3.318 -15.328 0.339 1 83.5 42 PRO B C 1
ATOM 2702 O O . PRO B 1 42 ? -2.467 -15.539 -0.53 1 83.5 42 PRO B O 1
ATOM 2705 N N . TYR B 1 43 ? -3.191 -15.797 1.529 1 89.88 43 TYR B N 1
ATOM 2706 C CA . TYR B 1 43 ? -2.371 -16.906 1.983 1 89.88 43 TYR B CA 1
ATOM 2707 C C . TYR B 1 43 ? -0.942 -16.469 2.262 1 89.88 43 TYR B C 1
ATOM 2709 O O . TYR B 1 43 ? -0.099 -17.266 2.666 1 89.88 43 TYR B O 1
ATOM 2717 N N . ALA B 1 44 ? -0.609 -15.188 1.941 1 90.5 44 ALA B N 1
ATOM 2718 C CA . ALA B 1 44 ? 0.746 -14.727 2.234 1 90.5 44 ALA B CA 1
ATOM 2719 C C . ALA B 1 44 ? 1.1 -14.961 3.701 1 90.5 44 ALA B C 1
ATOM 2721 O O . ALA B 1 44 ? 2.18 -15.469 4.012 1 90.5 44 ALA B O 1
ATOM 2722 N N . HIS B 1 45 ? 0.19 -14.695 4.59 1 90.44 45 HIS B N 1
ATOM 2723 C CA . HIS B 1 45 ? 0.414 -14.891 6.02 1 90.44 45 HIS B CA 1
ATOM 2724 C C . HIS B 1 45 ? 0.499 -16.375 6.367 1 90.44 45 HIS B C 1
ATOM 2726 O O . HIS B 1 45 ? 1.331 -16.781 7.184 1 90.44 45 HIS B O 1
ATOM 2732 N N . ASP B 1 46 ? -0.381 -17.109 5.781 1 94.12 46 ASP B N 1
ATOM 2733 C CA . ASP B 1 46 ? -0.39 -18.547 6.02 1 94.12 46 ASP B CA 1
ATOM 2734 C C . ASP B 1 46 ? 0.925 -19.188 5.578 1 94.12 46 ASP B C 1
ATOM 2736 O O . ASP B 1 46 ? 1.456 -20.062 6.262 1 94.12 46 ASP B O 1
ATOM 2740 N N . LEU B 1 47 ? 1.376 -18.812 4.391 1 94.62 47 LEU B N 1
ATOM 2741 C CA . LEU B 1 47 ? 2.637 -19.328 3.875 1 94.62 47 LEU B CA 1
ATOM 2742 C C . LEU B 1 47 ? 3.785 -19.016 4.832 1 94.62 47 LEU B C 1
ATOM 2744 O O . LEU B 1 47 ? 4.613 -19.891 5.117 1 94.62 47 LEU B O 1
ATOM 2748 N N . PHE B 1 48 ? 3.834 -17.766 5.379 1 93.56 48 PHE B N 1
ATOM 2749 C CA . PHE B 1 48 ? 4.883 -17.391 6.32 1 93.56 48 PHE B CA 1
ATOM 2750 C C . PHE B 1 48 ? 4.812 -18.25 7.578 1 93.56 48 PHE B C 1
ATOM 2752 O O . PHE B 1 48 ? 5.82 -18.812 8 1 93.56 48 PHE B O 1
ATOM 2759 N N . ASP B 1 49 ? 3.604 -18.391 8.102 1 94.25 49 ASP B N 1
ATOM 2760 C CA . ASP B 1 49 ? 3.434 -19.125 9.344 1 94.25 49 ASP B CA 1
ATOM 2761 C C . ASP B 1 49 ? 3.816 -20.594 9.172 1 94.25 49 ASP B C 1
ATOM 2763 O O . ASP B 1 49 ? 4.402 -21.203 10.07 1 94.25 49 ASP B O 1
ATOM 2767 N N . GLY B 1 50 ? 3.549 -21.141 8.07 1 95.25 50 GLY B N 1
ATOM 2768 C CA . GLY B 1 50 ? 3.77 -22.562 7.832 1 95.25 50 GLY B CA 1
ATOM 2769 C C . GLY B 1 50 ? 5.191 -22.875 7.406 1 95.25 50 GLY B C 1
ATOM 2770 O O . GLY B 1 50 ? 5.66 -24 7.578 1 95.25 50 GLY B O 1
ATOM 2771 N N . LEU B 1 51 ? 5.871 -21.844 6.852 1 95.62 51 LEU B N 1
ATOM 2772 C CA . LEU B 1 51 ? 7.152 -22.172 6.23 1 95.62 51 LEU B CA 1
ATOM 2773 C C . LEU B 1 51 ? 8.273 -21.344 6.852 1 95.62 51 LEU B C 1
ATOM 2775 O O . LEU B 1 51 ? 9.414 -21.391 6.387 1 95.62 51 LEU B O 1
ATOM 2779 N N . LYS B 1 52 ? 8.039 -20.531 7.895 1 93 52 LYS B N 1
ATOM 2780 C CA . LYS B 1 52 ? 8.93 -19.516 8.445 1 93 52 LYS B CA 1
ATOM 2781 C C . LYS B 1 52 ? 10.242 -20.125 8.93 1 93 52 LYS B C 1
ATOM 2783 O O . LYS B 1 52 ? 11.242 -19.438 9.086 1 93 52 LYS B O 1
ATOM 2788 N N . GLU B 1 53 ? 10.297 -21.438 9.172 1 92.69 53 GLU B N 1
ATOM 2789 C CA . GLU B 1 53 ? 11.516 -22.062 9.664 1 92.69 53 GLU B CA 1
ATOM 2790 C C . GLU B 1 53 ? 12.562 -22.188 8.562 1 92.69 53 GLU B C 1
ATOM 2792 O O . GLU B 1 53 ? 13.758 -22.234 8.836 1 92.69 53 GLU B O 1
ATOM 2797 N N . SER B 1 54 ? 12.109 -22.234 7.293 1 94.69 54 SER B N 1
ATOM 2798 C CA . SER B 1 54 ? 13.055 -22.516 6.219 1 94.69 54 SER B CA 1
ATOM 2799 C C . SER B 1 54 ? 13 -21.453 5.133 1 94.69 54 SER B C 1
ATOM 2801 O O . SER B 1 54 ? 13.914 -21.344 4.312 1 94.69 54 SER B O 1
ATOM 2803 N N . TRP B 1 55 ? 11.93 -20.766 5.164 1 97.19 55 TRP B N 1
ATOM 2804 C CA . TRP B 1 55 ? 11.719 -19.828 4.074 1 97.19 55 TRP B CA 1
ATOM 2805 C C . TRP B 1 55 ? 11.32 -18.453 4.613 1 97.19 55 TRP B C 1
ATOM 2807 O O . TRP B 1 55 ? 10.539 -18.359 5.562 1 97.19 55 TRP B O 1
ATOM 2817 N N . ALA B 1 56 ? 11.922 -17.422 4.07 1 97.75 56 ALA B N 1
ATOM 2818 C CA . ALA B 1 56 ? 11.344 -16.094 4.199 1 97.75 56 ALA B CA 1
ATOM 2819 C C . ALA B 1 56 ? 10.188 -15.898 3.221 1 97.75 56 ALA B C 1
ATOM 2821 O O . ALA B 1 56 ? 10.055 -16.656 2.258 1 97.75 56 ALA B O 1
ATOM 2822 N N . VAL B 1 57 ? 9.305 -14.984 3.496 1 97.19 57 VAL B N 1
ATOM 2823 C CA . VAL B 1 57 ? 8.227 -14.609 2.588 1 97.19 57 VAL B CA 1
ATOM 2824 C C . VAL B 1 57 ? 8.305 -13.117 2.281 1 97.19 57 VAL B C 1
ATOM 2826 O O . VAL B 1 57 ? 8.461 -12.297 3.189 1 97.19 57 VAL B O 1
ATOM 2829 N N . ALA B 1 58 ? 8.312 -12.773 1.044 1 97.44 58 ALA B N 1
ATOM 2830 C CA . ALA B 1 58 ? 8.359 -11.383 0.604 1 97.44 58 ALA B CA 1
ATOM 2831 C C . ALA B 1 58 ? 7.195 -11.062 -0.329 1 97.44 58 ALA B C 1
ATOM 2833 O O . ALA B 1 58 ? 6.652 -11.953 -0.982 1 97.44 58 ALA B O 1
ATOM 2834 N N . GLN B 1 59 ? 6.75 -9.891 -0.349 1 96.25 59 GLN B N 1
ATOM 2835 C CA . GLN B 1 59 ? 5.754 -9.422 -1.306 1 96.25 59 GLN B CA 1
ATOM 2836 C C . GLN B 1 59 ? 6.145 -8.07 -1.893 1 96.25 59 GLN B C 1
ATOM 2838 O O . GLN B 1 59 ? 6.645 -7.199 -1.179 1 96.25 59 GLN B O 1
ATOM 2843 N N . VAL B 1 60 ? 6.004 -7.898 -3.146 1 95.5 60 VAL B N 1
ATOM 2844 C CA . VAL B 1 60 ? 6.289 -6.652 -3.85 1 95.5 60 VAL B CA 1
ATOM 2845 C C . VAL B 1 60 ? 4.984 -5.996 -4.285 1 95.5 60 VAL B C 1
ATOM 2847 O O . VAL B 1 60 ? 4.039 -6.68 -4.68 1 95.5 60 VAL B O 1
ATOM 2850 N N . GLU B 1 61 ? 4.941 -4.738 -4.105 1 91.81 61 GLU B N 1
ATOM 2851 C CA . GLU B 1 61 ? 3.807 -3.982 -4.629 1 91.81 61 GLU B CA 1
ATOM 2852 C C . GLU B 1 61 ? 3.955 -3.727 -6.125 1 91.81 61 GLU B C 1
ATOM 2854 O O . GLU B 1 61 ? 5.027 -3.338 -6.59 1 91.81 61 GLU B O 1
ATOM 2859 N N . LEU B 1 62 ? 2.902 -3.877 -6.859 1 90.62 62 LEU B N 1
ATOM 2860 C CA . LEU B 1 62 ? 2.945 -3.682 -8.305 1 90.62 62 LEU B CA 1
ATOM 2861 C C . LEU B 1 62 ? 2.623 -2.236 -8.664 1 90.62 62 LEU B C 1
ATOM 2863 O O . LEU B 1 62 ? 1.755 -1.614 -8.047 1 90.62 62 LEU B O 1
ATOM 2867 N N . GLY B 1 63 ? 3.34 -1.763 -9.633 1 87.81 63 GLY B N 1
ATOM 2868 C CA . GLY B 1 63 ? 3.082 -0.411 -10.102 1 87.81 63 GLY B CA 1
ATOM 2869 C C . GLY B 1 63 ? 1.663 -0.215 -10.602 1 87.81 63 GLY B C 1
ATOM 2870 O O . GLY B 1 63 ? 1.081 0.858 -10.43 1 87.81 63 GLY B O 1
ATOM 2871 N N . SER B 1 64 ? 1.118 -1.241 -11.234 1 89.06 64 SER B N 1
ATOM 2872 C CA . SER B 1 64 ? -0.218 -1.148 -11.812 1 89.06 64 SER B CA 1
ATOM 2873 C C . SER B 1 64 ? -1.287 -1.085 -10.727 1 89.06 64 SER B C 1
ATOM 2875 O O . SER B 1 64 ? -2.441 -0.75 -11.008 1 89.06 64 SER B O 1
ATOM 2877 N N . SER B 1 65 ? -0.908 -1.387 -9.484 1 85.94 65 SER B N 1
ATOM 2878 C CA . SER B 1 65 ? -1.849 -1.311 -8.375 1 85.94 65 SER B CA 1
ATOM 2879 C C . SER B 1 65 ? -2.035 0.129 -7.906 1 85.94 65 SER B C 1
ATOM 2881 O O . SER B 1 65 ? -2.971 0.429 -7.164 1 85.94 65 SER B O 1
ATOM 2883 N N . ARG B 1 66 ? -1.247 0.992 -8.352 1 83.44 66 ARG B N 1
ATOM 2884 C CA . ARG B 1 66 ? -1.229 2.363 -7.855 1 83.44 66 ARG B CA 1
ATOM 2885 C C . ARG B 1 66 ? -1.73 3.338 -8.914 1 83.44 66 ARG B C 1
ATOM 2887 O O . ARG B 1 66 ? -1.662 3.049 -10.109 1 83.44 66 ARG B O 1
ATOM 2894 N N . VAL B 1 67 ? -2.307 4.438 -8.32 1 75.19 67 VAL B N 1
ATOM 2895 C CA . VAL B 1 67 ? -2.764 5.488 -9.227 1 75.19 67 VAL B CA 1
ATOM 2896 C C . VAL B 1 67 ? -1.606 6.438 -9.539 1 75.19 67 VAL B C 1
ATOM 2898 O O . VAL B 1 67 ? -1.016 7.027 -8.633 1 75.19 67 VAL B O 1
ATOM 2901 N N . ASP B 1 68 ? -0.462 6.066 -10.078 1 62.56 68 ASP B N 1
ATOM 2902 C CA . ASP B 1 68 ? 0.672 6.973 -10.219 1 62.56 68 ASP B CA 1
ATOM 2903 C C . ASP B 1 68 ? 0.698 7.617 -11.602 1 62.56 68 ASP B C 1
ATOM 2905 O O . ASP B 1 68 ? -0.242 7.457 -12.383 1 62.56 68 ASP B O 1
ATOM 2909 N N . PHE B 1 69 ? 1.847 8.414 -11.781 1 57.97 69 PHE B N 1
ATOM 2910 C CA . PHE B 1 69 ? 2.01 9.289 -12.938 1 57.97 69 PHE B CA 1
ATOM 2911 C C . PHE B 1 69 ? 2.02 8.484 -14.227 1 57.97 69 PHE B C 1
ATOM 2913 O O . PHE B 1 69 ? 1.666 9 -15.289 1 57.97 69 PHE B O 1
ATOM 2920 N N . GLY B 1 70 ? 2.082 7.277 -14.016 1 62.97 70 GLY B N 1
ATOM 2921 C CA . GLY B 1 70 ? 2.15 6.57 -15.289 1 62.97 70 GLY B CA 1
ATOM 2922 C C . GLY B 1 70 ? 1.496 5.203 -15.25 1 62.97 70 GLY B C 1
ATOM 2923 O O . GLY B 1 70 ? 1.488 4.543 -14.203 1 62.97 70 GLY B O 1
ATOM 2924 N N . VAL B 1 71 ? 0.708 5.164 -16.312 1 68.25 71 VAL B N 1
ATOM 2925 C CA . VAL B 1 71 ? -0.027 3.908 -16.438 1 68.25 71 VAL B CA 1
ATOM 2926 C C . VAL B 1 71 ? 0.954 2.744 -16.562 1 68.25 71 VAL B C 1
ATOM 2928 O O . VAL B 1 71 ? 1.831 2.76 -17.438 1 68.25 71 VAL B O 1
ATOM 2931 N N . CYS B 1 72 ? 0.864 1.899 -15.656 1 78.31 72 CYS B N 1
ATOM 2932 C CA . CYS B 1 72 ? 1.707 0.709 -15.633 1 78.31 72 CYS B CA 1
ATOM 2933 C C . CYS B 1 72 ? 0.971 -0.494 -16.203 1 78.31 72 CYS B C 1
ATOM 2935 O O . CYS B 1 72 ? -0.195 -0.728 -15.883 1 78.31 72 CYS B O 1
ATOM 2937 N N . ASP B 1 73 ? 1.695 -1.123 -17.172 1 88.88 73 ASP B N 1
ATOM 2938 C CA . ASP B 1 73 ? 1.176 -2.383 -17.703 1 88.88 73 ASP B CA 1
ATOM 2939 C C . ASP B 1 73 ? 1.917 -3.576 -17.109 1 88.88 73 ASP B C 1
ATOM 2941 O O . ASP B 1 73 ? 2.65 -3.428 -16.125 1 88.88 73 ASP B O 1
ATOM 2945 N N . HIS B 1 74 ? 1.651 -4.797 -17.656 1 90.5 74 HIS B N 1
ATOM 2946 C CA . HIS B 1 74 ? 2.225 -5.996 -17.047 1 90.5 74 HIS B CA 1
ATOM 2947 C C . HIS B 1 74 ? 3.734 -6.055 -17.266 1 90.5 74 HIS B C 1
ATOM 2949 O O . HIS B 1 74 ? 4.461 -6.637 -16.453 1 90.5 74 HIS B O 1
ATOM 2955 N N . MET B 1 75 ? 4.238 -5.43 -18.359 1 91 75 MET B N 1
ATOM 2956 C CA . MET B 1 75 ? 5.68 -5.395 -18.578 1 91 75 MET B CA 1
ATOM 2957 C C . MET B 1 75 ? 6.367 -4.508 -17.547 1 91 75 MET B C 1
ATOM 2959 O O . MET B 1 75 ? 7.445 -4.844 -17.062 1 91 75 MET B O 1
ATOM 2963 N N . SER B 1 76 ? 5.762 -3.387 -17.297 1 91.31 76 SER B N 1
ATOM 2964 C CA . SER B 1 76 ? 6.273 -2.516 -16.25 1 91.31 76 SER B CA 1
ATOM 2965 C C . SER B 1 76 ? 6.258 -3.215 -14.891 1 91.31 76 SER B C 1
ATOM 2967 O O . SER B 1 76 ? 7.18 -3.049 -14.086 1 91.31 76 SER B O 1
ATOM 2969 N N . ASP B 1 77 ? 5.176 -3.93 -14.609 1 93.69 77 ASP B N 1
ATOM 2970 C CA . ASP B 1 77 ? 5.082 -4.688 -13.367 1 93.69 77 ASP B CA 1
ATOM 2971 C C . ASP B 1 77 ? 6.168 -5.758 -13.289 1 93.69 77 ASP B C 1
ATOM 2973 O O . ASP B 1 77 ? 6.738 -5.992 -12.227 1 93.69 77 ASP B O 1
ATOM 2977 N N . ALA B 1 78 ? 6.383 -6.445 -14.414 1 94.88 78 ALA B N 1
ATOM 2978 C CA . ALA B 1 78 ? 7.449 -7.441 -14.445 1 94.88 78 ALA B CA 1
ATOM 2979 C C . ALA B 1 78 ? 8.805 -6.801 -14.148 1 94.88 78 ALA B C 1
ATOM 2981 O O . ALA B 1 78 ? 9.648 -7.398 -13.477 1 94.88 78 ALA B O 1
ATOM 2982 N N . ASP B 1 79 ? 9.016 -5.625 -14.727 1 94.56 79 ASP B N 1
ATOM 2983 C CA . ASP B 1 79 ? 10.242 -4.883 -14.438 1 94.56 79 ASP B CA 1
ATOM 2984 C C . ASP B 1 79 ? 10.359 -4.574 -12.945 1 94.56 79 ASP B C 1
ATOM 2986 O O . ASP B 1 79 ? 11.453 -4.598 -12.383 1 94.56 79 ASP B O 1
ATOM 2990 N N . ASP B 1 80 ? 9.242 -4.203 -12.281 1 93.88 80 ASP B N 1
ATOM 2991 C CA . ASP B 1 80 ? 9.227 -3.977 -10.844 1 93.88 80 ASP B CA 1
ATOM 2992 C C . ASP B 1 80 ? 9.617 -5.242 -10.086 1 93.88 80 ASP B C 1
ATOM 2994 O O . ASP B 1 80 ? 10.352 -5.184 -9.102 1 93.88 80 ASP B O 1
ATOM 2998 N N . VAL B 1 81 ? 9.078 -6.375 -10.508 1 96.88 81 VAL B N 1
ATOM 2999 C CA . VAL B 1 81 ? 9.383 -7.645 -9.852 1 96.88 81 VAL B CA 1
ATOM 3000 C C . VAL B 1 81 ? 10.859 -7.984 -10.047 1 96.88 81 VAL B C 1
ATOM 3002 O O . VAL B 1 81 ? 11.516 -8.469 -9.117 1 96.88 81 VAL B O 1
ATOM 3005 N N . ASN B 1 82 ? 11.391 -7.75 -11.266 1 97.19 82 ASN B N 1
ATOM 3006 C CA . ASN B 1 82 ? 12.82 -7.961 -11.492 1 97.19 82 ASN B CA 1
ATOM 3007 C C . ASN B 1 82 ? 13.664 -7.098 -10.562 1 97.19 82 ASN B C 1
ATOM 3009 O O . ASN B 1 82 ? 14.703 -7.547 -10.07 1 97.19 82 ASN B O 1
ATOM 3013 N N . ALA B 1 83 ? 13.266 -5.844 -10.383 1 96.06 83 ALA B N 1
ATOM 3014 C CA . ALA B 1 83 ? 13.961 -4.969 -9.445 1 96.06 83 ALA B CA 1
ATOM 3015 C C . ALA B 1 83 ? 13.898 -5.527 -8.031 1 96.06 83 ALA B C 1
ATOM 3017 O O . ALA B 1 83 ? 14.867 -5.422 -7.27 1 96.06 83 ALA B O 1
ATOM 3018 N N . ALA B 1 84 ? 12.758 -6.074 -7.633 1 96.94 84 ALA B N 1
ATOM 3019 C CA . ALA B 1 84 ? 12.609 -6.699 -6.32 1 96.94 84 ALA B CA 1
ATOM 3020 C C . ALA B 1 84 ? 13.531 -7.906 -6.176 1 96.94 84 ALA B C 1
ATOM 3022 O O . ALA B 1 84 ? 14.148 -8.102 -5.129 1 96.94 84 ALA B O 1
ATOM 3023 N N . LEU B 1 85 ? 13.594 -8.773 -7.219 1 98.12 85 LEU B N 1
ATOM 3024 C CA . LEU B 1 85 ? 14.492 -9.922 -7.215 1 98.12 85 LEU B CA 1
ATOM 3025 C C . LEU B 1 85 ? 15.945 -9.477 -7.027 1 98.12 85 LEU B C 1
ATOM 3027 O O . LEU B 1 85 ? 16.688 -10.102 -6.273 1 98.12 85 LEU B O 1
ATOM 3031 N N . HIS B 1 86 ? 16.281 -8.352 -7.73 1 97.12 86 HIS B N 1
ATOM 3032 C CA . HIS B 1 86 ? 17.625 -7.805 -7.582 1 97.12 86 HIS B CA 1
ATOM 3033 C C . HIS B 1 86 ? 17.875 -7.367 -6.145 1 97.12 86 HIS B C 1
ATOM 3035 O O . HIS B 1 86 ? 18.938 -7.652 -5.586 1 97.12 86 HIS B O 1
ATOM 3041 N N . ALA B 1 87 ? 16.938 -6.715 -5.551 1 96.44 87 ALA B N 1
ATOM 3042 C CA . ALA B 1 87 ? 17.078 -6.262 -4.168 1 96.44 87 ALA B CA 1
ATOM 3043 C C . ALA B 1 87 ? 17.172 -7.449 -3.211 1 96.44 87 ALA B C 1
ATOM 3045 O O . ALA B 1 87 ? 17.938 -7.414 -2.25 1 96.44 87 ALA B O 1
ATOM 3046 N N . LEU B 1 88 ? 16.391 -8.469 -3.406 1 97.88 88 LEU B N 1
ATOM 3047 C CA . LEU B 1 88 ? 16.406 -9.656 -2.561 1 97.88 88 LEU B CA 1
ATOM 3048 C C . LEU B 1 88 ? 17.766 -10.328 -2.59 1 97.88 88 LEU B C 1
ATOM 3050 O O . LEU B 1 88 ? 18.25 -10.805 -1.562 1 97.88 88 LEU B O 1
ATOM 3054 N N . THR B 1 89 ? 18.375 -10.344 -3.773 1 96.69 89 THR B N 1
ATOM 3055 C CA . THR B 1 89 ? 19.672 -11.008 -3.922 1 96.69 89 THR B CA 1
ATOM 3056 C C . THR B 1 89 ? 20.797 -10.148 -3.367 1 96.69 89 THR B C 1
ATOM 3058 O O . THR B 1 89 ? 21.672 -10.641 -2.666 1 96.69 89 THR B O 1
ATOM 3061 N N . THR B 1 90 ? 20.781 -8.797 -3.623 1 95.56 90 THR B N 1
ATOM 3062 C CA . THR B 1 90 ? 21.922 -7.934 -3.311 1 95.56 90 THR B CA 1
ATOM 3063 C C . THR B 1 90 ? 21.812 -7.395 -1.889 1 95.56 90 THR B C 1
ATOM 3065 O O . THR B 1 90 ? 22.797 -7.344 -1.16 1 95.56 90 THR B O 1
ATOM 3068 N N . GLU B 1 91 ? 20.656 -7.098 -1.563 1 94.19 91 GLU B N 1
ATOM 3069 C CA . GLU B 1 91 ? 20.484 -6.457 -0.262 1 94.19 91 GLU B CA 1
ATOM 3070 C C . GLU B 1 91 ? 20.109 -7.477 0.808 1 94.19 91 GLU B C 1
ATOM 3072 O O . GLU B 1 91 ? 20.578 -7.391 1.947 1 94.19 91 GLU B O 1
ATOM 3077 N N . CYS B 1 92 ? 19.281 -8.414 0.514 1 95.31 92 CYS B N 1
ATOM 3078 C CA . CYS B 1 92 ? 18.797 -9.391 1.487 1 95.31 92 CYS B CA 1
ATOM 3079 C C . CYS B 1 92 ? 19.609 -10.672 1.419 1 95.31 92 CYS B C 1
ATOM 3081 O O . CYS B 1 92 ? 19.391 -11.594 2.211 1 95.31 92 CYS B O 1
ATOM 3083 N N . LYS B 1 93 ? 20.5 -10.859 0.449 1 96.38 93 LYS B N 1
ATOM 3084 C CA . LYS B 1 93 ? 21.422 -11.984 0.302 1 96.38 93 LYS B CA 1
ATOM 3085 C C . LYS B 1 93 ? 20.656 -13.289 0.128 1 96.38 93 LYS B C 1
ATOM 3087 O O . LYS B 1 93 ? 21 -14.305 0.731 1 96.38 93 LYS B O 1
ATOM 3092 N N . MET B 1 94 ? 19.594 -13.18 -0.466 1 97.38 94 MET B N 1
ATOM 3093 C CA . MET B 1 94 ? 18.844 -14.391 -0.792 1 97.38 94 MET B CA 1
ATOM 3094 C C . MET B 1 94 ? 19.609 -15.25 -1.793 1 97.38 94 MET B C 1
ATOM 3096 O O . MET B 1 94 ? 20.172 -14.734 -2.764 1 97.38 94 MET B O 1
ATOM 3100 N N . THR B 1 95 ? 19.625 -16.531 -1.613 1 96.19 95 THR B N 1
ATOM 3101 C CA . THR B 1 95 ? 20.344 -17.469 -2.477 1 96.19 95 THR B CA 1
ATOM 3102 C C . THR B 1 95 ? 19.375 -18.141 -3.455 1 96.19 95 THR B C 1
ATOM 3104 O O . THR B 1 95 ? 19.797 -18.625 -4.504 1 96.19 95 THR B O 1
ATOM 3107 N N . GLU B 1 96 ? 18.156 -18.266 -3.039 1 96.75 96 GLU B N 1
ATOM 3108 C CA . GLU B 1 96 ? 17.125 -18.844 -3.9 1 96.75 96 GLU B CA 1
ATOM 3109 C C . GLU B 1 96 ? 15.781 -18.141 -3.693 1 96.75 96 GLU B C 1
ATOM 3111 O O . GLU B 1 96 ? 15.461 -17.719 -2.578 1 96.75 96 GLU B O 1
ATOM 3116 N N . VAL B 1 97 ? 15.055 -18 -4.809 1 98.31 97 VAL B N 1
ATOM 3117 C CA . VAL B 1 97 ? 13.734 -17.375 -4.742 1 98.31 97 VAL B CA 1
ATOM 3118 C C . VAL B 1 97 ? 12.719 -18.234 -5.477 1 98.31 97 VAL B C 1
ATOM 3120 O O . VAL B 1 97 ? 13 -18.766 -6.551 1 98.31 97 VAL B O 1
ATOM 3123 N N . VAL B 1 98 ? 11.586 -18.516 -4.82 1 98.56 98 VAL B N 1
ATOM 3124 C CA . VAL B 1 98 ? 10.391 -19.094 -5.438 1 98.56 98 VAL B CA 1
ATOM 3125 C C . VAL B 1 98 ? 9.406 -17.984 -5.801 1 98.56 98 VAL B C 1
ATOM 3127 O O . VAL B 1 98 ? 9.031 -17.172 -4.945 1 98.56 98 VAL B O 1
ATOM 3130 N N . LEU B 1 99 ? 9.07 -17.875 -7.043 1 98.56 99 LEU B N 1
ATOM 3131 C CA . LEU B 1 99 ? 8.047 -16.906 -7.434 1 98.56 99 LEU B CA 1
ATOM 3132 C C . LEU B 1 99 ? 6.652 -17.484 -7.219 1 98.56 99 LEU B C 1
ATOM 3134 O O . LEU B 1 99 ? 6.355 -18.594 -7.668 1 98.56 99 LEU B O 1
ATOM 3138 N N . TYR B 1 100 ? 5.809 -16.797 -6.508 1 98.44 100 TYR B N 1
ATOM 3139 C CA . TYR B 1 100 ? 4.418 -17.156 -6.258 1 98.44 100 TYR B CA 1
ATOM 3140 C C . TYR B 1 100 ? 3.475 -16.125 -6.879 1 98.44 100 TYR B C 1
ATOM 3142 O O . TYR B 1 100 ? 3.273 -15.039 -6.32 1 98.44 100 TYR B O 1
ATOM 3150 N N . GLY B 1 101 ? 2.908 -16.406 -7.996 1 97.44 101 GLY B N 1
ATOM 3151 C CA . GLY B 1 101 ? 1.93 -15.539 -8.633 1 97.44 101 GLY B CA 1
ATOM 3152 C C . GLY B 1 101 ? 0.499 -15.867 -8.25 1 97.44 101 GLY B C 1
ATOM 3153 O O . GLY B 1 101 ? 0.049 -17 -8.438 1 97.44 101 GLY B O 1
ATOM 3154 N N . SER B 1 102 ? -0.214 -14.898 -7.73 1 95.75 102 SER B N 1
ATOM 3155 C CA . SER B 1 102 ? -1.602 -15.078 -7.316 1 95.75 102 SER B CA 1
ATOM 3156 C C . SER B 1 102 ? -2.543 -14.211 -8.148 1 95.75 102 SER B C 1
ATOM 3158 O O . SER B 1 102 ? -2.281 -13.023 -8.359 1 95.75 102 SER B O 1
ATOM 3160 N N . GLY B 1 103 ? -3.662 -14.781 -8.586 1 93 103 GLY B N 1
ATOM 3161 C CA . GLY B 1 103 ? -4.617 -14.023 -9.383 1 93 103 GLY B CA 1
ATOM 3162 C C . GLY B 1 103 ? -4.008 -13.414 -10.633 1 93 103 GLY B C 1
ATOM 3163 O O . GLY B 1 103 ? -3.428 -14.125 -11.453 1 93 103 GLY B O 1
ATOM 3164 N N . THR B 1 104 ? -4.109 -12.094 -10.758 1 93.25 104 THR B N 1
ATOM 3165 C CA . THR B 1 104 ? -3.537 -11.43 -11.922 1 93.25 104 THR B CA 1
ATOM 3166 C C . THR B 1 104 ? -2.021 -11.312 -11.789 1 93.25 104 THR B C 1
ATOM 3168 O O . THR B 1 104 ? -1.331 -11 -12.758 1 93.25 104 THR B O 1
ATOM 3171 N N . GLY B 1 105 ? -1.492 -11.602 -10.648 1 95.5 105 GLY B N 1
ATOM 3172 C CA . GLY B 1 105 ? -0.051 -11.703 -10.492 1 95.5 105 GLY B CA 1
ATOM 3173 C C . GLY B 1 105 ? 0.565 -12.805 -11.336 1 95.5 105 GLY B C 1
ATOM 3174 O O . GLY B 1 105 ? 1.765 -12.773 -11.617 1 95.5 105 GLY B O 1
ATOM 3175 N N . VAL B 1 106 ? -0.225 -13.75 -11.727 1 96.38 106 VAL B N 1
ATOM 3176 C CA . VAL B 1 106 ? 0.223 -14.844 -12.586 1 96.38 106 VAL B CA 1
ATOM 3177 C C . VAL B 1 106 ? 0.775 -14.281 -13.891 1 96.38 106 VAL B C 1
ATOM 3179 O O . VAL B 1 106 ? 1.847 -14.68 -14.352 1 96.38 106 VAL B O 1
ATOM 3182 N N . GLN B 1 107 ? 0.046 -13.328 -14.5 1 95.38 107 GLN B N 1
ATOM 3183 C CA . GLN B 1 107 ? 0.496 -12.68 -15.727 1 95.38 107 GLN B CA 1
ATOM 3184 C C . GLN B 1 107 ? 1.882 -12.07 -15.555 1 95.38 107 GLN B C 1
ATOM 3186 O O . GLN B 1 107 ? 2.734 -12.188 -16.438 1 95.38 107 GLN B O 1
ATOM 3191 N N . VAL B 1 108 ? 2.096 -11.43 -14.422 1 96.19 108 VAL B N 1
ATOM 3192 C CA . VAL B 1 108 ? 3.344 -10.727 -14.148 1 96.19 108 VAL B CA 1
ATOM 3193 C C . VAL B 1 108 ? 4.477 -11.734 -13.961 1 96.19 108 VAL B C 1
ATOM 3195 O O . VAL B 1 108 ? 5.566 -11.555 -14.516 1 96.19 108 VAL B O 1
ATOM 3198 N N . VAL B 1 109 ? 4.23 -12.773 -13.227 1 97.44 109 VAL B N 1
ATOM 3199 C CA . VAL B 1 109 ? 5.234 -13.797 -12.977 1 97.44 109 VAL B CA 1
ATOM 3200 C C . VAL B 1 109 ? 5.637 -14.469 -14.289 1 97.44 109 VAL B C 1
ATOM 3202 O O . VAL B 1 109 ? 6.82 -14.727 -14.523 1 97.44 109 VAL B O 1
ATOM 3205 N N . LEU B 1 110 ? 4.672 -14.781 -15.117 1 96.06 110 LEU B N 1
ATOM 3206 C CA . LEU B 1 110 ? 4.969 -15.383 -16.422 1 96.06 110 LEU B CA 1
ATOM 3207 C C . LEU B 1 110 ? 5.844 -14.461 -17.25 1 96.06 110 LEU B C 1
ATOM 3209 O O . LEU B 1 110 ? 6.766 -14.914 -17.938 1 96.06 110 LEU B O 1
ATOM 3213 N N . GLU B 1 111 ? 5.566 -13.156 -17.203 1 95.31 111 GLU B N 1
ATOM 3214 C CA . GLU B 1 111 ? 6.379 -12.18 -17.938 1 95.31 111 GLU B CA 1
ATOM 3215 C C . GLU B 1 111 ? 7.797 -12.117 -17.375 1 95.31 111 GLU B C 1
ATOM 3217 O O . GLU B 1 111 ? 8.758 -11.953 -18.125 1 95.31 111 GLU B O 1
ATOM 3222 N N . VAL B 1 112 ? 7.938 -12.156 -16.047 1 96.88 112 VAL B N 1
ATOM 3223 C CA . VAL B 1 112 ? 9.242 -12.156 -15.398 1 96.88 112 VAL B CA 1
ATOM 3224 C C . VAL B 1 112 ? 10.055 -13.359 -15.867 1 96.88 112 VAL B C 1
ATOM 3226 O O . VAL B 1 112 ? 11.234 -13.234 -16.203 1 96.88 112 VAL B O 1
ATOM 3229 N N . LEU B 1 113 ? 9.414 -14.516 -15.898 1 96.75 113 LEU B N 1
ATOM 3230 C CA . LEU B 1 113 ? 10.086 -15.742 -16.312 1 96.75 113 LEU B CA 1
ATOM 3231 C C . LEU B 1 113 ? 10.477 -15.68 -17.781 1 96.75 113 LEU B C 1
ATOM 3233 O O . LEU B 1 113 ? 11.562 -16.141 -18.156 1 96.75 113 LEU B O 1
ATOM 3237 N N . ALA B 1 114 ? 9.641 -15.109 -18.594 1 94.12 114 ALA B N 1
ATOM 3238 C CA . ALA B 1 114 ? 9.922 -14.992 -20.031 1 94.12 114 ALA B CA 1
ATOM 3239 C C . ALA B 1 114 ? 11.109 -14.07 -20.281 1 94.12 114 ALA B C 1
ATOM 3241 O O . ALA B 1 114 ? 11.883 -14.289 -21.219 1 94.12 114 ALA B O 1
ATOM 3242 N N . SER B 1 115 ? 11.195 -13.008 -19.516 1 91.62 115 SER B N 1
ATOM 3243 C CA . SER B 1 115 ? 12.305 -12.078 -19.656 1 91.62 115 SER B CA 1
ATOM 3244 C C . SER B 1 115 ? 13.625 -12.711 -19.234 1 91.62 115 SER B C 1
ATOM 3246 O O . SER B 1 115 ? 14.672 -12.438 -19.828 1 91.62 115 SER B O 1
ATOM 3248 N N . GLY B 1 116 ? 13.594 -13.5 -18.234 1 88.31 116 GLY B N 1
ATOM 3249 C CA . GLY B 1 116 ? 14.75 -14.242 -17.766 1 88.31 116 GLY B CA 1
ATOM 3250 C C . GLY B 1 116 ? 15.82 -13.352 -17.156 1 88.31 116 GLY B C 1
ATOM 3251 O O . GLY B 1 116 ? 16.984 -13.758 -17.031 1 88.31 116 GLY B O 1
ATOM 3252 N N . SER B 1 117 ? 15.484 -12.164 -16.797 1 84.38 117 SER B N 1
ATOM 3253 C CA . SER B 1 117 ? 16.453 -11.18 -16.312 1 84.38 117 SER B CA 1
ATOM 3254 C C . SER B 1 117 ? 17.125 -11.656 -15.031 1 84.38 117 SER B C 1
ATOM 3256 O O . SER B 1 117 ? 18.281 -11.344 -14.781 1 84.38 117 SER B O 1
ATOM 3258 N N . GLN B 1 118 ? 16.375 -12.344 -14.156 1 86.62 118 GLN B N 1
ATOM 3259 C CA . GLN B 1 118 ? 16.891 -12.852 -12.891 1 86.62 118 GLN B CA 1
ATOM 3260 C C . GLN B 1 118 ? 16.688 -14.359 -12.781 1 86.62 118 GLN B C 1
ATOM 3262 O O . GLN B 1 118 ? 16.297 -14.867 -11.727 1 86.62 118 GLN B O 1
ATOM 3267 N N . ALA B 1 119 ? 16.969 -14.945 -13.844 1 85.5 119 ALA B N 1
ATOM 3268 C CA . ALA B 1 119 ? 16.672 -16.375 -13.945 1 85.5 119 ALA B CA 1
ATOM 3269 C C . ALA B 1 119 ? 17.547 -17.188 -12.992 1 85.5 119 ALA B C 1
ATOM 3271 O O . ALA B 1 119 ? 17.141 -18.234 -12.508 1 85.5 119 ALA B O 1
ATOM 3272 N N . GLU B 1 120 ? 18.641 -16.734 -12.633 1 90.25 120 GLU B N 1
ATOM 3273 C CA . GLU B 1 120 ? 19.625 -17.5 -11.859 1 90.25 120 GLU B CA 1
ATOM 3274 C C . GLU B 1 120 ? 19.141 -17.719 -10.43 1 90.25 120 GLU B C 1
ATOM 3276 O O . GLU B 1 120 ? 19.453 -18.734 -9.812 1 90.25 120 GLU B O 1
ATOM 3281 N N . VAL B 1 121 ? 18.391 -16.781 -9.93 1 95.62 121 VAL B N 1
ATOM 3282 C CA . VAL B 1 121 ? 18.016 -16.891 -8.523 1 95.62 121 VAL B CA 1
ATOM 3283 C C . VAL B 1 121 ? 16.656 -17.578 -8.391 1 95.62 121 VAL B C 1
ATOM 3285 O O . VAL B 1 121 ? 16.344 -18.141 -7.34 1 95.62 121 VAL B O 1
ATOM 3288 N N . VAL B 1 122 ? 15.844 -17.594 -9.398 1 97.5 122 VAL B N 1
ATOM 3289 C CA . VAL B 1 122 ? 14.516 -18.203 -9.352 1 97.5 122 VAL B CA 1
ATOM 3290 C C . VAL B 1 122 ? 14.625 -19.703 -9.578 1 97.5 122 VAL B C 1
ATOM 3292 O O . VAL B 1 122 ? 15.07 -20.156 -10.633 1 97.5 122 VAL B O 1
ATOM 3295 N N . THR B 1 123 ? 14.188 -20.516 -8.594 1 96.5 123 THR B N 1
ATOM 3296 C CA . THR B 1 123 ? 14.414 -21.953 -8.664 1 96.5 123 THR B CA 1
ATOM 3297 C C . THR B 1 123 ? 13.102 -22.703 -8.836 1 96.5 123 THR B C 1
ATOM 3299 O O . THR B 1 123 ? 13.094 -23.875 -9.227 1 96.5 123 THR B O 1
ATOM 3302 N N . ARG B 1 124 ? 12.016 -22.109 -8.5 1 97.56 124 ARG B N 1
ATOM 3303 C CA . ARG B 1 124 ? 10.68 -22.688 -8.594 1 97.56 124 ARG B CA 1
ATOM 3304 C C . ARG B 1 124 ? 9.625 -21.625 -8.844 1 97.56 124 ARG B C 1
ATOM 3306 O O . ARG B 1 124 ? 9.859 -20.438 -8.586 1 97.56 124 ARG B O 1
ATOM 3313 N N . VAL B 1 125 ? 8.5 -22.047 -9.32 1 98.31 125 VAL B N 1
ATOM 3314 C CA . VAL B 1 125 ? 7.398 -21.125 -9.539 1 98.31 125 VAL B CA 1
ATOM 3315 C C . VAL B 1 125 ? 6.082 -21.781 -9.125 1 98.31 125 VAL B C 1
ATOM 3317 O O . VAL B 1 125 ? 5.883 -22.969 -9.336 1 98.31 125 VAL B O 1
ATOM 3320 N N . VAL B 1 126 ? 5.223 -21.031 -8.453 1 98.56 126 VAL B N 1
ATOM 3321 C CA . VAL B 1 126 ? 3.863 -21.422 -8.094 1 98.56 126 VAL B CA 1
ATOM 3322 C C . VAL B 1 126 ? 2.867 -20.453 -8.734 1 98.56 126 VAL B C 1
ATOM 3324 O O . VAL B 1 126 ? 2.975 -19.234 -8.555 1 98.56 126 VAL B O 1
ATOM 3327 N N . LEU B 1 127 ? 1.981 -20.922 -9.508 1 97.88 127 LEU B N 1
ATOM 3328 C CA . LEU B 1 127 ? 0.913 -20.125 -10.109 1 97.88 127 LEU B CA 1
ATOM 3329 C C . LEU B 1 127 ? -0.445 -20.531 -9.547 1 97.88 127 LEU B C 1
ATOM 3331 O O . LEU B 1 127 ? -0.841 -21.688 -9.641 1 97.88 127 LEU B O 1
ATOM 3335 N N . HIS B 1 128 ? -1.141 -19.562 -8.945 1 97.31 128 HIS B N 1
ATOM 3336 C CA . HIS B 1 128 ? -2.34 -19.828 -8.156 1 97.31 128 HIS B CA 1
ATOM 3337 C C . HIS B 1 128 ? -3.504 -18.953 -8.609 1 97.31 128 HIS B C 1
ATOM 3339 O O . HIS B 1 128 ? -3.334 -17.75 -8.812 1 97.31 128 HIS B O 1
ATOM 3345 N N . GLY B 1 129 ? -4.68 -19.516 -8.758 1 94.94 129 GLY B N 1
ATOM 3346 C CA . GLY B 1 129 ? -5.859 -18.734 -9.086 1 94.94 129 GLY B CA 1
ATOM 3347 C C . GLY B 1 129 ? -7.125 -19.562 -9.148 1 94.94 129 GLY B C 1
ATOM 3348 O O . GLY B 1 129 ? -7.074 -20.797 -9.031 1 94.94 129 GLY B O 1
ATOM 3349 N N . GLY B 1 130 ? -8.227 -18.891 -9.289 1 92 130 GLY B N 1
ATOM 3350 C CA . GLY B 1 130 ? -9.508 -19.547 -9.445 1 92 130 GLY B CA 1
ATOM 3351 C C . GLY B 1 130 ? -9.773 -20.016 -10.867 1 92 130 GLY B C 1
ATOM 3352 O O . GLY B 1 130 ? -9.32 -19.391 -11.828 1 92 130 GLY B O 1
ATOM 3353 N N . VAL B 1 131 ? -10.445 -21.141 -10.953 1 90.06 131 VAL B N 1
ATOM 3354 C CA . VAL B 1 131 ? -10.844 -21.656 -12.266 1 90.06 131 VAL B CA 1
ATOM 3355 C C . VAL B 1 131 ? -12.352 -21.922 -12.273 1 90.06 131 VAL B C 1
ATOM 3357 O O . VAL B 1 131 ? -12.914 -22.359 -11.266 1 90.06 131 VAL B O 1
ATOM 3360 N N . VAL B 1 132 ? -12.898 -21.562 -13.312 1 84.5 132 VAL B N 1
ATOM 3361 C CA . VAL B 1 132 ? -14.32 -21.812 -13.523 1 84.5 132 VAL B CA 1
ATOM 3362 C C . VAL B 1 132 ? -14.516 -22.516 -14.867 1 84.5 132 VAL B C 1
ATOM 3364 O O . VAL B 1 132 ? -13.609 -22.562 -15.695 1 84.5 132 VAL B O 1
ATOM 3367 N N . SER B 1 133 ? -15.711 -23.062 -14.961 1 77.88 133 SER B N 1
ATOM 3368 C CA . SER B 1 133 ? -16.016 -23.703 -16.234 1 77.88 133 SER B CA 1
ATOM 3369 C C . SER B 1 133 ? -16.109 -22.672 -17.359 1 77.88 133 SER B C 1
ATOM 3371 O O . SER B 1 133 ? -16.75 -21.641 -17.219 1 77.88 133 SER B O 1
ATOM 3373 N N . PRO B 1 134 ? -15.344 -22.891 -18.344 1 68.69 134 PRO B N 1
ATOM 3374 C CA . PRO B 1 134 ? -15.484 -21.984 -19.484 1 68.69 134 PRO B CA 1
ATOM 3375 C C . PRO B 1 134 ? -16.922 -21.859 -19.969 1 68.69 134 PRO B C 1
ATOM 3377 O O . PRO B 1 134 ? -17.312 -20.828 -20.516 1 68.69 134 PRO B O 1
ATOM 3380 N N . GLU B 1 135 ? -17.641 -22.875 -19.75 1 68.19 135 GLU B N 1
ATOM 3381 C CA . GLU B 1 135 ? -19.031 -22.859 -20.156 1 68.19 135 GLU B CA 1
ATOM 3382 C C . GLU B 1 135 ? -19.875 -21.953 -19.266 1 68.19 135 GLU B C 1
ATOM 3384 O O . GLU B 1 135 ? -20.891 -21.406 -19.688 1 68.19 135 GLU B O 1
ATOM 3389 N N . SER B 1 136 ? -19.328 -21.844 -18.172 1 66.94 136 SER B N 1
ATOM 3390 C CA . SER B 1 136 ? -20.141 -21.141 -17.188 1 66.94 136 SER B CA 1
ATOM 3391 C C . SER B 1 136 ? -19.781 -19.656 -17.172 1 66.94 136 SER B C 1
ATOM 3393 O O . SER B 1 136 ? -20.562 -18.844 -16.656 1 66.94 136 SER B O 1
ATOM 3395 N N . SER B 1 137 ? -18.625 -19.469 -17.688 1 74.19 137 SER B N 1
ATOM 3396 C CA . SER B 1 137 ? -18.281 -18.062 -17.609 1 74.19 137 SER B CA 1
ATOM 3397 C C . SER B 1 137 ? -18.281 -17.422 -19 1 74.19 137 SER B C 1
ATOM 3399 O O . SER B 1 137 ? -17.625 -17.906 -19.922 1 74.19 137 SER B O 1
ATOM 3401 N N . LYS B 1 138 ? -19.156 -16.391 -19.125 1 80.06 138 LYS B N 1
ATOM 3402 C CA . LYS B 1 138 ? -19.25 -15.641 -20.375 1 80.06 138 LYS B CA 1
ATOM 3403 C C . LYS B 1 138 ? -17.953 -14.883 -20.656 1 80.06 138 LYS B C 1
ATOM 3405 O O . LYS B 1 138 ? -17.703 -14.492 -21.797 1 80.06 138 LYS B O 1
ATOM 3410 N N . HIS B 1 139 ? -17.062 -14.961 -19.719 1 84 139 HIS B N 1
ATOM 3411 C CA . HIS B 1 139 ? -15.875 -14.117 -19.844 1 84 139 HIS B CA 1
ATOM 3412 C C . HIS B 1 139 ? -14.742 -14.852 -20.547 1 84 139 HIS B C 1
ATOM 3414 O O . HIS B 1 139 ? -13.805 -14.227 -21.047 1 84 139 HIS B O 1
ATOM 3420 N N . PHE B 1 140 ? -14.883 -16.141 -20.641 1 82.81 140 PHE B N 1
ATOM 3421 C CA . PHE B 1 140 ? -13.734 -16.875 -21.156 1 82.81 140 PHE B CA 1
ATOM 3422 C C . PHE B 1 140 ? -14.055 -17.469 -22.531 1 82.81 140 PHE B C 1
ATOM 3424 O O . PHE B 1 140 ? -13.297 -18.297 -23.047 1 82.81 140 PHE B O 1
ATOM 3431 N N . ALA B 1 141 ? -15.172 -16.984 -23.094 1 80.06 141 ALA B N 1
ATOM 3432 C CA . ALA B 1 141 ? -15.445 -17.281 -24.5 1 80.06 141 ALA B CA 1
ATOM 3433 C C . ALA B 1 141 ? -14.484 -16.531 -25.406 1 80.06 141 ALA B C 1
ATOM 3435 O O . ALA B 1 141 ? -14.031 -15.438 -25.078 1 80.06 141 ALA B O 1
ATOM 3436 N N . PRO B 1 142 ? -14.102 -17.234 -26.547 1 79.62 142 PRO B N 1
ATOM 3437 C CA . PRO B 1 142 ? -13.172 -16.578 -27.469 1 79.62 142 PRO B CA 1
ATOM 3438 C C . PRO B 1 142 ? -13.625 -15.156 -27.844 1 79.62 142 PRO B C 1
ATOM 3440 O O . PRO B 1 142 ? -12.805 -14.234 -27.875 1 79.62 142 PRO B O 1
ATOM 3443 N N . ASP B 1 143 ? -14.922 -14.992 -28.141 1 83.56 143 ASP B N 1
ATOM 3444 C CA . ASP B 1 143 ? -15.43 -13.68 -28.531 1 83.56 143 ASP B CA 1
ATOM 3445 C C . ASP B 1 143 ? -15.32 -12.688 -27.375 1 83.56 143 ASP B C 1
ATOM 3447 O O . ASP B 1 143 ? -15.047 -11.5 -27.594 1 83.56 143 ASP B O 1
ATOM 3451 N N . ALA B 1 144 ? -15.539 -13.227 -26.188 1 86.19 144 ALA B N 1
ATOM 3452 C CA . ALA B 1 144 ? -15.438 -12.367 -25.016 1 86.19 144 ALA B CA 1
ATOM 3453 C C . ALA B 1 144 ? -14 -11.922 -24.781 1 86.19 144 ALA B C 1
ATOM 3455 O O . ALA B 1 144 ? -13.75 -10.781 -24.375 1 86.19 144 ALA B O 1
ATOM 3456 N N . THR B 1 145 ? -13.109 -12.781 -25 1 83.94 145 THR B N 1
ATOM 3457 C CA . THR B 1 145 ? -11.695 -12.461 -24.844 1 83.94 145 THR B CA 1
ATOM 3458 C C . THR B 1 145 ? -11.266 -11.414 -25.875 1 83.94 145 THR B C 1
ATOM 3460 O O . THR B 1 145 ? -10.547 -10.477 -25.531 1 83.94 145 THR B O 1
ATOM 3463 N N . GLU B 1 146 ? -11.688 -11.633 -27.109 1 86.19 146 GLU B N 1
ATOM 3464 C CA . GLU B 1 146 ? -11.359 -10.68 -28.156 1 86.19 146 GLU B CA 1
ATOM 3465 C C . GLU B 1 146 ? -11.945 -9.305 -27.859 1 86.19 146 GLU B C 1
ATOM 3467 O O . GLU B 1 146 ? -11.297 -8.281 -28.094 1 86.19 146 GLU B O 1
ATOM 3472 N N . HIS B 1 147 ? -13.102 -9.344 -27.406 1 91.12 147 HIS B N 1
ATOM 3473 C CA . HIS B 1 147 ? -13.773 -8.086 -27.078 1 91.12 147 HIS B CA 1
ATOM 3474 C C . HIS B 1 147 ? -13.062 -7.359 -25.938 1 91.12 147 HIS B C 1
ATOM 3476 O O . HIS B 1 147 ? -12.891 -6.141 -25.984 1 91.12 147 HIS B O 1
ATOM 3482 N N . ARG B 1 148 ? -12.719 -8.078 -24.938 1 92.31 148 ARG B N 1
ATOM 3483 C CA . ARG B 1 148 ? -12.008 -7.52 -23.797 1 92.31 148 ARG B CA 1
ATOM 3484 C C . ARG B 1 148 ? -10.703 -6.855 -24.219 1 92.31 148 ARG B C 1
ATOM 3486 O O . ARG B 1 148 ? -10.414 -5.73 -23.812 1 92.31 148 ARG B O 1
ATOM 3493 N N . VAL B 1 149 ? -9.961 -7.492 -25.062 1 91.69 149 VAL B N 1
ATOM 3494 C CA . VAL B 1 149 ? -8.68 -6.98 -25.531 1 91.69 149 VAL B CA 1
ATOM 3495 C C . VAL B 1 149 ? -8.898 -5.746 -26.406 1 91.69 149 VAL B C 1
ATOM 3497 O O . VAL B 1 149 ? -8.195 -4.742 -26.266 1 91.69 149 VAL B O 1
ATOM 3500 N N . SER B 1 150 ? -9.906 -5.812 -27.344 1 93.62 150 SER B N 1
ATOM 3501 C CA . SER B 1 150 ? -10.203 -4.695 -28.234 1 93.62 150 SER B CA 1
ATOM 3502 C C . SER B 1 150 ? -10.633 -3.459 -27.438 1 93.62 150 SER B C 1
ATOM 3504 O O . SER B 1 150 ? -10.195 -2.346 -27.75 1 93.62 150 SER B O 1
ATOM 3506 N N . ARG B 1 151 ? -11.398 -3.73 -26.453 1 94.94 151 ARG B N 1
ATOM 3507 C CA . ARG B 1 151 ? -11.859 -2.619 -25.625 1 94.94 151 ARG B CA 1
ATOM 3508 C C . ARG B 1 151 ? -10.703 -2.01 -24.844 1 94.94 151 ARG B C 1
ATOM 3510 O O . ARG B 1 151 ? -10.625 -0.789 -24.688 1 94.94 151 ARG B O 1
ATOM 3517 N N . ALA B 1 152 ? -9.914 -2.855 -24.266 1 93.69 152 ALA B N 1
ATOM 3518 C CA . ALA B 1 152 ? -8.742 -2.371 -23.547 1 93.69 152 ALA B CA 1
ATOM 3519 C C . ALA B 1 152 ? -7.852 -1.519 -24.453 1 93.69 152 ALA B C 1
ATOM 3521 O O . ALA B 1 152 ? -7.359 -0.469 -24.031 1 93.69 152 ALA B O 1
ATOM 3522 N N . GLN B 1 153 ? -7.676 -1.894 -25.703 1 93.94 153 GLN B N 1
ATOM 3523 C CA . GLN B 1 153 ? -6.867 -1.147 -26.656 1 93.94 153 GLN B CA 1
ATOM 3524 C C . GLN B 1 153 ? -7.484 0.215 -26.953 1 93.94 153 GLN B C 1
ATOM 3526 O O . GLN B 1 153 ? -6.77 1.213 -27.094 1 93.94 153 GLN B O 1
ATOM 3531 N N . ALA B 1 154 ? -8.75 0.205 -27.094 1 95.5 154 ALA B N 1
ATOM 3532 C CA . ALA B 1 154 ? -9.453 1.464 -27.328 1 95.5 154 ALA B CA 1
ATOM 3533 C C . ALA B 1 154 ? -9.258 2.428 -26.172 1 95.5 154 ALA B C 1
ATOM 3535 O O . ALA B 1 154 ? -9.031 3.623 -26.375 1 95.5 154 ALA B O 1
ATOM 3536 N N . LEU B 1 155 ? -9.352 1.924 -24.953 1 91.06 155 LEU B N 1
ATOM 3537 C CA . LEU B 1 155 ? -9.188 2.748 -23.766 1 91.06 155 LEU B CA 1
ATOM 3538 C C . LEU B 1 155 ? -7.758 3.264 -23.656 1 91.06 155 LEU B C 1
ATOM 3540 O O . LEU B 1 155 ? -7.535 4.391 -23.203 1 91.06 155 LEU B O 1
ATOM 3544 N N . LEU B 1 156 ? -6.812 2.447 -24.031 1 90.88 156 LEU B N 1
ATOM 3545 C CA . LEU B 1 156 ? -5.418 2.871 -24.031 1 90.88 156 LEU B CA 1
ATOM 3546 C C . LEU B 1 156 ? -5.203 4.047 -24.984 1 90.88 156 LEU B C 1
ATOM 3548 O O . LEU B 1 156 ? -4.477 4.988 -24.656 1 90.88 156 LEU B O 1
ATOM 3552 N N . LYS B 1 157 ? -5.852 4.016 -26.156 1 91.88 157 LYS B N 1
ATOM 3553 C CA . LYS B 1 157 ? -5.758 5.098 -27.125 1 91.88 157 LYS B CA 1
ATOM 3554 C C . LYS B 1 157 ? -6.383 6.379 -26.578 1 91.88 157 LYS B C 1
ATOM 3556 O O . LYS B 1 157 ? -5.969 7.48 -26.953 1 91.88 157 LYS B O 1
ATOM 3561 N N . GLU B 1 158 ? -7.27 6.227 -25.672 1 87.44 158 GLU B N 1
ATOM 3562 C CA . GLU B 1 158 ? -7.934 7.367 -25.047 1 87.44 158 GLU B CA 1
ATOM 3563 C C . GLU B 1 158 ? -7.18 7.836 -23.812 1 87.44 158 GLU B C 1
ATOM 3565 O O . GLU B 1 158 ? -7.688 8.648 -23.031 1 87.44 158 GLU B O 1
ATOM 3570 N N . ASN B 1 159 ? -6.008 7.266 -23.516 1 83.25 159 ASN B N 1
ATOM 3571 C CA . ASN B 1 159 ? -5.195 7.582 -22.344 1 83.25 159 ASN B CA 1
ATOM 3572 C C . ASN B 1 159 ? -5.91 7.223 -21.047 1 83.25 159 ASN B C 1
ATOM 3574 O O . ASN B 1 159 ? -5.844 7.969 -20.062 1 83.25 159 ASN B O 1
ATOM 3578 N N . ARG B 1 160 ? -6.656 6.164 -21.156 1 84.12 160 ARG B N 1
ATOM 3579 C CA . ARG B 1 160 ? -7.402 5.676 -20 1 84.12 160 ARG B CA 1
ATOM 3580 C C . ARG B 1 160 ? -6.918 4.293 -19.578 1 84.12 160 ARG B C 1
ATOM 3582 O O . ARG B 1 160 ? -7.727 3.412 -19.266 1 84.12 160 ARG B O 1
ATOM 3589 N N . GLY B 1 161 ? -5.652 4.105 -19.547 1 86.88 161 GLY B N 1
ATOM 3590 C CA . GLY B 1 161 ? -5.043 2.824 -19.234 1 86.88 161 GLY B CA 1
ATOM 3591 C C . GLY B 1 161 ? -5.23 2.412 -17.797 1 86.88 161 GLY B C 1
ATOM 3592 O O . GLY B 1 161 ? -5.109 1.233 -17.453 1 86.88 161 GLY B O 1
ATOM 3593 N N . ALA B 1 162 ? -5.668 3.346 -16.875 1 82.19 162 ALA B N 1
ATOM 3594 C CA . ALA B 1 162 ? -5.844 3.055 -15.461 1 82.19 162 ALA B CA 1
ATOM 3595 C C . ALA B 1 162 ? -7.324 2.969 -15.102 1 82.19 162 ALA B C 1
ATOM 3597 O O . ALA B 1 162 ? -7.676 2.846 -13.922 1 82.19 162 ALA B O 1
ATOM 3598 N N . ASP B 1 163 ? -8.172 2.992 -16.062 1 83.12 163 ASP B N 1
ATOM 3599 C CA . ASP B 1 163 ? -9.617 3.068 -15.852 1 83.12 163 ASP B CA 1
ATOM 3600 C C . ASP B 1 163 ? -10.203 1.685 -15.594 1 83.12 163 ASP B C 1
ATOM 3602 O O . ASP B 1 163 ? -10.875 1.118 -16.453 1 83.12 163 ASP B O 1
ATOM 3606 N N . MET B 1 164 ? -10.164 1.194 -14.375 1 83.81 164 MET B N 1
ATOM 3607 C CA . MET B 1 164 ? -10.672 -0.124 -14 1 83.81 164 MET B CA 1
ATOM 3608 C C . MET B 1 164 ? -12.188 -0.185 -14.133 1 83.81 164 MET B C 1
ATOM 3610 O O . MET B 1 164 ? -12.742 -1.23 -14.469 1 83.81 164 MET B O 1
ATOM 3614 N N . GLY B 1 165 ? -12.781 0.975 -13.859 1 81.81 165 GLY B N 1
ATOM 3615 C CA . GLY B 1 165 ? -14.234 1.021 -13.945 1 81.81 165 GLY B CA 1
ATOM 3616 C C . GLY B 1 165 ? -14.758 0.681 -15.328 1 81.81 165 GLY B C 1
ATOM 3617 O O . GLY B 1 165 ? -15.797 0.04 -15.461 1 81.81 165 GLY B O 1
ATOM 3618 N N . ALA B 1 166 ? -14.078 1.081 -16.297 1 86.69 166 ALA B N 1
ATOM 3619 C CA . ALA B 1 166 ? -14.508 0.844 -17.672 1 86.69 166 ALA B CA 1
ATOM 3620 C C . ALA B 1 166 ? -14.398 -0.634 -18.031 1 86.69 166 ALA B C 1
ATOM 3622 O O . ALA B 1 166 ? -14.984 -1.081 -19.016 1 86.69 166 ALA B O 1
ATOM 3623 N N . MET B 1 167 ? -13.641 -1.442 -17.219 1 88.88 167 MET B N 1
ATOM 3624 C CA . MET B 1 167 ? -13.406 -2.857 -17.5 1 88.88 167 MET B CA 1
ATOM 3625 C C . MET B 1 167 ? -14.352 -3.734 -16.688 1 88.88 167 MET B C 1
ATOM 3627 O O . MET B 1 167 ? -14.359 -4.957 -16.844 1 88.88 167 MET B O 1
ATOM 3631 N N . LYS B 1 168 ? -15.195 -3.182 -15.797 1 84.88 168 LYS B N 1
ATOM 3632 C CA . LYS B 1 168 ? -15.977 -3.875 -14.773 1 84.88 168 LYS B CA 1
ATOM 3633 C C . LYS B 1 168 ? -16.828 -4.984 -15.398 1 84.88 168 LYS B C 1
ATOM 3635 O O . LYS B 1 168 ? -17 -6.047 -14.797 1 84.88 168 LYS B O 1
ATOM 3640 N N . ASP B 1 169 ? -17.281 -4.875 -16.625 1 88.31 169 ASP B N 1
ATOM 3641 C CA . ASP B 1 169 ? -18.172 -5.863 -17.203 1 88.31 169 ASP B CA 1
ATOM 3642 C C . ASP B 1 169 ? -17.453 -6.723 -18.234 1 88.31 169 ASP B C 1
ATOM 3644 O O . ASP B 1 169 ? -18.062 -7.547 -18.922 1 88.31 169 ASP B O 1
ATOM 3648 N N . LEU B 1 170 ? -16.203 -6.555 -18.219 1 89.94 170 LEU B N 1
ATOM 3649 C CA . LEU B 1 170 ? -15.469 -7.238 -19.281 1 89.94 170 LEU B CA 1
ATOM 3650 C C . LEU B 1 170 ? -14.656 -8.398 -18.703 1 89.94 170 LEU B C 1
ATOM 3652 O O . LEU B 1 170 ? -14.109 -9.211 -19.469 1 89.94 170 LEU B O 1
ATOM 3656 N N . TYR B 1 171 ? -14.602 -8.562 -17.484 1 87.25 171 TYR B N 1
ATOM 3657 C CA . TYR B 1 171 ? -13.914 -9.648 -16.797 1 87.25 171 TYR B CA 1
ATOM 3658 C C . TYR B 1 171 ? -14.539 -9.898 -15.422 1 87.25 171 TYR B C 1
ATOM 3660 O O . TYR B 1 171 ? -15.32 -9.086 -14.93 1 87.25 171 TYR B O 1
ATOM 3668 N N . ASP B 1 172 ? -14.289 -10.969 -14.859 1 83.38 172 ASP B N 1
ATOM 3669 C CA . ASP B 1 172 ? -14.891 -11.32 -13.57 1 83.38 172 ASP B CA 1
ATOM 3670 C C . ASP B 1 172 ? -14 -10.883 -12.414 1 83.38 172 ASP B C 1
ATOM 3672 O O . ASP B 1 172 ? -14.344 -11.078 -11.25 1 83.38 172 ASP B O 1
ATOM 3676 N N . ILE B 1 173 ? -12.781 -10.398 -12.758 1 83.5 173 ILE B N 1
ATOM 3677 C CA . ILE B 1 173 ? -11.883 -9.836 -11.75 1 83.5 173 ILE B CA 1
ATOM 3678 C C . ILE B 1 173 ? -11.5 -8.406 -12.141 1 83.5 173 ILE B C 1
ATOM 3680 O O . ILE B 1 173 ? -11.508 -8.062 -13.328 1 83.5 173 ILE B O 1
ATOM 3684 N N . PRO B 1 174 ? -11.234 -7.496 -11.125 1 83.62 174 PRO B N 1
ATOM 3685 C CA . PRO B 1 174 ? -10.812 -6.133 -11.469 1 83.62 174 PRO B CA 1
ATOM 3686 C C . PRO B 1 174 ? -9.461 -6.094 -12.18 1 83.62 174 PRO B C 1
ATOM 3688 O O . PRO B 1 174 ? -8.508 -6.73 -11.734 1 83.62 174 PRO B O 1
ATOM 3691 N N . VAL B 1 175 ? -9.438 -5.438 -13.305 1 88.25 175 VAL B N 1
ATOM 3692 C CA . VAL B 1 175 ? -8.203 -5.285 -14.07 1 88.25 175 VAL B CA 1
ATOM 3693 C C . VAL B 1 175 ? -8.219 -3.957 -14.82 1 88.25 175 VAL B C 1
ATOM 3695 O O . VAL B 1 175 ? -9.273 -3.498 -15.258 1 88.25 175 VAL B O 1
ATOM 3698 N N . THR B 1 176 ? -7.062 -3.33 -14.93 1 88.81 176 THR B N 1
ATOM 3699 C CA . THR B 1 176 ? -6.957 -2.107 -15.719 1 88.81 176 THR B CA 1
ATOM 3700 C C . THR B 1 176 ? -6.758 -2.432 -17.203 1 88.81 176 THR B C 1
ATOM 3702 O O . THR B 1 176 ? -6.227 -3.488 -17.531 1 88.81 176 THR B O 1
ATOM 3705 N N . PRO B 1 177 ? -7.207 -1.461 -18.125 1 91.38 177 PRO B N 1
ATOM 3706 C CA . PRO B 1 177 ? -6.93 -1.668 -19.547 1 91.38 177 PRO B CA 1
ATOM 3707 C C . PRO B 1 177 ? -5.441 -1.862 -19.844 1 91.38 177 PRO B C 1
ATOM 3709 O O . PRO B 1 177 ? -5.078 -2.656 -20.719 1 91.38 177 PRO B O 1
ATOM 3712 N N . ALA B 1 178 ? -4.59 -1.247 -19.141 1 91.44 178 ALA B N 1
ATOM 3713 C CA . ALA B 1 178 ? -3.15 -1.274 -19.375 1 91.44 178 ALA B CA 1
ATOM 3714 C C . ALA B 1 178 ? -2.596 -2.688 -19.219 1 91.44 178 ALA B C 1
ATOM 3716 O O . ALA B 1 178 ? -1.643 -3.068 -19.906 1 91.44 178 ALA B O 1
ATOM 3717 N N . ARG B 1 179 ? -3.225 -3.457 -18.391 1 91.5 179 ARG B N 1
ATOM 3718 C CA . ARG B 1 179 ? -2.775 -4.828 -18.156 1 91.5 179 ARG B CA 1
ATOM 3719 C C . ARG B 1 179 ? -2.994 -5.691 -19.391 1 91.5 179 ARG B C 1
ATOM 3721 O O . ARG B 1 179 ? -2.416 -6.773 -19.516 1 91.5 179 ARG B O 1
ATOM 3728 N N . LEU B 1 180 ? -3.738 -5.254 -20.328 1 92.88 180 LEU B N 1
ATOM 3729 C CA . LEU B 1 180 ? -4.055 -5.996 -21.531 1 92.88 180 LEU B CA 1
ATOM 3730 C C . LEU B 1 180 ? -3.375 -5.375 -22.75 1 92.88 180 LEU B C 1
ATOM 3732 O O . LEU B 1 180 ? -3.721 -5.691 -23.891 1 92.88 180 LEU B O 1
ATOM 3736 N N . ARG B 1 181 ? -2.418 -4.5 -22.5 1 90.5 181 ARG B N 1
ATOM 3737 C CA . ARG B 1 181 ? -1.755 -3.768 -23.562 1 90.5 181 ARG B CA 1
ATOM 3738 C C . ARG B 1 181 ? -1.126 -4.723 -24.578 1 90.5 181 ARG B C 1
ATOM 3740 O O . ARG B 1 181 ? -1.22 -4.508 -25.781 1 90.5 181 ARG B O 1
ATOM 3747 N N . TYR B 1 182 ? -0.327 -5.727 -24.172 1 81.88 182 TYR B N 1
ATOM 3748 C CA . TYR B 1 182 ? 0.433 -6.594 -25.078 1 81.88 182 TYR B CA 1
ATOM 3749 C C . TYR B 1 182 ? -0.154 -8 -25.094 1 81.88 182 TYR B C 1
ATOM 3751 O O . TYR B 1 182 ? 0.515 -8.953 -25.5 1 81.88 182 TYR B O 1
ATOM 3759 N N . GLY B 1 183 ? -1.39 -8.195 -24.734 1 72.69 183 GLY B N 1
ATOM 3760 C CA . GLY B 1 183 ? -2.035 -9.492 -24.844 1 72.69 183 GLY B CA 1
ATOM 3761 C C . GLY B 1 183 ? -2.797 -9.883 -23.594 1 72.69 183 GLY B C 1
ATOM 3762 O O . GLY B 1 183 ? -2.967 -9.078 -22.672 1 72.69 183 GLY B O 1
ATOM 3763 N N . ASN B 1 184 ? -3.303 -11.195 -23.766 1 72.25 184 ASN B N 1
ATOM 3764 C CA . ASN B 1 184 ? -4.418 -11.586 -22.906 1 72.25 184 ASN B CA 1
ATOM 3765 C C . ASN B 1 184 ? -4.07 -12.805 -22.062 1 72.25 184 ASN B C 1
ATOM 3767 O O . ASN B 1 184 ? -4.961 -13.547 -21.641 1 72.25 184 ASN B O 1
ATOM 3771 N N . THR B 1 185 ? -3.199 -12.992 -21.109 1 87.12 185 THR B N 1
ATOM 3772 C CA . THR B 1 185 ? -3.057 -14.07 -20.141 1 87.12 185 THR B CA 1
ATOM 3773 C C . THR B 1 185 ? -2.902 -13.508 -18.719 1 87.12 185 THR B C 1
ATOM 3775 O O . THR B 1 185 ? -1.789 -13.422 -18.203 1 87.12 185 THR B O 1
ATOM 3778 N N . LEU B 1 186 ? -4.09 -13.367 -18.203 1 90.5 186 LEU B N 1
ATOM 3779 C CA . LEU B 1 186 ? -4.109 -12.625 -16.953 1 90.5 186 LEU B CA 1
ATOM 3780 C C . LEU B 1 186 ? -3.99 -13.57 -15.758 1 90.5 186 LEU B C 1
ATOM 3782 O O . LEU B 1 186 ? -3.469 -13.195 -14.703 1 90.5 186 LEU B O 1
ATOM 3786 N N . THR B 1 187 ? -4.516 -14.797 -15.938 1 92 187 THR B N 1
ATOM 3787 C CA . THR B 1 187 ? -4.668 -15.695 -14.797 1 92 187 THR B CA 1
ATOM 3788 C C . THR B 1 187 ? -4.277 -17.125 -15.18 1 92 187 THR B C 1
ATOM 3790 O O . THR B 1 187 ? -4.031 -17.406 -16.344 1 92 187 THR B O 1
ATOM 3793 N N . VAL B 1 188 ? -4.285 -18 -14.148 1 92.38 188 VAL B N 1
ATOM 3794 C CA . VAL B 1 188 ? -3.988 -19.406 -14.383 1 92.38 188 VAL B CA 1
ATOM 3795 C C . VAL B 1 188 ? -5.113 -20.047 -15.195 1 92.38 188 VAL B C 1
ATOM 3797 O O . VAL B 1 188 ? -4.871 -20.938 -16 1 92.38 188 VAL B O 1
ATOM 3800 N N . GLN B 1 189 ? -6.316 -19.5 -15.094 1 89.31 189 GLN B N 1
ATOM 3801 C CA . GLN B 1 189 ? -7.457 -19.891 -15.914 1 89.31 189 GLN B CA 1
ATOM 3802 C C . GLN B 1 189 ? -7.152 -19.734 -17.391 1 89.31 189 GLN B C 1
ATOM 3804 O O . GLN B 1 189 ? -7.387 -20.641 -18.188 1 89.31 189 GLN B O 1
ATOM 3809 N N . GLU B 1 190 ? -6.625 -18.641 -17.719 1 87.56 190 GLU B N 1
ATOM 3810 C CA . GLU B 1 190 ? -6.34 -18.344 -19.125 1 87.56 190 GLU B CA 1
ATOM 3811 C C . GLU B 1 190 ? -5.055 -19.031 -19.578 1 87.56 190 GLU B C 1
ATOM 3813 O O . GLU B 1 190 ? -4.926 -19.406 -20.734 1 87.56 190 GLU B O 1
ATOM 3818 N N . ALA B 1 191 ? -4.113 -19.172 -18.672 1 88.38 191 ALA B N 1
ATOM 3819 C CA . ALA B 1 191 ? -2.809 -19.734 -19.016 1 88.38 191 ALA B CA 1
ATOM 3820 C C . ALA B 1 191 ? -2.9 -21.234 -19.234 1 88.38 191 ALA B C 1
ATOM 3822 O O . ALA B 1 191 ? -2.17 -21.797 -20.062 1 88.38 191 ALA B O 1
ATOM 3823 N N . LEU B 1 192 ? -3.855 -21.875 -18.516 1 86.94 192 LEU B N 1
ATOM 3824 C CA . LEU B 1 192 ? -3.75 -23.328 -18.484 1 86.94 192 LEU B CA 1
ATOM 3825 C C . LEU B 1 192 ? -5.129 -23.984 -18.562 1 86.94 192 LEU B C 1
ATOM 3827 O O . LEU B 1 192 ? -5.266 -25.109 -19.016 1 86.94 192 LEU B O 1
ATOM 3831 N N . TRP B 1 193 ? -6.191 -23.438 -18.016 1 82.5 193 TRP B N 1
ATOM 3832 C CA . TRP B 1 193 ? -7.473 -24.094 -17.812 1 82.5 193 TRP B CA 1
ATOM 3833 C C . TRP B 1 193 ? -8.453 -23.734 -18.922 1 82.5 193 TRP B C 1
ATOM 3835 O O . TRP B 1 193 ? -9.648 -24.062 -18.828 1 82.5 193 TRP B O 1
ATOM 3845 N N . GLN B 1 194 ? -8.109 -22.875 -19.922 1 70.44 194 GLN B N 1
ATOM 3846 C CA . GLN B 1 194 ? -9.086 -22.469 -20.938 1 70.44 194 GLN B CA 1
ATOM 3847 C C . GLN B 1 194 ? -9.242 -23.547 -22.016 1 70.44 194 GLN B C 1
ATOM 3849 O O . GLN B 1 194 ? -8.258 -24.125 -22.453 1 70.44 194 GLN B O 1
ATOM 3854 N N . PRO B 1 195 ? -10.547 -24.047 -22.109 1 53.88 195 PRO B N 1
ATOM 3855 C CA . PRO B 1 195 ? -10.93 -25.031 -23.141 1 53.88 195 PRO B CA 1
ATOM 3856 C C . PRO B 1 195 ? -10.406 -24.656 -24.531 1 53.88 195 PRO B C 1
ATOM 3858 O O . PRO B 1 195 ? -10.016 -25.547 -25.297 1 53.88 195 PRO B O 1
ATOM 3861 N N . VAL B 1 196 ? -10.828 -23.359 -24.906 1 49.56 196 VAL B N 1
ATOM 3862 C CA . VAL B 1 196 ? -10.398 -23 -26.25 1 49.56 196 VAL B CA 1
ATOM 3863 C C . VAL B 1 196 ? -8.922 -23.344 -26.438 1 49.56 196 VAL B C 1
ATOM 3865 O O . VAL B 1 196 ? -8.43 -23.438 -27.562 1 49.56 196 VAL B O 1
ATOM 3868 N N . LEU B 1 197 ? -8.305 -23.484 -25.25 1 50.53 197 LEU B N 1
ATOM 3869 C CA . LEU B 1 197 ? -6.879 -23.797 -25.266 1 50.53 197 LEU B CA 1
ATOM 3870 C C . LEU B 1 197 ? -6.656 -25.297 -25.391 1 50.53 197 LEU B C 1
ATOM 3872 O O . LEU B 1 197 ? -5.527 -25.75 -25.594 1 50.53 197 LEU B O 1
ATOM 3876 N N . GLU B 1 198 ? -7.773 -26.062 -24.922 1 51.84 198 GLU B N 1
ATOM 3877 C CA . GLU B 1 198 ? -7.5 -27.469 -25.109 1 51.84 198 GLU B CA 1
ATOM 3878 C C . GLU B 1 198 ? -6.859 -27.734 -26.484 1 51.84 198 GLU B C 1
ATOM 3880 O O . GLU B 1 198 ? -6.008 -28.609 -26.609 1 51.84 198 GLU B O 1
ATOM 3885 N N . GLN B 1 199 ? -7.492 -26.859 -27.391 1 55.97 199 GLN B N 1
ATOM 3886 C CA . GLN B 1 199 ? -7.035 -27.219 -28.734 1 55.97 199 GLN B CA 1
ATOM 3887 C C . GLN B 1 199 ? -5.926 -26.281 -29.203 1 55.97 199 GLN B C 1
ATOM 3889 O O . GLN B 1 199 ? -5.441 -26.406 -30.328 1 55.97 199 GLN B O 1
ATOM 3894 N N . ASN B 1 200 ? -5.535 -25.469 -28.25 1 66.88 200 ASN B N 1
ATOM 3895 C CA . ASN B 1 200 ? -4.555 -24.531 -28.797 1 66.88 200 ASN B CA 1
ATOM 3896 C C . ASN B 1 200 ? -3.189 -24.703 -28.125 1 66.88 200 ASN B C 1
ATOM 3898 O O . ASN B 1 200 ? -2.826 -23.922 -27.25 1 66.88 200 ASN B O 1
ATOM 3902 N N . GLU B 1 201 ? -2.604 -25.609 -28.562 1 75.31 201 GLU B N 1
ATOM 3903 C CA . GLU B 1 201 ? -1.262 -25.906 -28.062 1 75.31 201 GLU B CA 1
ATOM 3904 C C . GLU B 1 201 ? -0.341 -24.688 -28.219 1 75.31 201 GLU B C 1
ATOM 3906 O O . GLU B 1 201 ? 0.481 -24.422 -27.328 1 75.31 201 GLU B O 1
ATOM 3911 N N . LYS B 1 202 ? -0.584 -24.031 -29.25 1 79.62 202 LYS B N 1
ATOM 3912 C CA . LYS B 1 202 ? 0.254 -22.859 -29.516 1 79.62 202 LYS B CA 1
ATOM 3913 C C . LYS B 1 202 ? 0.044 -21.781 -28.453 1 79.62 202 LYS B C 1
ATOM 3915 O O . LYS B 1 202 ? 1 -21.141 -28.016 1 79.62 202 LYS B O 1
ATOM 3920 N N . ALA B 1 203 ? -1.16 -21.656 -28.062 1 79.38 203 ALA B N 1
ATOM 3921 C CA . ALA B 1 203 ? -1.484 -20.641 -27.062 1 79.38 203 ALA B CA 1
ATOM 3922 C C . ALA B 1 203 ? -0.876 -20.984 -25.703 1 79.38 203 ALA B C 1
ATOM 3924 O O . ALA B 1 203 ? -0.367 -20.125 -25 1 79.38 203 ALA B O 1
ATOM 3925 N N . TYR B 1 204 ? -0.898 -22.312 -25.359 1 85.75 204 TYR B N 1
ATOM 3926 C CA . TYR B 1 204 ? -0.329 -22.781 -24.109 1 85.75 204 TYR B CA 1
ATOM 3927 C C . TYR B 1 204 ? 1.187 -22.609 -24.094 1 85.75 204 TYR B C 1
ATOM 3929 O O . TYR B 1 204 ? 1.762 -22.141 -23.109 1 85.75 204 TYR B O 1
ATOM 3937 N N . LYS B 1 205 ? 1.748 -22.906 -25.25 1 87.62 205 LYS B N 1
ATOM 3938 C CA . LYS B 1 205 ? 3.197 -22.766 -25.359 1 87.62 205 LYS B CA 1
ATOM 3939 C C . LYS B 1 205 ? 3.625 -21.312 -25.25 1 87.62 205 LYS B C 1
ATOM 3941 O O . LYS B 1 205 ? 4.637 -21 -24.625 1 87.62 205 LYS B O 1
ATOM 3946 N N . ALA B 1 206 ? 2.867 -20.516 -25.828 1 87.12 206 ALA B N 1
ATOM 3947 C CA . ALA B 1 206 ? 3.18 -19.094 -25.781 1 87.12 206 ALA B CA 1
ATOM 3948 C C . ALA B 1 206 ? 3.018 -18.547 -24.359 1 87.12 206 ALA B C 1
ATOM 3950 O O . ALA B 1 206 ? 3.836 -17.734 -23.906 1 87.12 206 ALA B O 1
ATOM 3951 N N . ALA B 1 207 ? 2.002 -18.922 -23.672 1 88.69 207 ALA B N 1
ATOM 3952 C CA . ALA B 1 207 ? 1.698 -18.422 -22.344 1 88.69 207 ALA B CA 1
ATOM 3953 C C . ALA B 1 207 ? 2.734 -18.906 -21.328 1 88.69 207 ALA B C 1
ATOM 3955 O O . ALA B 1 207 ? 3.115 -18.156 -20.422 1 88.69 207 ALA B O 1
ATOM 3956 N N . LEU B 1 208 ? 3.209 -20.172 -21.469 1 93.44 208 LEU B N 1
ATOM 3957 C CA . LEU B 1 208 ? 4.055 -20.797 -20.469 1 93.44 208 LEU B CA 1
ATOM 3958 C C . LEU B 1 208 ? 5.512 -20.812 -20.906 1 93.44 208 LEU B C 1
ATOM 3960 O O . LEU B 1 208 ? 6.34 -21.516 -20.312 1 93.44 208 LEU B O 1
ATOM 3964 N N . ARG B 1 209 ? 5.93 -19.984 -21.938 1 90.62 209 ARG B N 1
ATOM 3965 C CA . ARG B 1 209 ? 7.207 -20.016 -22.641 1 90.62 209 ARG B CA 1
ATOM 3966 C C . ARG B 1 209 ? 8.367 -19.703 -21.703 1 90.62 209 ARG B C 1
ATOM 3968 O O . ARG B 1 209 ? 9.492 -20.156 -21.922 1 90.62 209 ARG B O 1
ATOM 3975 N N . GLY B 1 210 ? 8.172 -19.125 -20.656 1 93.38 210 GLY B N 1
ATOM 3976 C CA . GLY B 1 210 ? 9.266 -18.688 -19.797 1 93.38 210 GLY B CA 1
ATOM 3977 C C . GLY B 1 210 ? 9.531 -19.641 -18.641 1 93.38 210 GLY B C 1
ATOM 3978 O O . GLY B 1 210 ? 10.516 -19.484 -17.922 1 93.38 210 GLY B O 1
ATOM 3979 N N . ILE B 1 211 ? 8.789 -20.688 -18.484 1 96.25 211 ILE B N 1
ATOM 3980 C CA . ILE B 1 211 ? 8.945 -21.594 -17.344 1 96.25 211 ILE B CA 1
ATOM 3981 C C . ILE B 1 211 ? 10.039 -22.609 -17.641 1 96.25 211 ILE B C 1
ATOM 3983 O O . ILE B 1 211 ? 9.891 -23.453 -18.516 1 96.25 211 ILE B O 1
ATOM 3987 N N . ALA B 1 212 ? 11.109 -22.516 -16.922 1 94.94 212 ALA B N 1
ATOM 3988 C CA . ALA B 1 212 ? 12.25 -23.422 -17.094 1 94.94 212 ALA B CA 1
ATOM 3989 C C . ALA B 1 212 ? 12.617 -24.078 -15.773 1 94.94 212 ALA B C 1
ATOM 3991 O O . ALA B 1 212 ? 13.609 -24.812 -15.695 1 94.94 212 ALA B O 1
ATOM 3992 N N . VAL B 1 213 ? 11.914 -23.828 -14.711 1 95.94 213 VAL B N 1
ATOM 3993 C CA . VAL B 1 213 ? 12.102 -24.375 -13.375 1 95.94 213 VAL B CA 1
ATOM 3994 C C . VAL B 1 213 ? 10.867 -25.156 -12.953 1 95.94 213 VAL B C 1
ATOM 3996 O O . VAL B 1 213 ? 9.797 -25.016 -13.562 1 95.94 213 VAL B O 1
ATOM 3999 N N . PRO B 1 214 ? 10.992 -26.062 -11.938 1 96.56 214 PRO B N 1
ATOM 4000 C CA . PRO B 1 214 ? 9.812 -26.797 -11.469 1 96.56 214 PRO B CA 1
ATOM 4001 C C . PRO B 1 214 ? 8.641 -25.859 -11.156 1 96.56 214 PRO B C 1
ATOM 4003 O O . PRO B 1 214 ? 8.836 -24.781 -10.602 1 96.56 214 PRO B O 1
ATOM 4006 N N . ALA B 1 215 ? 7.461 -26.312 -11.484 1 97.88 215 ALA B N 1
ATOM 4007 C CA . ALA B 1 215 ? 6.289 -25.453 -11.398 1 97.88 215 ALA B CA 1
ATOM 4008 C C . ALA B 1 215 ? 5.129 -26.172 -10.711 1 97.88 215 ALA B C 1
ATOM 4010 O O . ALA B 1 215 ? 4.914 -27.359 -10.93 1 97.88 215 ALA B O 1
ATOM 4011 N N . LEU B 1 216 ? 4.438 -25.484 -9.867 1 98.44 216 LEU B N 1
ATOM 4012 C CA . LEU B 1 216 ? 3.209 -25.938 -9.219 1 98.44 216 LEU B CA 1
ATOM 4013 C C . LEU B 1 216 ? 2.031 -25.062 -9.617 1 98.44 216 LEU B C 1
ATOM 4015 O O . LEU B 1 216 ? 2.07 -23.844 -9.43 1 98.44 216 LEU B O 1
ATOM 4019 N N . PHE B 1 217 ? 1.023 -25.641 -10.211 1 97.38 217 PHE B N 1
ATOM 4020 C CA . PHE B 1 217 ? -0.227 -24.953 -10.508 1 97.38 217 PHE B CA 1
ATOM 4021 C C . PHE B 1 217 ? -1.285 -25.281 -9.461 1 97.38 217 PHE B C 1
ATOM 4023 O O . PHE B 1 217 ? -1.649 -26.438 -9.266 1 97.38 217 PHE B O 1
ATOM 4030 N N . LEU B 1 218 ? -1.723 -24.25 -8.789 1 97.31 218 LEU B N 1
ATOM 4031 C CA . LEU B 1 218 ? -2.793 -24.375 -7.801 1 97.31 218 LEU B CA 1
ATOM 4032 C C . LEU B 1 218 ? -4.105 -23.828 -8.359 1 97.31 218 LEU B C 1
ATOM 4034 O O . LEU B 1 218 ? -4.25 -22.625 -8.562 1 97.31 218 LEU B O 1
ATOM 4038 N N . LEU B 1 219 ? -5.051 -24.766 -8.547 1 95.31 219 LEU B N 1
ATOM 4039 C CA . LEU B 1 219 ? -6.332 -24.406 -9.156 1 95.31 219 LEU B CA 1
ATOM 4040 C C . LEU B 1 219 ? -7.449 -24.438 -8.117 1 95.31 219 LEU B C 1
ATOM 4042 O O . LEU B 1 219 ? -7.867 -25.5 -7.664 1 95.31 219 LEU B O 1
ATOM 4046 N N . ALA B 1 220 ? -7.992 -23.203 -7.812 1 95.12 220 ALA B N 1
ATOM 4047 C CA . ALA B 1 220 ? -9.062 -23.062 -6.824 1 95.12 220 ALA B CA 1
ATOM 4048 C C . ALA B 1 220 ? -10.43 -23.125 -7.492 1 95.12 220 ALA B C 1
ATOM 4050 O O . ALA B 1 220 ? -10.648 -22.547 -8.555 1 95.12 220 ALA B O 1
ATOM 4051 N N . THR B 1 221 ? -11.344 -23.922 -6.84 1 91.12 221 THR B N 1
ATOM 4052 C CA . THR B 1 221 ? -12.68 -24.062 -7.402 1 91.12 221 THR B CA 1
ATOM 4053 C C . THR B 1 221 ? -13.742 -23.766 -6.344 1 91.12 221 THR B C 1
ATOM 4055 O O . THR B 1 221 ? -13.453 -23.781 -5.148 1 91.12 221 THR B O 1
ATOM 4058 N N . ASP B 1 222 ? -14.922 -23.328 -6.91 1 87.88 222 ASP B N 1
ATOM 4059 C CA . ASP B 1 222 ? -16.094 -23.328 -6.039 1 87.88 222 ASP B CA 1
ATOM 4060 C C . ASP B 1 222 ? -16.719 -24.719 -5.957 1 87.88 222 ASP B C 1
ATOM 4062 O O . ASP B 1 222 ? -16.312 -25.625 -6.691 1 87.88 222 ASP B O 1
ATOM 4066 N N . ALA B 1 223 ? -17.641 -24.891 -5.082 1 84.94 223 ALA B N 1
ATOM 4067 C CA . ALA B 1 223 ? -18.219 -26.188 -4.789 1 84.94 223 ALA B CA 1
ATOM 4068 C C . ALA B 1 223 ? -18.875 -26.781 -6.027 1 84.94 223 ALA B C 1
ATOM 4070 O O . ALA B 1 223 ? -18.812 -28 -6.254 1 84.94 223 ALA B O 1
ATOM 4071 N N . SER B 1 224 ? -19.547 -25.984 -6.863 1 84.31 224 SER B N 1
ATOM 4072 C CA . SER B 1 224 ? -20.328 -26.453 -7.992 1 84.31 224 SER B CA 1
ATOM 4073 C C . SER B 1 224 ? -19.438 -26.984 -9.109 1 84.31 224 SER B C 1
ATOM 4075 O O . SER B 1 224 ? -19.891 -27.75 -9.969 1 84.31 224 SER B O 1
ATOM 4077 N N . TYR B 1 225 ? -18.109 -26.734 -9.039 1 87.88 225 TYR B N 1
ATOM 4078 C CA . TYR B 1 225 ? -17.234 -27.078 -10.156 1 87.88 225 TYR B CA 1
ATOM 4079 C C . TYR B 1 225 ? -16.188 -28.109 -9.734 1 87.88 225 TYR B C 1
ATOM 4081 O O . TYR B 1 225 ? -15.344 -28.5 -10.539 1 87.88 225 TYR B O 1
ATOM 4089 N N . ASN B 1 226 ? -16.25 -28.594 -8.578 1 89.38 226 ASN B N 1
ATOM 4090 C CA . ASN B 1 226 ? -15.219 -29.469 -8.016 1 89.38 226 ASN B CA 1
ATOM 4091 C C . ASN B 1 226 ? -15.094 -30.766 -8.805 1 89.38 226 ASN B C 1
ATOM 4093 O O . ASN B 1 226 ? -14 -31.141 -9.234 1 89.38 226 ASN B O 1
ATOM 4097 N N . ALA B 1 227 ? -16.156 -31.406 -8.992 1 89.94 227 ALA B N 1
ATOM 4098 C CA . ALA B 1 227 ? -16.156 -32.719 -9.617 1 89.94 227 ALA B CA 1
ATOM 4099 C C . ALA B 1 227 ? -15.672 -32.625 -11.062 1 89.94 227 ALA B C 1
ATOM 4101 O O . ALA B 1 227 ? -14.852 -33.469 -11.492 1 89.94 227 ALA B O 1
ATOM 4102 N N . ARG B 1 228 ? -16.203 -31.734 -11.797 1 87.19 228 ARG B N 1
ATOM 4103 C CA . ARG B 1 228 ? -15.805 -31.562 -13.195 1 87.19 228 ARG B CA 1
ATOM 4104 C C . ARG B 1 228 ? -14.328 -31.188 -13.312 1 87.19 228 ARG B C 1
ATOM 4106 O O . ARG B 1 228 ? -13.633 -31.672 -14.211 1 87.19 228 ARG B O 1
ATOM 4113 N N . ALA B 1 229 ? -13.844 -30.328 -12.422 1 89.94 229 ALA B N 1
ATOM 4114 C CA . ALA B 1 229 ? -12.445 -29.922 -12.43 1 89.94 229 ALA B CA 1
ATOM 4115 C C . ALA B 1 229 ? -11.531 -31.109 -12.117 1 89.94 229 ALA B C 1
ATOM 4117 O O . ALA B 1 229 ? -10.469 -31.266 -12.727 1 89.94 229 ALA B O 1
ATOM 4118 N N . ALA B 1 230 ? -11.969 -31.922 -11.211 1 91.81 230 ALA B N 1
ATOM 4119 C CA . ALA B 1 230 ? -11.18 -33.094 -10.836 1 91.81 230 ALA B CA 1
ATOM 4120 C C . ALA B 1 230 ? -11.031 -34.031 -12.008 1 91.81 230 ALA B C 1
ATOM 4122 O O . ALA B 1 230 ? -9.953 -34.625 -12.219 1 91.81 230 ALA B O 1
ATOM 4123 N N . SER B 1 231 ? -12.07 -34.188 -12.734 1 89.81 231 SER B N 1
ATOM 4124 C CA . SER B 1 231 ? -12.062 -35.094 -13.875 1 89.81 231 SER B CA 1
ATOM 4125 C C . SER B 1 231 ? -11.164 -34.562 -14.992 1 89.81 231 SER B C 1
ATOM 4127 O O . SER B 1 231 ? -10.609 -35.344 -15.766 1 89.81 231 SER B O 1
ATOM 4129 N N . ALA B 1 232 ? -10.977 -33.281 -15.094 1 87.56 232 ALA B N 1
ATOM 4130 C CA . ALA B 1 232 ? -10.211 -32.656 -16.172 1 87.56 232 ALA B CA 1
ATOM 4131 C C . ALA B 1 232 ? -8.734 -32.562 -15.82 1 87.56 232 ALA B C 1
ATOM 4133 O O . ALA B 1 232 ? -7.891 -32.312 -16.688 1 87.56 232 ALA B O 1
ATOM 4134 N N . LEU B 1 233 ? -8.32 -32.875 -14.578 1 89.5 233 LEU B N 1
ATOM 4135 C CA . LEU B 1 233 ? -6.992 -32.562 -14.047 1 89.5 233 LEU B CA 1
ATOM 4136 C C . LEU B 1 233 ? -5.918 -33.344 -14.805 1 89.5 233 LEU B C 1
ATOM 4138 O O . LEU B 1 233 ? -4.863 -32.812 -15.125 1 89.5 233 LEU B O 1
ATOM 4142 N N . PRO B 1 234 ? -6.125 -34.625 -15.141 1 88.69 234 PRO B N 1
ATOM 4143 C CA . PRO B 1 234 ? -5.082 -35.344 -15.859 1 88.69 234 PRO B CA 1
ATOM 4144 C C . PRO B 1 234 ? -4.781 -34.75 -17.234 1 88.69 234 PRO B C 1
ATOM 4146 O O . PRO B 1 234 ? -3.619 -34.656 -17.641 1 88.69 234 PRO B O 1
ATOM 4149 N N . ALA B 1 235 ? -5.848 -34.312 -17.938 1 86.5 235 ALA B N 1
ATOM 4150 C CA . ALA B 1 235 ? -5.664 -33.688 -19.25 1 86.5 235 ALA B CA 1
ATOM 4151 C C . ALA B 1 235 ? -4.926 -32.375 -19.125 1 86.5 235 ALA B C 1
ATOM 4153 O O . ALA B 1 235 ? -4.07 -32.031 -19.953 1 86.5 235 ALA B O 1
ATOM 4154 N N . VAL B 1 236 ? -5.238 -31.625 -18.094 1 87.88 236 VAL B N 1
ATOM 4155 C CA . VAL B 1 236 ? -4.613 -30.328 -17.859 1 87.88 236 VAL B CA 1
ATOM 4156 C C . VAL B 1 236 ? -3.135 -30.516 -17.531 1 87.88 236 VAL B C 1
ATOM 4158 O O . VAL B 1 236 ? -2.287 -29.766 -18.016 1 87.88 236 VAL B O 1
ATOM 4161 N N . ARG B 1 237 ? -2.867 -31.484 -16.719 1 89.44 237 ARG B N 1
ATOM 4162 C CA . ARG B 1 237 ? -1.479 -31.781 -16.375 1 89.44 237 ARG B CA 1
ATOM 4163 C C . ARG B 1 237 ? -0.675 -32.156 -17.609 1 89.44 237 ARG B C 1
ATOM 4165 O O . ARG B 1 237 ? 0.469 -31.734 -17.766 1 89.44 237 ARG B O 1
ATOM 4172 N N . SER B 1 238 ? -1.246 -32.969 -18.469 1 89 238 SER B N 1
ATOM 4173 C CA . SER B 1 238 ? -0.585 -33.375 -19.703 1 89 238 SER B CA 1
ATOM 4174 C C . SER B 1 238 ? -0.287 -32.156 -20.594 1 89 238 SER B C 1
ATOM 4176 O O . SER B 1 238 ? 0.791 -32.094 -21.188 1 89 238 SER B O 1
ATOM 4178 N N . VAL B 1 239 ? -1.282 -31.266 -20.703 1 87.31 239 VAL B N 1
ATOM 4179 C CA . VAL B 1 239 ? -1.117 -30.062 -21.5 1 87.31 239 VAL B CA 1
ATOM 4180 C C . VAL B 1 239 ? 0.014 -29.219 -20.938 1 87.31 239 VAL B C 1
ATOM 4182 O O . VAL B 1 239 ? 0.853 -28.703 -21.672 1 87.31 239 VAL B O 1
ATOM 4185 N N . ALA B 1 240 ? 0.06 -29.062 -19.594 1 91.25 240 ALA B N 1
ATOM 4186 C CA . ALA B 1 240 ? 1.084 -28.266 -18.922 1 91.25 240 ALA B CA 1
ATOM 4187 C C . ALA B 1 240 ? 2.477 -28.844 -19.172 1 91.25 240 ALA B C 1
ATOM 4189 O O . ALA B 1 240 ? 3.416 -28.094 -19.484 1 91.25 240 ALA B O 1
ATOM 4190 N N . MET B 1 241 ? 2.609 -30.141 -19.078 1 91.31 241 MET B N 1
ATOM 4191 C CA . MET B 1 241 ? 3.889 -30.812 -19.266 1 91.31 241 MET B CA 1
ATOM 4192 C C . MET B 1 241 ? 4.402 -30.641 -20.688 1 91.31 241 MET B C 1
ATOM 4194 O O . MET B 1 241 ? 5.578 -30.328 -20.891 1 91.31 241 MET B O 1
ATOM 4198 N N . LYS B 1 242 ? 3.498 -30.766 -21.625 1 89.19 242 LYS B N 1
ATOM 4199 C CA . LYS B 1 242 ? 3.869 -30.609 -23.031 1 89.19 242 LYS B CA 1
ATOM 4200 C C . LYS B 1 242 ? 4.266 -29.172 -23.344 1 89.19 242 LYS B C 1
ATOM 4202 O O . LYS B 1 242 ? 5.215 -28.938 -24.094 1 89.19 242 LYS B O 1
ATOM 4207 N N . ALA B 1 243 ? 3.482 -28.266 -22.828 1 90.75 243 ALA B N 1
ATOM 4208 C CA . ALA B 1 243 ? 3.729 -26.859 -23.109 1 90.75 243 ALA B CA 1
ATOM 4209 C C . ALA B 1 243 ? 5.047 -26.391 -22.5 1 90.75 243 ALA B C 1
ATOM 4211 O O . ALA B 1 243 ? 5.785 -25.625 -23.109 1 90.75 243 ALA B O 1
ATOM 4212 N N . ILE B 1 244 ? 5.375 -26.797 -21.281 1 93.25 244 ILE B N 1
ATOM 4213 C CA . ILE B 1 244 ? 6.555 -26.359 -20.547 1 93.25 244 ILE B CA 1
ATOM 4214 C C . ILE B 1 244 ? 7.781 -27.125 -21.031 1 93.25 244 ILE B C 1
ATOM 4216 O O . ILE B 1 244 ? 8.891 -26.594 -21.062 1 93.25 244 ILE B O 1
ATOM 4220 N N . GLY B 1 245 ? 7.609 -28.453 -21.359 1 92 245 GLY B N 1
ATOM 4221 C CA . GLY B 1 245 ? 8.688 -29.281 -21.859 1 92 245 GLY B CA 1
ATOM 4222 C C . GLY B 1 245 ? 9.594 -29.812 -20.766 1 92 245 GLY B C 1
ATOM 4223 O O . GLY B 1 245 ? 10.766 -30.125 -21.016 1 92 245 GLY B O 1
ATOM 4224 N N . LEU B 1 246 ? 9.133 -29.781 -19.562 1 92.06 246 LEU B N 1
ATOM 4225 C CA . LEU B 1 246 ? 9.867 -30.359 -18.438 1 92.06 246 LEU B CA 1
ATOM 4226 C C . LEU B 1 246 ? 9.336 -31.766 -18.109 1 92.06 246 LEU B C 1
ATOM 4228 O O . LEU B 1 246 ? 8.289 -32.156 -18.625 1 92.06 246 LEU B O 1
ATOM 4232 N N . SER B 1 247 ? 10.117 -32.469 -17.203 1 90.19 247 SER B N 1
ATOM 4233 C CA . SER B 1 247 ? 9.734 -33.844 -16.828 1 90.19 247 SER B CA 1
ATOM 4234 C C . SER B 1 247 ? 8.469 -33.844 -15.969 1 90.19 247 SER B C 1
ATOM 4236 O O . SER 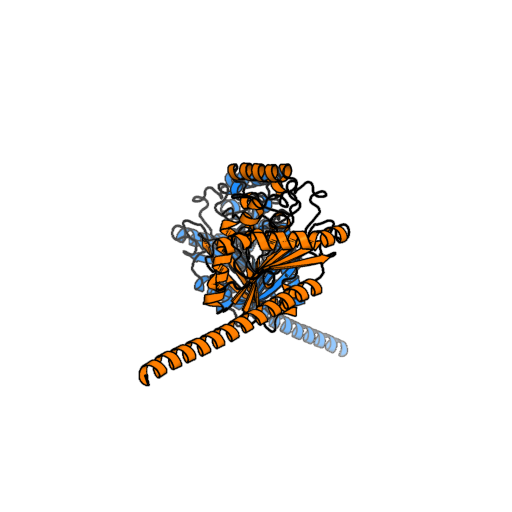B 1 247 ? 8.094 -32.812 -15.414 1 90.19 247 SER B O 1
ATOM 4238 N N . SER B 1 248 ? 7.844 -34.938 -15.938 1 90.44 248 SER B N 1
ATOM 4239 C CA . SER B 1 248 ? 6.605 -35.094 -15.18 1 90.44 248 SER B CA 1
ATOM 4240 C C . SER B 1 248 ? 6.82 -34.812 -13.695 1 90.44 248 SER B C 1
ATOM 4242 O O . SER B 1 248 ? 5.887 -34.438 -12.992 1 90.44 248 SER B O 1
ATOM 4244 N N . GLU B 1 249 ? 8.031 -34.969 -13.227 1 90.94 249 GLU B N 1
ATOM 4245 C CA . GLU B 1 249 ? 8.32 -34.75 -11.812 1 90.94 249 GLU B CA 1
ATOM 4246 C C . GLU B 1 249 ? 8.422 -33.25 -11.516 1 90.94 249 GLU B C 1
ATOM 4248 O O . GLU B 1 249 ? 8.344 -32.844 -10.352 1 90.94 249 GLU B O 1
ATOM 4253 N N . ALA B 1 250 ? 8.562 -32.5 -12.547 1 94.25 250 ALA B N 1
ATOM 4254 C CA . ALA B 1 250 ? 8.805 -31.062 -12.359 1 94.25 250 ALA B CA 1
ATOM 4255 C C . ALA B 1 250 ? 7.512 -30.266 -12.484 1 94.25 250 ALA B C 1
ATOM 4257 O O . ALA B 1 250 ? 7.453 -29.094 -12.094 1 94.25 250 ALA B O 1
ATOM 4258 N N . VAL B 1 251 ? 6.477 -30.844 -13.031 1 95.81 251 VAL B N 1
ATOM 4259 C CA . VAL B 1 251 ? 5.23 -30.125 -13.258 1 95.81 251 VAL B CA 1
ATOM 4260 C C . VAL B 1 251 ? 4.125 -30.719 -12.383 1 95.81 251 VAL B C 1
ATOM 4262 O O . VAL B 1 251 ? 3.77 -31.891 -12.531 1 95.81 251 VAL B O 1
ATOM 4265 N N . HIS B 1 252 ? 3.646 -29.906 -11.461 1 96.44 252 HIS B N 1
ATOM 4266 C CA . HIS B 1 252 ? 2.588 -30.312 -10.539 1 96.44 252 HIS B CA 1
ATOM 4267 C C . HIS B 1 252 ? 1.333 -29.469 -10.734 1 96.44 252 HIS B C 1
ATOM 4269 O O . HIS B 1 252 ? 1.421 -28.266 -10.953 1 96.44 252 HIS B O 1
ATOM 4275 N N . VAL B 1 253 ? 0.184 -30.125 -10.758 1 95.25 253 VAL B N 1
ATOM 4276 C CA . VAL B 1 253 ? -1.112 -29.453 -10.805 1 95.25 253 VAL B CA 1
ATOM 4277 C C . VAL B 1 253 ? -2.004 -29.969 -9.68 1 95.25 253 VAL B C 1
ATOM 4279 O O . VAL B 1 253 ? -2.24 -31.172 -9.57 1 95.25 253 VAL B O 1
ATOM 4282 N N . GLU B 1 254 ? -2.418 -29.062 -8.797 1 95.44 254 GLU B N 1
ATOM 4283 C CA . GLU B 1 254 ? -3.24 -29.438 -7.648 1 95.44 254 GLU B CA 1
ATOM 4284 C C . GLU B 1 254 ? -4.543 -28.641 -7.621 1 95.44 254 GLU B C 1
ATOM 4286 O O . GLU B 1 254 ? -4.559 -27.453 -7.941 1 95.44 254 GLU B O 1
ATOM 4291 N N . LEU B 1 255 ? -5.609 -29.359 -7.289 1 94.06 255 LEU B N 1
ATOM 4292 C CA . LEU B 1 255 ? -6.91 -28.734 -7.098 1 94.06 255 LEU B CA 1
ATOM 4293 C C . LEU B 1 255 ? -7.117 -28.344 -5.641 1 94.06 255 LEU B C 1
ATOM 4295 O O . LEU B 1 255 ? -6.793 -29.109 -4.734 1 94.06 255 LEU B O 1
ATOM 4299 N N . LEU B 1 256 ? -7.539 -27.125 -5.43 1 95.75 256 LEU B N 1
ATOM 4300 C CA . LEU B 1 256 ? -7.934 -26.625 -4.113 1 95.75 256 LEU B CA 1
ATOM 4301 C C . LEU B 1 256 ? -9.438 -26.391 -4.055 1 95.75 256 LEU B C 1
ATOM 4303 O O . LEU B 1 256 ? -9.906 -25.25 -4.219 1 95.75 256 LEU B O 1
ATOM 4307 N N . PRO B 1 257 ? -10.195 -27.453 -3.65 1 92.25 257 PRO B N 1
ATOM 4308 C CA . PRO B 1 257 ? -11.656 -27.375 -3.727 1 92.25 257 PRO B CA 1
ATOM 4309 C C . PRO B 1 257 ? -12.25 -26.391 -2.717 1 92.25 257 PRO B C 1
ATOM 4311 O O . PRO B 1 257 ? -11.773 -26.297 -1.585 1 92.25 257 PRO B O 1
ATOM 4314 N N . ASN B 1 258 ? -13.203 -25.641 -3.098 1 91.38 258 ASN B N 1
ATOM 4315 C CA . ASN B 1 258 ? -14.016 -24.766 -2.262 1 91.38 258 ASN B CA 1
ATOM 4316 C C . ASN B 1 258 ? -13.195 -23.609 -1.703 1 91.38 258 ASN B C 1
ATOM 4318 O O . ASN B 1 258 ? -13.391 -23.188 -0.559 1 91.38 258 ASN B O 1
ATOM 4322 N N . THR B 1 259 ? -12.203 -23.172 -2.473 1 93.5 259 THR B N 1
ATOM 4323 C CA . THR B 1 259 ? -11.344 -22.109 -1.964 1 93.5 259 THR B CA 1
ATOM 4324 C C . THR B 1 259 ? -11.5 -20.828 -2.799 1 93.5 259 THR B C 1
ATOM 4326 O O . THR B 1 259 ? -10.586 -20.016 -2.869 1 93.5 259 THR B O 1
ATOM 4329 N N . VAL B 1 260 ? -12.578 -20.766 -3.514 1 89.31 260 VAL B N 1
ATOM 4330 C CA . VAL B 1 260 ? -12.961 -19.516 -4.184 1 89.31 260 VAL B CA 1
ATOM 4331 C C . VAL B 1 260 ? -14.336 -19.078 -3.686 1 89.31 260 VAL B C 1
ATOM 4333 O O . VAL B 1 260 ? -15.219 -19.906 -3.453 1 89.31 260 VAL B O 1
ATOM 4336 N N . ASP B 1 261 ? -14.375 -17.734 -3.398 1 81.5 261 ASP B N 1
ATOM 4337 C CA . ASP B 1 261 ? -15.688 -17.172 -3.082 1 81.5 261 ASP B CA 1
ATOM 4338 C C . ASP B 1 261 ? -16.609 -17.188 -4.305 1 81.5 261 ASP B C 1
ATOM 4340 O O . ASP B 1 261 ? -16.266 -16.641 -5.352 1 81.5 261 ASP B O 1
ATOM 4344 N N . GLU B 1 262 ? -17.719 -17.766 -4.188 1 72.81 262 GLU B N 1
ATOM 4345 C CA . GLU B 1 262 ? -18.625 -17.984 -5.32 1 72.81 262 GLU B CA 1
ATOM 4346 C C . GLU B 1 262 ? -19.172 -16.672 -5.855 1 72.81 262 GLU B C 1
ATOM 4348 O O . GLU B 1 262 ? -19.453 -16.547 -7.051 1 72.81 262 GLU B O 1
ATOM 4353 N N . HIS B 1 263 ? -19.281 -15.734 -5.004 1 72.06 263 HIS B N 1
ATOM 4354 C CA . HIS B 1 263 ? -19.906 -14.477 -5.395 1 72.06 263 HIS B CA 1
ATOM 4355 C C . HIS B 1 263 ? -18.875 -13.461 -5.859 1 72.06 263 HIS B C 1
ATOM 4357 O O . HIS B 1 263 ? -19.047 -12.812 -6.891 1 72.06 263 HIS B O 1
ATOM 4363 N N . ARG B 1 264 ? -17.75 -13.516 -5.211 1 70.69 264 ARG B N 1
ATOM 4364 C CA . ARG B 1 264 ? -16.766 -12.461 -5.469 1 70.69 264 ARG B CA 1
ATOM 4365 C C . ARG B 1 264 ? -15.648 -12.961 -6.371 1 70.69 264 ARG B C 1
ATOM 4367 O O . ARG B 1 264 ? -14.891 -12.164 -6.934 1 70.69 264 ARG B O 1
ATOM 4374 N N . ARG B 1 265 ? -15.562 -14.234 -6.469 1 75.56 265 ARG B N 1
ATOM 4375 C CA . ARG B 1 265 ? -14.555 -14.883 -7.297 1 75.56 265 ARG B CA 1
ATOM 4376 C C . ARG B 1 265 ? -13.148 -14.547 -6.816 1 75.56 265 ARG B C 1
ATOM 4378 O O . ARG B 1 265 ? -12.273 -14.195 -7.613 1 75.56 265 ARG B O 1
ATOM 4385 N N . VAL B 1 266 ? -13.031 -14.453 -5.574 1 82.25 266 VAL B N 1
ATOM 4386 C CA . VAL B 1 266 ? -11.727 -14.227 -4.953 1 82.25 266 VAL B CA 1
ATOM 4387 C C . VAL B 1 266 ? -11.305 -15.469 -4.172 1 82.25 266 VAL B C 1
ATOM 4389 O O . VAL B 1 266 ? -12.141 -16.25 -3.74 1 82.25 266 VAL B O 1
ATOM 4392 N N . LEU B 1 267 ? -10.023 -15.664 -4.07 1 88.81 267 LEU B N 1
ATOM 4393 C CA . LEU B 1 267 ? -9.469 -16.766 -3.281 1 88.81 267 LEU B CA 1
ATOM 4394 C C . LEU B 1 267 ? -9.805 -16.594 -1.805 1 88.81 267 LEU B C 1
ATOM 4396 O O . LEU B 1 267 ? -9.719 -15.492 -1.265 1 88.81 267 LEU B O 1
ATOM 4400 N N . LYS B 1 268 ? -10.352 -17.609 -1.331 1 81.94 268 LYS B N 1
ATOM 4401 C CA . LYS B 1 268 ? -10.797 -17.547 0.058 1 81.94 268 LYS B CA 1
ATOM 4402 C C . LYS B 1 268 ? -10.664 -18.906 0.74 1 81.94 268 LYS B C 1
ATOM 4404 O O . LYS B 1 268 ? -10.938 -19.938 0.13 1 81.94 268 LYS B O 1
ATOM 4409 N N . GLY B 1 269 ? -10.195 -18.797 1.98 1 79.88 269 GLY B N 1
ATOM 4410 C CA . GLY B 1 269 ? -10.148 -20.016 2.764 1 79.88 269 GLY B CA 1
ATOM 4411 C C . GLY B 1 269 ? -9.086 -20.984 2.279 1 79.88 269 GLY B C 1
ATOM 4412 O O . GLY B 1 269 ? -8.281 -20.656 1.414 1 79.88 269 GLY B O 1
ATOM 4413 N N . GLY B 1 270 ? -8.852 -22.094 3.02 1 86.75 270 GLY B N 1
ATOM 4414 C CA . GLY B 1 270 ? -7.977 -23.188 2.635 1 86.75 270 GLY B CA 1
ATOM 4415 C C . GLY B 1 270 ? -6.516 -22.922 2.953 1 86.75 270 GLY B C 1
ATOM 4416 O O . GLY B 1 270 ? -5.625 -23.453 2.295 1 86.75 270 GLY B O 1
ATOM 4417 N N . GLY B 1 271 ? -6.328 -22.094 3.834 1 90.56 271 GLY B N 1
ATOM 4418 C CA . GLY B 1 271 ? -4.965 -21.766 4.23 1 90.56 271 GLY B CA 1
ATOM 4419 C C . GLY B 1 271 ? -4.098 -23 4.457 1 90.56 271 GLY B C 1
ATOM 4420 O O . GLY B 1 271 ? -3.061 -23.156 3.812 1 90.56 271 GLY B O 1
ATOM 4421 N N . PRO B 1 272 ? -4.574 -23.906 5.254 1 92.31 272 PRO B N 1
ATOM 4422 C CA . PRO B 1 272 ? -3.789 -25.109 5.523 1 92.31 272 PRO B CA 1
ATOM 4423 C C . PRO B 1 272 ? -3.568 -25.953 4.277 1 92.31 272 PRO B C 1
ATOM 4425 O O . PRO B 1 272 ? -2.496 -26.547 4.105 1 92.31 272 PRO B O 1
ATOM 4428 N N . LEU B 1 273 ? -4.578 -26.016 3.363 1 93.94 273 LEU B N 1
ATOM 4429 C CA . LEU B 1 273 ? -4.453 -26.781 2.127 1 93.94 273 LEU B CA 1
ATOM 4430 C C . LEU B 1 273 ? -3.365 -26.203 1.234 1 93.94 273 LEU B C 1
ATOM 4432 O O . LEU B 1 273 ? -2.561 -26.938 0.663 1 93.94 273 LEU B O 1
ATOM 4436 N N . VAL B 1 274 ? -3.34 -24.891 1.115 1 96 274 VAL B N 1
ATOM 4437 C CA . VAL B 1 274 ? -2.369 -24.203 0.274 1 96 274 VAL B CA 1
ATOM 4438 C C . VAL B 1 274 ? -0.963 -24.406 0.836 1 96 274 VAL B C 1
ATOM 4440 O O . VAL B 1 274 ? -0.034 -24.734 0.096 1 96 274 VAL B O 1
ATOM 4443 N N . VAL B 1 275 ? -0.832 -24.25 2.176 1 96.44 275 VAL B N 1
ATOM 4444 C CA . VAL B 1 275 ? 0.469 -24.375 2.824 1 96.44 275 VAL B CA 1
ATOM 4445 C C . VAL B 1 275 ? 1.003 -25.781 2.646 1 96.44 275 VAL B C 1
ATOM 4447 O O . VAL B 1 275 ? 2.18 -25.984 2.33 1 96.44 275 VAL B O 1
ATOM 4450 N N . THR B 1 276 ? 0.129 -26.719 2.797 1 96.56 276 THR B N 1
ATOM 4451 C CA . THR B 1 276 ? 0.525 -28.125 2.654 1 96.56 276 THR B CA 1
ATOM 4452 C C . THR B 1 276 ? 0.976 -28.406 1.226 1 96.56 276 THR B C 1
ATOM 4454 O O . THR B 1 276 ? 2.004 -29.062 1.013 1 96.56 276 THR B O 1
ATOM 4457 N N . ALA B 1 277 ? 0.232 -27.969 0.25 1 97.19 277 ALA B N 1
ATOM 4458 C CA . ALA B 1 277 ? 0.562 -28.203 -1.153 1 97.19 277 ALA B CA 1
ATOM 4459 C C . ALA B 1 277 ? 1.906 -27.578 -1.513 1 97.19 277 ALA B C 1
ATOM 4461 O O . ALA B 1 277 ? 2.729 -28.203 -2.189 1 97.19 277 ALA B O 1
ATOM 4462 N N . VAL B 1 278 ? 2.154 -26.344 -1.066 1 97.94 278 VAL B N 1
ATOM 4463 C CA . VAL B 1 278 ? 3.387 -25.625 -1.376 1 97.94 278 VAL B CA 1
ATOM 4464 C C . VAL B 1 278 ? 4.562 -26.281 -0.658 1 97.94 278 VAL B C 1
ATOM 4466 O O . VAL B 1 278 ? 5.633 -26.469 -1.241 1 97.94 278 VAL B O 1
ATOM 4469 N N . GLN B 1 279 ? 4.305 -26.656 0.583 1 96.75 279 GLN B N 1
ATOM 4470 C CA . GLN B 1 279 ? 5.355 -27.312 1.36 1 96.75 279 GLN B CA 1
ATOM 4471 C C . GLN B 1 279 ? 5.789 -28.625 0.713 1 96.75 279 GLN B C 1
ATOM 4473 O O . GLN B 1 279 ? 6.984 -28.906 0.622 1 96.75 279 GLN B O 1
ATOM 4478 N N . GLN B 1 280 ? 4.824 -29.422 0.356 1 96.94 280 GLN B N 1
ATOM 4479 C CA . GLN B 1 280 ? 5.117 -30.703 -0.288 1 96.94 280 GLN B CA 1
ATOM 4480 C C . GLN B 1 280 ? 5.855 -30.484 -1.606 1 96.94 280 GLN B C 1
ATOM 4482 O O . GLN B 1 280 ? 6.801 -31.219 -1.914 1 96.94 280 GLN B O 1
ATOM 4487 N N . PHE B 1 281 ? 5.434 -29.578 -2.342 1 97.88 281 PHE B N 1
ATOM 4488 C CA . PHE B 1 281 ? 6.062 -29.25 -3.615 1 97.88 281 PHE B CA 1
ATOM 4489 C C . PHE B 1 281 ? 7.52 -28.844 -3.41 1 97.88 281 PHE B C 1
ATOM 4491 O O . PHE B 1 281 ? 8.406 -29.328 -4.105 1 97.88 281 PHE B O 1
ATOM 4498 N N . LEU B 1 282 ? 7.75 -27.891 -2.455 1 97.06 282 LEU B N 1
ATOM 4499 C CA . LEU B 1 282 ? 9.102 -27.391 -2.184 1 97.06 282 LEU B CA 1
ATOM 4500 C C . LEU B 1 282 ? 9.992 -28.516 -1.666 1 97.06 282 LEU B C 1
ATOM 4502 O O . LEU B 1 282 ? 11.156 -28.625 -2.062 1 97.06 282 LEU B O 1
ATOM 4506 N N . ALA B 1 283 ? 9.43 -29.375 -0.785 1 94.69 283 ALA B N 1
ATOM 4507 C CA . ALA B 1 283 ? 10.195 -30.484 -0.233 1 94.69 283 ALA B CA 1
ATOM 4508 C C . ALA B 1 283 ? 10.57 -31.484 -1.322 1 94.69 283 ALA B C 1
ATOM 4510 O O . ALA B 1 283 ? 11.695 -32 -1.344 1 94.69 283 ALA B O 1
ATOM 4511 N N . SER B 1 284 ? 9.633 -31.797 -2.127 1 95 284 SER B N 1
ATOM 4512 C CA . SER B 1 284 ? 9.891 -32.719 -3.221 1 95 284 SER B CA 1
ATOM 4513 C C . SER B 1 284 ? 10.953 -32.188 -4.176 1 95 284 SER B C 1
ATOM 4515 O O . SER B 1 284 ? 11.828 -32.938 -4.617 1 95 284 SER B O 1
ATOM 4517 N N . ALA B 1 285 ? 10.836 -30.938 -4.48 1 92.62 285 ALA B N 1
ATOM 4518 C CA . ALA B 1 285 ? 11.805 -30.297 -5.371 1 92.62 285 ALA B CA 1
ATOM 4519 C C . ALA B 1 285 ? 13.195 -30.266 -4.738 1 92.62 285 ALA B C 1
ATOM 4521 O O . ALA B 1 285 ? 14.203 -30.438 -5.43 1 92.62 285 ALA B O 1
ATOM 4522 N N . ASP B 1 286 ? 13.234 -30.031 -3.416 1 93.12 286 ASP B N 1
ATOM 4523 C CA . ASP B 1 286 ? 14.508 -30.031 -2.699 1 93.12 286 ASP B CA 1
ATOM 4524 C C . ASP B 1 286 ? 15.164 -31.406 -2.77 1 93.12 286 ASP B C 1
ATOM 4526 O O . ASP B 1 286 ? 16.375 -31.516 -2.961 1 93.12 286 ASP B O 1
ATOM 4530 N N . MET B 1 287 ? 14.367 -32.406 -2.518 1 92.44 287 MET B N 1
ATOM 4531 C CA . MET B 1 287 ? 14.867 -33.781 -2.562 1 92.44 287 MET B CA 1
ATOM 4532 C C . MET B 1 287 ? 15.438 -34.094 -3.939 1 92.44 287 MET B C 1
ATOM 4534 O O . MET B 1 287 ? 16.484 -34.75 -4.043 1 92.44 287 MET B O 1
ATOM 4538 N N . ARG B 1 288 ? 14.836 -33.688 -4.914 1 90.5 288 ARG B N 1
ATOM 4539 C CA . ARG B 1 288 ? 15.305 -33.969 -6.273 1 90.5 288 ARG B CA 1
ATOM 4540 C C . ARG B 1 288 ? 16.578 -33.188 -6.574 1 90.5 288 ARG B C 1
ATOM 4542 O O . ARG B 1 288 ? 17.453 -33.656 -7.281 1 90.5 288 ARG B O 1
ATOM 4549 N N . ARG B 1 289 ? 16.547 -31.984 -6.098 1 87.88 289 ARG B N 1
ATOM 4550 C CA . ARG B 1 289 ? 17.75 -31.172 -6.281 1 87.88 289 ARG B CA 1
ATOM 4551 C C . ARG B 1 289 ? 18.953 -31.812 -5.594 1 87.88 289 ARG B C 1
ATOM 4553 O O . ARG B 1 289 ? 20.062 -31.797 -6.133 1 87.88 289 ARG B O 1
ATOM 4560 N N . GLU B 1 290 ? 18.672 -32.312 -4.434 1 89.25 290 GLU B N 1
ATOM 4561 C CA . GLU B 1 290 ? 19.734 -33 -3.699 1 89.25 290 GLU B CA 1
ATOM 4562 C C . GLU B 1 290 ? 20.156 -34.281 -4.41 1 89.25 290 GLU B C 1
ATOM 4564 O O . GLU B 1 290 ? 21.359 -34.594 -4.477 1 89.25 290 GLU B O 1
ATOM 4569 N N . GLN B 1 291 ? 19.25 -34.938 -4.797 1 89.44 291 GLN B N 1
ATOM 4570 C CA . GLN B 1 291 ? 19.547 -36.156 -5.539 1 89.44 291 GLN B CA 1
ATOM 4571 C C . GLN B 1 291 ? 20.359 -35.844 -6.793 1 89.44 291 GLN B C 1
ATOM 4573 O O . GLN B 1 291 ? 21.297 -36.594 -7.117 1 89.44 291 GLN B O 1
ATOM 4578 N N . ARG B 1 292 ? 20 -34.812 -7.395 1 83.62 292 ARG B N 1
ATOM 4579 C CA . ARG B 1 292 ? 20.734 -34.438 -8.594 1 83.62 292 ARG B CA 1
ATOM 4580 C C . ARG B 1 292 ? 22.156 -34 -8.242 1 83.62 292 ARG B C 1
ATOM 4582 O O . ARG B 1 292 ? 23.094 -34.25 -8.992 1 83.62 292 ARG B O 1
ATOM 4589 N N . ARG B 1 293 ? 22.219 -33.312 -7.133 1 83.81 293 ARG B N 1
ATOM 4590 C CA . ARG B 1 293 ? 23.547 -32.906 -6.68 1 83.81 293 ARG B CA 1
ATOM 4591 C C . ARG B 1 293 ? 24.422 -34.094 -6.359 1 83.81 293 ARG B C 1
ATOM 4593 O O . ARG B 1 293 ? 25.578 -34.156 -6.766 1 83.81 293 ARG B O 1
ATOM 4600 N N . ILE B 1 294 ? 23.844 -35 -5.621 1 89.31 294 ILE B N 1
ATOM 4601 C CA . ILE B 1 294 ? 24.578 -36.219 -5.246 1 89.31 294 ILE B CA 1
ATOM 4602 C C . ILE B 1 294 ? 24.969 -37 -6.5 1 89.31 294 ILE B C 1
ATOM 4604 O O . ILE B 1 294 ? 26.094 -37.469 -6.617 1 89.31 294 ILE B O 1
ATOM 4608 N N . ALA B 1 295 ? 24 -37.062 -7.297 1 87.81 295 ALA B N 1
ATOM 4609 C CA . ALA B 1 295 ? 24.266 -37.781 -8.547 1 87.81 295 ALA B CA 1
ATOM 4610 C C . ALA B 1 295 ? 25.359 -37.062 -9.359 1 87.81 295 ALA B C 1
ATOM 4612 O O . ALA B 1 295 ? 26.219 -37.719 -9.953 1 87.81 295 ALA B O 1
ATOM 4613 N N . ALA B 1 296 ? 25.281 -35.812 -9.312 1 85.31 296 ALA B N 1
ATOM 4614 C CA . ALA B 1 296 ? 26.281 -35.031 -10.047 1 85.31 296 ALA B CA 1
ATOM 4615 C C . ALA B 1 296 ? 27.672 -35.188 -9.422 1 85.31 296 ALA B C 1
ATOM 4617 O O . ALA B 1 296 ? 28.672 -35.281 -10.141 1 85.31 296 ALA B O 1
ATOM 4618 N N . GLU B 1 297 ? 27.625 -35.156 -8.141 1 85.38 297 GLU B N 1
ATOM 4619 C CA . GLU B 1 297 ? 28.875 -35.344 -7.438 1 85.38 297 GLU B CA 1
ATOM 4620 C C . GLU B 1 297 ? 29.438 -36.75 -7.707 1 85.38 297 GLU B C 1
ATOM 4622 O O . GLU B 1 297 ? 30.641 -36.906 -7.902 1 85.38 297 GLU B O 1
ATOM 4627 N N . ALA B 1 298 ? 28.578 -37.656 -7.562 1 89.69 298 ALA B N 1
ATOM 4628 C CA . ALA B 1 298 ? 28.969 -39.031 -7.84 1 89.69 298 ALA B CA 1
ATOM 4629 C C . ALA B 1 298 ? 29.5 -39.188 -9.266 1 89.69 298 ALA B C 1
ATOM 4631 O O . ALA B 1 298 ? 30.516 -39.844 -9.492 1 89.69 298 ALA B O 1
ATOM 4632 N N . ASN B 1 299 ? 28.75 -38.562 -10.125 1 85.19 299 ASN B N 1
ATOM 4633 C CA . ASN B 1 299 ? 29.172 -38.625 -11.523 1 85.19 299 ASN B CA 1
ATOM 4634 C C . ASN B 1 299 ? 30.516 -37.906 -11.719 1 85.19 299 ASN B C 1
ATOM 4636 O O . ASN B 1 299 ? 31.344 -38.344 -12.531 1 85.19 299 ASN B O 1
ATOM 4640 N N . ALA B 1 300 ? 30.703 -36.875 -10.922 1 87.31 300 ALA B N 1
ATOM 4641 C CA . ALA B 1 300 ? 31.969 -36.125 -11 1 87.31 300 ALA B CA 1
ATOM 4642 C C . ALA B 1 300 ? 33.125 -36.969 -10.453 1 87.31 300 ALA B C 1
ATOM 4644 O O . ALA B 1 300 ? 34.219 -36.969 -11.016 1 87.31 300 ALA B O 1
ATOM 4645 N N . VAL B 1 301 ? 32.781 -37.562 -9.359 1 86.38 301 VAL B N 1
ATOM 4646 C CA . VAL B 1 301 ? 33.812 -38.438 -8.75 1 86.38 301 VAL B CA 1
ATOM 4647 C C . VAL B 1 301 ? 34.156 -39.562 -9.711 1 86.38 301 VAL B C 1
ATOM 4649 O O . VAL B 1 301 ? 35.312 -39.906 -9.867 1 86.38 301 VAL B O 1
ATOM 4652 N N . GLU B 1 302 ? 33.094 -40.188 -10.125 1 87.25 302 GLU B N 1
ATOM 4653 C CA . GLU B 1 302 ? 33.281 -41.312 -11.062 1 87.25 302 GLU B CA 1
ATOM 4654 C C . GLU B 1 302 ? 34.031 -40.844 -12.305 1 87.25 302 GLU B C 1
ATOM 4656 O O . GLU B 1 302 ? 34.906 -41.562 -12.82 1 87.25 302 GLU B O 1
ATOM 4661 N N . ALA B 1 303 ? 33.75 -39.656 -12.773 1 87.06 303 ALA B N 1
ATOM 4662 C CA . ALA B 1 303 ? 34.438 -39.062 -13.914 1 87.06 303 ALA B CA 1
ATOM 4663 C C . ALA B 1 303 ? 35.906 -38.844 -13.594 1 87.06 303 ALA B C 1
ATOM 4665 O O . ALA B 1 303 ? 36.781 -39.062 -14.445 1 87.06 303 ALA B O 1
ATOM 4666 N N . GLU B 1 304 ? 36.031 -38.312 -12.398 1 81 304 GLU B N 1
ATOM 4667 C CA . GLU B 1 304 ? 37.406 -38.094 -11.953 1 81 304 GLU B CA 1
ATOM 4668 C C . GLU B 1 304 ? 38.188 -39.406 -11.836 1 81 304 GLU B C 1
ATOM 4670 O O . GLU B 1 304 ? 39.344 -39.5 -12.195 1 81 304 GLU B O 1
ATOM 4675 N N . ARG B 1 305 ? 37.594 -40.344 -11.18 1 84.12 305 ARG B N 1
ATOM 4676 C CA . ARG B 1 305 ? 38.188 -41.656 -11.039 1 84.12 305 ARG B CA 1
ATOM 4677 C C . ARG B 1 305 ? 38.531 -42.25 -12.406 1 84.12 305 ARG B C 1
ATOM 4679 O O . ARG B 1 305 ? 39.594 -42.812 -12.586 1 84.12 305 ARG B O 1
ATOM 4686 N N . GLN B 1 306 ? 37.438 -42.156 -13.227 1 84.56 306 GLN B N 1
ATOM 4687 C CA . GLN B 1 306 ? 37.625 -42.688 -14.578 1 84.56 306 GLN B CA 1
ATOM 4688 C C . GLN B 1 306 ? 38.781 -41.969 -15.273 1 84.56 306 GLN B C 1
ATOM 4690 O O . GLN B 1 306 ? 39.594 -42.594 -15.977 1 84.56 306 GLN B O 1
ATOM 4695 N N . HIS B 1 307 ? 38.844 -40.594 -14.992 1 89.31 307 HIS B N 1
ATOM 4696 C CA . HIS B 1 307 ? 39.938 -39.781 -15.539 1 89.31 307 HIS B CA 1
ATOM 4697 C C . HIS B 1 307 ? 41.281 -40.25 -14.984 1 89.31 307 HIS B C 1
ATOM 4699 O O . HIS B 1 307 ? 42.25 -40.344 -15.727 1 89.31 307 HIS B O 1
ATOM 4705 N N . ARG B 1 308 ? 41.156 -40.5 -13.562 1 77.06 308 ARG B N 1
ATOM 4706 C CA . ARG B 1 308 ? 42.406 -40.969 -12.922 1 77.06 308 ARG B CA 1
ATOM 4707 C C . ARG B 1 308 ? 42.781 -42.375 -13.422 1 77.06 308 ARG B C 1
ATOM 4709 O O . ARG B 1 308 ? 43.969 -42.656 -13.617 1 77.06 308 ARG B O 1
ATOM 4716 N N . PHE B 1 309 ? 41.969 -43.156 -13.609 1 82.94 309 PHE B N 1
ATOM 4717 C CA . PHE B 1 309 ? 42.188 -44.531 -14.109 1 82.94 309 PHE B CA 1
ATOM 4718 C C . PHE B 1 309 ? 42.75 -44.5 -15.523 1 82.94 309 PHE B C 1
ATOM 4720 O O . PHE B 1 309 ? 43.688 -45.219 -15.836 1 82.94 309 PHE B O 1
ATOM 4727 N N . ASP B 1 310 ? 42.094 -43.656 -16.344 1 80.25 310 ASP B N 1
ATOM 4728 C CA . ASP B 1 310 ? 42.531 -43.5 -17.719 1 80.25 310 ASP B CA 1
ATOM 4729 C C . ASP B 1 310 ? 43.938 -42.969 -17.797 1 80.25 310 ASP B C 1
ATOM 4731 O O . ASP B 1 310 ? 44.75 -43.406 -18.641 1 80.25 310 ASP B O 1
ATOM 4735 N N . LEU B 1 311 ? 44.281 -41.906 -16.797 1 85.88 311 LEU B N 1
ATOM 4736 C CA . LEU B 1 311 ? 45.625 -41.344 -16.703 1 85.88 311 LEU B CA 1
ATOM 4737 C C . LEU B 1 311 ? 46.625 -42.406 -16.266 1 85.88 311 LEU B C 1
ATOM 4739 O O . LEU B 1 311 ? 47.719 -42.469 -16.812 1 85.88 311 LEU B O 1
ATOM 4743 N N . ALA B 1 312 ? 46.25 -43.438 -15.188 1 82 312 ALA B N 1
ATOM 4744 C CA . ALA B 1 312 ? 47.094 -44.5 -14.672 1 82 312 ALA B CA 1
ATOM 4745 C C . ALA B 1 312 ? 47.344 -45.562 -15.734 1 82 312 ALA B C 1
ATOM 4747 O O . ALA B 1 312 ? 48.469 -46.062 -15.898 1 82 312 ALA B O 1
ATOM 4748 N N . LYS B 1 313 ? 46.344 -45.875 -16.281 1 85.12 313 LYS B N 1
ATOM 4749 C CA . LYS B 1 313 ? 46.438 -46.844 -17.359 1 85.12 313 LYS B CA 1
ATOM 4750 C C . LYS B 1 313 ? 47.375 -46.406 -18.453 1 85.12 313 LYS B C 1
ATOM 4752 O O . LYS B 1 313 ? 48.125 -47.219 -19 1 85.12 313 LYS B O 1
ATOM 4757 N N . ALA B 1 314 ? 47.312 -45.094 -18.578 1 83.62 314 ALA B N 1
ATOM 4758 C CA . ALA B 1 314 ? 48.156 -44.5 -19.625 1 83.62 314 ALA B CA 1
ATOM 4759 C C . ALA B 1 314 ? 49.625 -44.469 -19.234 1 83.62 314 ALA B C 1
ATOM 4761 O O . ALA B 1 314 ? 50.5 -44.562 -20.078 1 83.62 314 ALA B O 1
ATOM 4762 N N . MET B 1 315 ? 49.719 -44.406 -17.875 1 62.06 315 MET B N 1
ATOM 4763 C CA . MET B 1 315 ? 51.062 -44.375 -17.328 1 62.06 315 MET B CA 1
ATOM 4764 C C . MET B 1 315 ? 51.719 -45.75 -17.328 1 62.06 315 MET B C 1
ATOM 4766 O O . MET B 1 315 ? 52.938 -45.875 -17.484 1 62.06 315 MET B O 1
ATOM 4770 N N . TYR B 1 316 ? 50.969 -47 -16.797 1 79.25 316 TYR B N 1
ATOM 4771 C CA . TYR B 1 316 ? 51.438 -48.375 -16.75 1 79.25 316 TYR B CA 1
ATOM 4772 C C . TYR B 1 316 ? 51.406 -49 -18.125 1 79.25 316 TYR B C 1
ATOM 4774 O O . TYR B 1 316 ? 51.969 -50.094 -18.328 1 79.25 316 TYR B O 1
ATOM 4782 N N . ALA B 1 317 ? 50.781 -48.625 -18.672 1 52.38 317 ALA B N 1
ATOM 4783 C CA . ALA B 1 317 ? 50.906 -49.062 -20.062 1 52.38 317 ALA B CA 1
ATOM 4784 C C . ALA B 1 317 ? 52.25 -48.656 -20.641 1 52.38 317 ALA B C 1
ATOM 4786 O O . ALA B 1 317 ? 52.844 -47.656 -20.234 1 52.38 317 ALA B O 1
#

Nearest PDB structures (foldseek):
  2q0x-assembly1_B  TM=9.434E-01  e=8.205E-24  Trypanosoma brucei
  3v1k-assembly1_A  TM=5.069E-01  e=8.401E-07  Paraburkholderia xenovorans LB400
  3v1l-assembly1_A  TM=5.099E-01  e=5.865E-07  Paraburkholderia xenovorans LB400
  2pu7-assembly1_A  TM=4.984E-01  e=1.068E-06  Paraburkholderia xenovorans LB400
  2og1-assembly1_A  TM=5.105E-01  e=2.955E-06  Paraburkholderia xenovorans LB400

Solvent-accessible surface area (backbone atoms only — not comparable to full-atom values): 32022 Å² total; per-residue (Å²): 86,66,31,34,47,41,70,41,81,54,73,86,90,40,58,38,36,36,39,39,27,62,84,42,44,29,32,38,41,35,30,38,30,51,65,39,43,68,74,56,29,80,50,50,63,43,41,32,72,72,36,44,91,64,26,13,36,28,31,50,46,51,55,48,19,34,48,53,100,50,77,33,27,44,68,56,28,16,51,50,50,49,53,48,52,49,44,38,39,71,75,62,54,35,71,34,30,30,43,33,13,30,39,47,10,25,32,25,48,41,47,37,39,53,66,43,84,61,49,86,38,47,60,33,38,35,39,29,26,62,48,74,56,56,87,75,31,77,50,67,35,71,70,36,44,52,47,39,43,53,49,20,51,54,32,42,76,68,66,36,24,64,41,35,67,83,33,58,88,49,39,82,60,90,48,38,25,24,54,33,70,91,47,78,59,40,29,46,32,60,42,60,62,34,64,77,42,71,73,23,58,66,56,33,27,62,56,39,62,28,52,84,48,43,34,38,38,40,41,18,16,30,73,92,45,37,68,65,50,60,71,43,42,67,60,43,44,52,51,51,35,64,36,46,68,53,58,76,90,35,52,44,75,45,80,37,72,56,18,26,36,83,86,67,65,39,77,34,76,54,47,68,58,54,35,49,54,52,49,52,51,54,50,52,51,48,52,50,50,48,50,49,47,52,49,48,49,49,48,46,49,49,48,47,48,50,46,50,48,51,51,52,54,59,65,75,95,87,65,32,33,48,43,71,42,83,55,72,84,89,40,56,39,36,37,40,38,29,65,85,43,43,29,31,39,39,35,32,37,28,51,65,41,43,67,73,56,31,82,51,49,64,44,41,34,72,72,36,46,90,63,28,13,36,28,32,50,45,51,56,49,19,35,48,51,100,49,76,32,29,43,68,55,29,17,51,49,51,50,52,48,53,49,42,37,39,72,73,62,55,35,70,36,30,30,44,33,12,30,39,48,12,25,32,26,47,40,47,36,38,53,65,43,83,61,48,86,39,47,59,33,37,35,38,30,26,61,47,67,56,55,87,73,33,76,51,66,34,72,68,36,44,51,48,38,42,53,50,20,50,54,33,43,75,68,66,36,25,67,41,35,69,83,34,59,87,51,38,80,59,92,47,39,24,24,55,35,68,92,46,84,50,46,28,45,31,61,43,61,62,35,60,84,41,72,76,24,59,66,58,32,27,63,56,39,61,29,54,85,48,40,34,37,36,40,39,19,17,31,72,93,45,36,68,64,51,60,71,45,43,64,61,44,45,52,52,50,32,63,37,45,68,54,56,74,90,34,53,45,73,44,79,38,72,56,18,27,36,81,86,65,64,39,78,36,78,55,47,68,59,54,35,50,54,51,49,51,50,52,51,53,51,49,52,49,50,47,50,49,48,50,48,46,47,49,50,47,49,50,49,46,47,50,48,49,47,55,53,47,50,59,64,76,90

InterPro domains:
  IPR013744 Fusarinine C esterase SidJ [PF08538] (25-164)
  IPR013744 Fusarinine C esterase SidJ [PTHR31591] (18-290)
  IPR029058 Alpha/Beta hydrolase fold [G3DSA:3.40.50.1820] (3-292)
  IPR029058 Alpha/Beta hydrolase fold [SSF53474] (8-222)

Radius of gyration: 29.03 Å; Cα contacts (8 Å, |Δi|>4): 1209; chains: 2; bounding box: 72×87×94 Å

Sequence (634 aa):
MDGRLFTIARDGLRCTSLFVAGDAHRCILVVGSQMDALLATPYAHDLFDGLKESWAVAQVELGSSRVDFGVCDHMSDADDVNAALHALTTECKMTEVVLYGSGTGVQVVLEVLASGSQAEVVTRVVLHGGVVSPESSKHFAPDATEHRVSRAQALLKENRGADMGAMKDLYDIPVTPARLRYGNTLTVQEALWQPVLEQNEKAYKAALRGIAVPALFLLATDASYNARAASALPAVRSVAMKAIGLSSEAVHVELLPNTVDEHRRVLKGGGPLVVTAVQQFLASADMRREQRRIAAEANAVEAERQHRFDLAKAMYAMDGRLFTIARDGLRCTSLFVAGDAHRCILVVGSQMDALLATPYAHDLFDGLKESWAVAQVELGSSRVDFGVCDHMSDADDVNAALHALTTECKMTEVVLYGSGTGVQVVLEVLASGSQAEVVTRVVLHGGVVSPESSKHFAPDATEHRVSRAQALLKENRGADMGAMKDLYDIPVTPARLRYGNTLTVQEALWQPVLEQNEKAYKAALRGIAVPALFLLATDASYNARAASALPAVRSVAMKAIGLSSEAVHVELLPNTVDEHRRVLKGGGPLVVTAVQQFLASADMRREQRRIAAEANAVEAERQHRFDLAKAMYA

pLDDT: mean 88.68, std 8.86, range [49.56, 98.56]

Organism: Leptomonas pyrrhocoris (NCBI:txid157538)

Foldseek 3Di:
DDWDKDWFDDPDPDIKIKTKAALALEEEEEQADLQADFCNHPLLVLLCVLCRVHYMYMYIHFPCNDDDPDHDELLSRLVSVLSVLVCSCPVSVRQAYEYEAEQLSLQNVLNNLQVCSPVRRYAEYEFEFEADDCVVDVQLDPVLQVVLLVVLCVCVVVVQQSVQVVCPPSDLDGDGSRHQNPHRPRGCNQQQVRPVCLPVLVSNLVSNVRDPHQYEYEYEYAQVCVVVCVVCQVVSLVSNCVSNVDDSLRYHYDYDYRQADPVNRGGHDDSVVVSVSVVVNVVSSVVVVVVVVVVVVVVVVVVVVVVVVVVVVVVVD/DDWDKDWADDPDPDIKIKTKAAQALEEEEEQADLQADFVNHPLLVLLCVLCRVHYMYMYIHFPCSDPDPDHDALLSRLVSVLSVLVCSCVPSVRQAYEYEAEQLSLQNVLNNLQVCSPVRRYAEYEFEFEADPPVVDPQLDPVLQVVLLVVLCVCVVVVQQSPQVVCPPSDLAGDGSRHQNPHDDRGPNQQQVRPVCLPVLVSNLVSNVRDPHQYEYEYEYAQVCVVVCVVCQVSSLVSNCVSNVDDSLRYHYDYDYRQADPVSRGGHDDSVVVSVRVVVNVVSSVVVVVVVVVVVVVVVVVVVVVVVVVVVVVVVD